Protein AF-0000000072282603 (afdb_homodimer)

Solvent-accessible surface area (backbone atoms only — not comparable to full-atom values): 26878 Å² total; per-residue (Å²): 133,78,84,68,88,72,73,66,56,75,60,48,52,54,44,50,52,53,46,49,54,42,41,50,52,47,35,51,54,40,30,50,51,45,49,50,44,51,50,50,49,46,54,48,53,62,64,45,43,64,50,51,51,51,45,38,30,34,41,68,32,46,47,62,46,60,64,36,51,73,65,66,80,76,79,82,78,83,74,85,79,67,83,83,55,80,73,70,50,81,62,22,45,71,58,45,60,53,43,23,42,52,67,59,44,66,51,63,78,30,67,64,43,73,65,51,54,59,60,46,60,36,47,66,46,75,47,77,43,70,47,83,63,46,77,38,81,87,79,52,34,28,42,40,36,38,33,42,34,40,30,38,48,94,55,84,55,37,71,53,53,58,46,32,43,29,38,37,32,41,15,38,33,80,62,46,69,47,74,88,55,58,46,62,42,47,59,35,98,57,85,47,59,68,45,88,53,74,74,51,50,77,50,28,70,70,41,29,46,68,65,54,64,71,50,75,68,50,48,55,37,48,50,49,42,73,68,37,40,88,60,37,35,65,51,36,41,50,68,80,97,134,81,82,68,88,72,74,67,57,75,59,48,53,53,42,48,52,54,46,50,53,41,41,50,53,47,35,51,54,39,30,50,51,44,50,51,43,50,52,50,50,46,53,47,52,61,64,44,43,63,50,51,49,50,46,38,30,34,41,68,31,47,47,62,45,60,63,35,53,74,65,65,83,76,80,81,78,82,72,84,80,67,81,82,57,78,73,71,51,80,61,22,44,74,59,46,58,54,42,23,42,54,64,60,44,65,52,62,76,31,68,64,42,74,64,50,54,58,61,46,60,35,47,64,47,74,47,79,44,71,45,82,65,46,77,38,80,87,79,52,33,29,42,38,35,38,33,43,35,41,32,37,49,94,55,84,54,37,72,53,52,55,45,31,43,28,39,37,31,41,15,38,32,80,63,47,72,47,75,90,54,57,45,63,43,47,60,36,98,57,86,47,58,67,45,89,54,73,72,54,49,74,52,28,70,70,40,30,46,69,65,56,65,70,50,74,68,50,50,55,36,49,51,49,44,72,68,38,40,88,61,39,34,65,50,36,38,50,68,78,97

Organism: Entamoeba histolytica (strain ATCC 30459 / HM-1:IMSS / ABRM) (NCBI:txid294381)

Structure (mmCIF, N/CA/C/O backbone):
data_AF-0000000072282603-model_v1
#
loop_
_entity.id
_entity.type
_entity.pdbx_description
1 polymer 'Nucleosome assembly protein, putative'
#
loop_
_atom_site.group_PDB
_atom_site.id
_atom_site.type_symbol
_atom_site.label_atom_id
_atom_site.label_alt_id
_atom_site.label_comp_id
_atom_site.label_asym_id
_atom_site.label_entity_id
_atom_site.label_seq_id
_atom_site.pdbx_PDB_ins_code
_atom_site.Cartn_x
_atom_site.Cartn_y
_atom_site.Cartn_z
_atom_site.occupancy
_atom_site.B_iso_or_equiv
_atom_site.auth_seq_id
_atom_site.auth_comp_id
_atom_site.auth_asym_id
_atom_site.auth_atom_id
_atom_site.pdbx_PDB_model_num
ATOM 1 N N . MET A 1 1 ? -22.531 -28.672 -35.844 1 26.77 1 MET A N 1
ATOM 2 C CA . MET A 1 1 ? -21.906 -29.547 -34.875 1 26.77 1 MET A CA 1
ATOM 3 C C . MET A 1 1 ? -22.062 -28.984 -33.469 1 26.77 1 MET A C 1
ATOM 5 O O . MET A 1 1 ? -21.703 -27.844 -33.188 1 26.77 1 MET A O 1
ATOM 9 N N . SER A 1 2 ? -22.984 -29.328 -32.594 1 28.81 2 SER A N 1
ATOM 10 C CA . SER A 1 2 ? -23.703 -28.719 -31.469 1 28.81 2 SER A CA 1
ATOM 11 C C . SER A 1 2 ? -22.797 -28.562 -30.25 1 28.81 2 SER A C 1
ATOM 13 O O . SER A 1 2 ? -22.141 -29.516 -29.844 1 28.81 2 SER A O 1
ATOM 15 N N . TYR A 1 3 ? -22.062 -27.547 -30.047 1 32 3 TYR A N 1
ATOM 16 C CA . TYR A 1 3 ? -21.078 -27.266 -29 1 32 3 TYR A CA 1
ATOM 17 C C . TYR A 1 3 ? -21.625 -27.656 -27.641 1 32 3 TYR A C 1
ATOM 19 O O . TYR A 1 3 ? -22.531 -27 -27.109 1 32 3 TYR A O 1
ATOM 27 N N . GLN A 1 4 ? -21.844 -29.031 -27.359 1 32.88 4 GLN A N 1
ATOM 28 C CA . GLN A 1 4 ? -22.531 -29.641 -26.234 1 32.88 4 GLN A CA 1
ATOM 29 C C . GLN A 1 4 ? -22.125 -28.984 -24.922 1 32.88 4 GLN A C 1
ATOM 31 O O . GLN A 1 4 ? -20.969 -28.594 -24.734 1 32.88 4 GLN A O 1
ATOM 36 N N . SER A 1 5 ? -22.828 -28.406 -24.094 1 38.88 5 SER A N 1
ATOM 37 C CA . SER A 1 5 ? -22.922 -27.766 -22.781 1 38.88 5 SER A CA 1
ATOM 38 C C . SER A 1 5 ? -22.031 -28.484 -21.766 1 38.88 5 SER A C 1
ATOM 40 O O . SER A 1 5 ? -22.422 -29.516 -21.219 1 38.88 5 SER A O 1
ATOM 42 N N . SER A 1 6 ? -20.766 -29.094 -22.047 1 37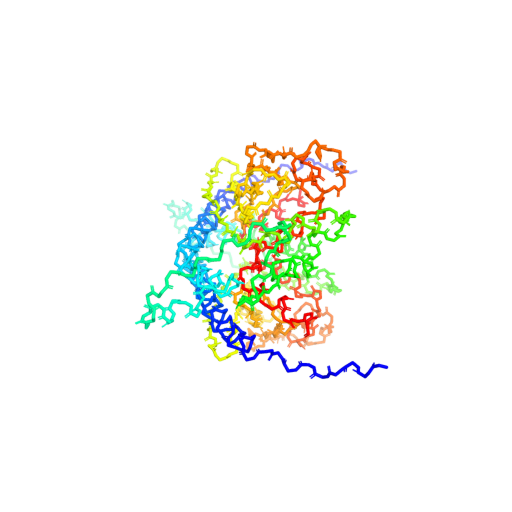.56 6 SER A N 1
ATOM 43 C CA . SER A 1 6 ? -19.953 -30.219 -21.609 1 37.56 6 SER A CA 1
ATOM 44 C C . SER A 1 6 ? -19.734 -30.203 -20.109 1 37.56 6 SER A C 1
ATOM 46 O O . SER A 1 6 ? -19.297 -29.203 -19.547 1 37.56 6 SER A O 1
ATOM 48 N N . GLN A 1 7 ? -20.5 -30.875 -19.219 1 39.31 7 GLN A N 1
ATOM 49 C CA . GLN A 1 7 ? -20.422 -31.312 -17.828 1 39.31 7 GLN A CA 1
ATOM 50 C C . GLN A 1 7 ? -18.969 -31.5 -17.406 1 39.31 7 GLN A C 1
ATOM 52 O O . GLN A 1 7 ? -18.188 -32.156 -18.094 1 39.31 7 GLN A O 1
ATOM 57 N N . LEU A 1 8 ? -18.25 -30.5 -16.828 1 50 8 LEU A N 1
ATOM 58 C CA . LEU A 1 8 ? -16.922 -30.75 -16.266 1 50 8 LEU A CA 1
ATOM 59 C C . LEU A 1 8 ? -16.828 -32.156 -15.711 1 50 8 LEU A C 1
ATOM 61 O O . LEU A 1 8 ? -17.75 -32.625 -15.039 1 50 8 LEU A O 1
ATOM 65 N N . PRO A 1 9 ? -16.094 -33.125 -16.281 1 56.25 9 PRO A N 1
ATOM 66 C CA . PRO A 1 9 ? -15.945 -34.469 -15.68 1 56.25 9 PRO A CA 1
ATOM 67 C C . PRO A 1 9 ? -15.859 -34.406 -14.156 1 56.25 9 PRO A C 1
ATOM 69 O O . PRO A 1 9 ? -15.492 -33.375 -13.586 1 56.25 9 PRO A O 1
ATOM 72 N N . GLU A 1 10 ? -16.703 -35.25 -13.438 1 57.03 10 GLU A N 1
ATOM 73 C CA . GLU A 1 10 ? -16.812 -35.406 -11.992 1 57.03 10 GLU A CA 1
ATOM 74 C C . GLU A 1 10 ? -15.531 -34.938 -11.297 1 57.03 10 GLU A C 1
ATOM 76 O O . GLU A 1 10 ? -15.586 -34.25 -10.266 1 57.03 10 GLU A O 1
ATOM 81 N N . ASP A 1 11 ? -14.359 -35.219 -11.852 1 61.06 11 ASP A N 1
ATOM 82 C CA . ASP A 1 11 ? -13.062 -34.875 -11.266 1 61.06 11 ASP A CA 1
ATOM 83 C C . ASP A 1 11 ? -12.805 -33.375 -11.328 1 61.06 11 ASP A C 1
ATOM 85 O O . ASP A 1 11 ? -12.281 -32.812 -10.375 1 61.06 11 ASP A O 1
ATOM 89 N N . GLU A 1 12 ? -13.359 -32.781 -12.32 1 69.44 12 GLU A N 1
ATOM 90 C CA . GLU A 1 12 ? -13.148 -31.359 -12.469 1 69.44 12 GLU A CA 1
ATOM 91 C C . GLU A 1 12 ? -13.945 -30.562 -11.438 1 69.44 12 GLU A C 1
ATOM 93 O O . GLU A 1 12 ? -13.469 -29.562 -10.906 1 69.44 12 GLU A O 1
ATOM 98 N N . SER A 1 13 ? -15.078 -31.203 -11.086 1 75.19 13 SER A N 1
ATOM 99 C CA . SER A 1 13 ? -15.938 -30.531 -10.109 1 75.19 13 SER A CA 1
ATOM 100 C C . SER A 1 13 ? -15.328 -30.578 -8.711 1 75.19 13 SER A C 1
ATOM 102 O O . SER A 1 13 ? -15.352 -29.594 -7.984 1 75.19 13 SER A O 1
ATOM 104 N N . ILE A 1 14 ? -14.695 -31.734 -8.375 1 81.5 14 ILE A N 1
ATOM 105 C CA . ILE A 1 14 ? -14.086 -31.875 -7.059 1 81.5 14 ILE A CA 1
ATOM 106 C C . ILE A 1 14 ? -12.859 -30.969 -6.941 1 81.5 14 ILE A C 1
ATOM 108 O O . ILE A 1 14 ? -12.672 -30.312 -5.922 1 81.5 14 ILE A O 1
ATOM 112 N N . ASN A 1 15 ? -12.078 -30.938 -8.016 1 82.94 15 ASN A N 1
ATOM 113 C CA . ASN A 1 15 ? -10.898 -30.078 -8.023 1 82.94 15 ASN A CA 1
ATOM 114 C C . ASN A 1 15 ? -11.266 -28.609 -7.895 1 82.94 15 ASN A C 1
ATOM 116 O O . ASN A 1 15 ? -10.594 -27.844 -7.195 1 82.94 15 ASN A O 1
ATOM 120 N N . ARG A 1 16 ? -12.375 -28.297 -8.508 1 84.12 16 ARG A N 1
ATOM 121 C CA . ARG A 1 16 ? -12.828 -26.906 -8.438 1 84.12 16 ARG A CA 1
ATOM 122 C C . ARG A 1 16 ? -13.234 -26.531 -7.012 1 84.12 16 ARG A C 1
ATOM 124 O O . ARG A 1 16 ? -12.898 -25.453 -6.527 1 84.12 16 ARG A O 1
ATOM 131 N N . LYS A 1 17 ? -13.953 -27.438 -6.383 1 86.94 17 LYS A N 1
ATOM 132 C CA . LYS A 1 17 ? -14.383 -27.188 -5.008 1 86.94 17 LYS A CA 1
ATOM 133 C C . LYS A 1 17 ? -13.188 -27.078 -4.07 1 86.94 17 LYS A C 1
ATOM 135 O O . LYS A 1 17 ? -13.141 -26.188 -3.219 1 86.94 17 LYS A O 1
ATOM 140 N N . LEU A 1 18 ? -12.219 -27.953 -4.211 1 87.69 18 LEU A N 1
ATOM 141 C CA . LEU A 1 18 ? -11.023 -27.953 -3.371 1 87.69 18 LEU A CA 1
ATOM 142 C C . LEU A 1 18 ? -10.219 -26.672 -3.582 1 87.69 18 LEU A C 1
ATOM 144 O O . LEU A 1 18 ? -9.703 -26.094 -2.623 1 87.69 18 LEU A O 1
ATOM 148 N N . LEU A 1 19 ? -10.18 -26.266 -4.816 1 88.12 19 LEU A N 1
ATOM 149 C CA . LEU A 1 19 ? -9.445 -25.047 -5.133 1 88.12 19 LEU A CA 1
ATOM 150 C C . LEU A 1 19 ? -10.141 -23.828 -4.543 1 88.12 19 LEU A C 1
ATOM 152 O O . LEU A 1 19 ? -9.484 -22.906 -4.047 1 88.12 19 LEU A O 1
ATOM 156 N N . GLN A 1 20 ? -11.422 -23.844 -4.566 1 88.31 20 GLN A N 1
ATOM 157 C CA . GLN A 1 20 ? -12.18 -22.719 -4.012 1 88.31 20 GLN A CA 1
ATOM 158 C C . GLN A 1 20 ? -12.008 -22.641 -2.498 1 88.31 20 GLN A C 1
ATOM 160 O O . GLN A 1 20 ? -11.859 -21.547 -1.947 1 88.31 20 GLN A O 1
ATOM 165 N N . GLU A 1 21 ? -12.008 -23.766 -1.885 1 91.06 21 GLU A N 1
ATOM 166 C CA . GLU A 1 21 ? -11.82 -23.797 -0.437 1 91.06 21 GLU A CA 1
ATOM 167 C C . GLU A 1 21 ? -10.43 -23.312 -0.052 1 91.06 21 GLU A C 1
ATOM 169 O O . GLU A 1 21 ? -10.273 -22.547 0.901 1 91.06 21 GLU A O 1
ATOM 174 N N . THR A 1 22 ? -9.477 -23.781 -0.749 1 91.19 22 THR A N 1
ATOM 175 C CA . THR A 1 22 ? -8.102 -23.359 -0.484 1 91.19 22 THR A CA 1
ATOM 176 C C . THR A 1 22 ? -7.938 -21.875 -0.717 1 91.19 22 THR A C 1
ATOM 178 O O . THR A 1 22 ? -7.285 -21.188 0.074 1 91.19 22 THR A O 1
ATOM 181 N N . ASN A 1 23 ? -8.555 -21.453 -1.771 1 90.81 23 ASN A N 1
ATOM 182 C CA . ASN A 1 23 ? -8.477 -20.031 -2.072 1 90.81 23 ASN A CA 1
ATOM 183 C C . ASN A 1 23 ? -9.141 -19.188 -0.983 1 90.81 23 ASN A C 1
ATOM 185 O O . ASN A 1 23 ? -8.648 -18.109 -0.648 1 90.81 23 ASN A O 1
ATOM 189 N N . ARG A 1 24 ? -10.234 -19.641 -0.525 1 93.25 24 ARG A N 1
ATOM 190 C CA . ARG A 1 24 ? -10.898 -18.938 0.566 1 93.25 24 ARG A CA 1
ATOM 191 C C . ARG A 1 24 ? -9.992 -18.828 1.786 1 93.25 24 ARG A C 1
ATOM 193 O O . ARG A 1 24 ? -9.898 -17.766 2.402 1 93.25 24 ARG A O 1
ATOM 200 N N . SER A 1 25 ? -9.336 -19.875 2.123 1 94.12 25 SER A N 1
ATOM 201 C CA . SER A 1 25 ? -8.414 -19.875 3.254 1 94.12 25 SER A CA 1
ATOM 202 C C . SER A 1 25 ? -7.262 -18.906 3.027 1 94.12 25 SER A C 1
ATOM 204 O O . SER A 1 25 ? -6.84 -18.203 3.949 1 94.12 25 SER A O 1
ATOM 206 N N . LEU A 1 26 ? -6.805 -18.891 1.821 1 93.69 26 LEU A N 1
ATOM 207 C CA . LEU A 1 26 ? -5.73 -17.969 1.479 1 93.69 26 LEU A CA 1
ATOM 208 C C . LEU A 1 26 ? -6.191 -16.516 1.62 1 93.69 26 LEU A C 1
ATOM 210 O O . LEU A 1 26 ? -5.465 -15.688 2.16 1 93.69 26 LEU A O 1
ATOM 214 N N . LYS A 1 27 ? -7.34 -16.266 1.168 1 94.56 27 LYS A N 1
ATOM 215 C CA . LYS A 1 27 ? -7.891 -14.922 1.255 1 94.56 27 LYS A CA 1
ATOM 216 C C . LYS A 1 27 ? -8.086 -14.5 2.709 1 94.56 27 LYS A C 1
ATOM 218 O O . LYS A 1 27 ? -7.82 -13.352 3.068 1 94.56 27 LYS A O 1
ATOM 223 N N . ILE A 1 28 ? -8.547 -15.414 3.5 1 96.06 28 ILE A N 1
ATOM 224 C CA . ILE A 1 28 ? -8.75 -15.133 4.918 1 96.06 28 ILE A CA 1
ATOM 225 C C . ILE A 1 28 ? -7.41 -14.805 5.57 1 96.06 28 ILE A C 1
ATOM 227 O O . ILE A 1 28 ? -7.293 -13.82 6.309 1 96.06 28 ILE A O 1
ATOM 231 N N . ALA A 1 29 ? -6.41 -15.586 5.285 1 95.31 29 ALA A N 1
ATOM 232 C CA . ALA A 1 29 ? -5.078 -15.336 5.832 1 95.31 29 ALA A CA 1
ATOM 233 C C . ALA A 1 29 ? -4.543 -13.984 5.391 1 95.31 29 ALA A C 1
ATOM 235 O O . ALA A 1 29 ? -3.975 -13.234 6.191 1 95.31 29 ALA A O 1
ATOM 236 N N . GLN A 1 30 ? -4.75 -13.719 4.152 1 95.44 30 GLN A N 1
ATOM 237 C CA . GLN A 1 30 ? -4.309 -12.438 3.613 1 95.44 30 GLN A CA 1
ATOM 238 C C . GLN A 1 30 ? -5.047 -11.273 4.273 1 95.44 30 GLN A C 1
ATOM 240 O O . GLN A 1 30 ? -4.445 -10.242 4.574 1 95.44 30 GLN A O 1
ATOM 245 N N . ALA A 1 31 ? -6.316 -11.406 4.434 1 96.44 31 ALA A N 1
ATOM 246 C CA . ALA A 1 31 ? -7.109 -10.367 5.09 1 96.44 31 ALA A CA 1
ATOM 247 C C . ALA A 1 31 ? -6.633 -10.133 6.52 1 96.44 31 ALA A C 1
ATOM 249 O O . ALA A 1 31 ? -6.547 -8.992 6.973 1 96.44 31 ALA A O 1
ATOM 250 N N . GLU A 1 32 ? -6.34 -11.188 7.176 1 96.69 32 GLU A N 1
ATOM 251 C CA . GLU A 1 32 ? -5.812 -11.086 8.531 1 96.69 32 GLU A CA 1
ATOM 252 C C . GLU A 1 32 ? -4.496 -10.32 8.555 1 96.69 32 GLU A C 1
ATOM 254 O O . GLU A 1 32 ? -4.273 -9.477 9.43 1 96.69 32 GLU A O 1
ATOM 259 N N . LEU A 1 33 ? -3.662 -10.648 7.668 1 96.94 33 LEU A N 1
ATOM 260 C CA . LEU A 1 33 ? -2.406 -9.914 7.547 1 96.94 33 LEU A CA 1
ATOM 261 C C . LEU A 1 33 ? -2.66 -8.43 7.336 1 96.94 33 LEU A C 1
ATOM 263 O O . LEU A 1 33 ? -2.039 -7.59 7.996 1 96.94 33 LEU A O 1
ATOM 267 N N . THR A 1 34 ? -3.557 -8.117 6.484 1 97.12 34 THR A N 1
ATOM 268 C CA . THR A 1 34 ? -3.881 -6.727 6.184 1 97.12 34 THR A CA 1
ATOM 269 C C . THR A 1 34 ? -4.387 -6.008 7.43 1 97.12 34 THR A C 1
ATOM 271 O O . THR A 1 34 ? -3.957 -4.891 7.727 1 97.12 34 THR A O 1
ATOM 274 N N . VAL A 1 35 ? -5.23 -6.641 8.156 1 97.69 35 VAL A N 1
ATOM 275 C CA . VAL A 1 35 ? -5.773 -6.082 9.391 1 97.69 35 VAL A CA 1
ATOM 276 C C . VAL A 1 35 ? -4.652 -5.859 10.398 1 97.69 35 VAL A C 1
ATOM 278 O O . VAL A 1 35 ? -4.582 -4.809 11.039 1 97.69 35 VAL A O 1
ATOM 281 N N . LYS A 1 36 ? -3.787 -6.781 10.477 1 97.31 36 LYS A N 1
ATOM 282 C CA . LYS A 1 36 ? -2.67 -6.672 11.406 1 97.31 36 LYS A CA 1
ATOM 283 C C . LYS A 1 36 ? -1.753 -5.512 11.039 1 97.31 36 LYS A C 1
ATOM 285 O O . LYS A 1 36 ? -1.219 -4.828 11.914 1 97.31 36 LYS A O 1
ATOM 290 N N . LYS A 1 37 ? -1.553 -5.363 9.805 1 97.44 37 LYS A N 1
ATOM 291 C CA . LYS A 1 37 ? -0.749 -4.23 9.352 1 97.44 37 LYS A CA 1
ATOM 292 C C . LYS A 1 37 ? -1.407 -2.906 9.727 1 97.44 37 LYS A C 1
ATOM 294 O O . LYS A 1 37 ? -0.724 -1.949 10.094 1 97.44 37 LYS A O 1
ATOM 299 N N . VAL A 1 38 ? -2.688 -2.783 9.672 1 97.31 38 VAL A N 1
ATOM 300 C CA . VAL A 1 38 ? -3.412 -1.577 10.055 1 97.31 38 VAL A CA 1
ATOM 301 C C . VAL A 1 38 ? -3.262 -1.342 11.555 1 97.31 38 VAL A C 1
ATOM 303 O O . VAL A 1 38 ? -3.041 -0.209 11.992 1 97.31 38 VAL A O 1
ATOM 306 N N . TYR A 1 39 ? -3.33 -2.41 12.305 1 97.25 39 TYR A N 1
ATOM 307 C CA . TYR A 1 39 ? -3.141 -2.273 13.742 1 97.25 39 TYR A CA 1
ATOM 308 C C . TYR A 1 39 ? -1.737 -1.774 14.062 1 97.25 39 TYR A C 1
ATOM 310 O O . TYR A 1 39 ? -1.551 -0.983 14.992 1 97.25 39 TYR A O 1
ATOM 318 N N . LYS A 1 40 ? -0.837 -2.225 13.328 1 97 40 LYS A N 1
ATOM 319 C CA . LYS A 1 40 ? 0.524 -1.735 13.523 1 97 40 LYS A CA 1
ATOM 320 C C . LYS A 1 40 ? 0.625 -0.248 13.195 1 97 40 LYS A C 1
ATOM 322 O O . LYS A 1 40 ? 1.327 0.497 13.883 1 97 40 LYS A O 1
ATOM 327 N N . THR A 1 41 ? -0.037 0.122 12.164 1 96.44 41 THR A N 1
ATOM 328 C CA . THR A 1 41 ? -0.098 1.538 11.812 1 96.44 41 THR A CA 1
ATOM 329 C C . THR A 1 41 ? -0.677 2.354 12.969 1 96.44 41 THR A C 1
ATOM 331 O O . THR A 1 41 ? -0.117 3.383 13.352 1 96.44 41 THR A O 1
ATOM 334 N N . MET A 1 42 ? -1.701 1.904 13.531 1 96.81 42 MET A N 1
ATOM 335 C CA . MET A 1 42 ? -2.354 2.6 14.633 1 96.81 42 MET A CA 1
ATOM 336 C C . MET A 1 42 ? -1.421 2.707 15.836 1 96.81 42 MET A C 1
ATOM 338 O O . MET A 1 42 ? -1.37 3.744 16.5 1 96.81 42 MET A O 1
ATOM 342 N N . GLU A 1 43 ? -0.735 1.668 16.109 1 96.12 43 GLU A N 1
ATOM 343 C CA . GLU A 1 43 ? 0.24 1.67 17.188 1 96.12 43 GLU A CA 1
ATOM 344 C C . GLU A 1 43 ? 1.312 2.734 16.969 1 96.12 43 GLU A C 1
ATOM 346 O O . GLU A 1 43 ? 1.644 3.488 17.891 1 96.12 43 GLU A O 1
ATOM 351 N N . TYR A 1 44 ? 1.802 2.809 15.828 1 94.56 44 TYR A N 1
ATOM 352 C CA . TYR A 1 44 ? 2.877 3.746 15.523 1 94.56 44 TYR A CA 1
ATOM 353 C C . TYR A 1 44 ? 2.357 5.176 15.477 1 94.56 44 TYR A C 1
ATOM 355 O O . TYR A 1 44 ? 3.078 6.117 15.82 1 94.56 44 TYR A O 1
ATOM 363 N N . GLU A 1 45 ? 1.138 5.348 15 1 94.25 45 GLU A N 1
ATOM 364 C CA . GLU A 1 45 ? 0.526 6.672 15.047 1 94.25 45 GLU A CA 1
ATOM 365 C C . GLU A 1 45 ? 0.485 7.211 16.469 1 94.25 45 GLU A C 1
ATOM 367 O O . GLU A 1 45 ? 0.717 8.398 16.703 1 94.25 45 GLU A O 1
ATOM 372 N N . LYS A 1 46 ? 0.218 6.355 17.406 1 94.12 46 LYS A N 1
ATOM 373 C CA . LYS A 1 46 ? 0.226 6.746 18.812 1 94.12 46 LYS A CA 1
ATOM 374 C C . LYS A 1 46 ? 1.629 7.145 19.25 1 94.12 46 LYS A C 1
ATOM 376 O O . LYS A 1 46 ? 1.799 8.125 19.984 1 94.12 46 LYS A O 1
ATOM 381 N N . MET A 1 47 ? 2.533 6.43 18.766 1 91.44 47 MET A N 1
ATOM 382 C CA . MET A 1 47 ? 3.92 6.703 19.125 1 91.44 47 MET A CA 1
ATOM 383 C C . MET A 1 47 ? 4.398 8.008 18.5 1 91.44 47 MET A C 1
ATOM 385 O O . MET A 1 47 ? 5.172 8.75 19.109 1 91.44 47 MET A O 1
ATOM 389 N N . MET A 1 48 ? 3.914 8.312 17.344 1 93.5 48 MET A N 1
ATOM 390 C CA . MET A 1 48 ? 4.359 9.484 16.594 1 93.5 48 MET A CA 1
ATOM 391 C C . MET A 1 48 ? 3.633 10.734 17.078 1 93.5 48 MET A C 1
ATOM 393 O O . MET A 1 48 ? 3.957 11.844 16.641 1 93.5 48 MET A O 1
ATOM 397 N N . LYS A 1 49 ? 2.736 10.539 18.016 1 93 49 LYS A N 1
ATOM 398 C CA . LYS A 1 49 ? 1.975 11.664 18.547 1 93 49 LYS A CA 1
ATOM 399 C C . LYS A 1 49 ? 2.898 12.719 19.156 1 93 49 LYS A C 1
ATOM 401 O O . LYS A 1 49 ? 2.699 13.922 18.953 1 93 49 LYS A O 1
ATOM 406 N N . ILE A 1 50 ? 3.83 12.297 19.875 1 93.25 50 ILE A N 1
ATOM 407 C CA . ILE A 1 50 ? 4.754 13.211 20.547 1 93.25 50 ILE A CA 1
ATOM 408 C C . ILE A 1 50 ? 5.52 14.016 19.5 1 93.25 50 ILE A C 1
ATOM 410 O O . ILE A 1 50 ? 5.758 15.211 19.688 1 93.25 50 ILE A O 1
ATOM 414 N N . LEU A 1 5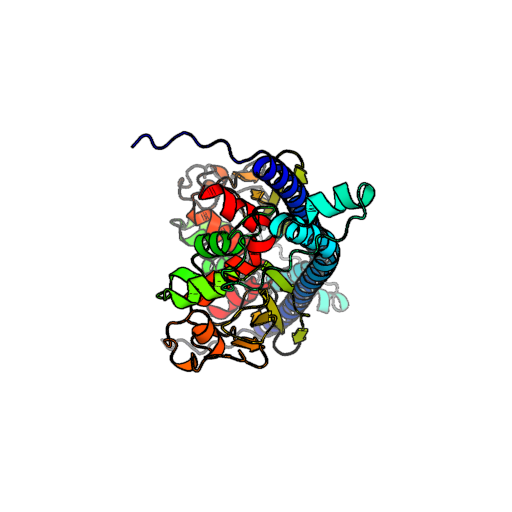1 ? 5.93 13.367 18.422 1 93.31 51 LEU A N 1
ATOM 415 C CA . LEU A 1 51 ? 6.641 14.055 17.359 1 93.31 51 LEU A CA 1
ATOM 416 C C . LEU A 1 51 ? 5.73 15.047 16.641 1 93.31 51 LEU A C 1
ATOM 418 O O . LEU A 1 51 ? 6.16 16.141 16.297 1 93.31 51 LEU A O 1
ATOM 422 N N . ASN A 1 52 ? 4.535 14.664 16.484 1 91.94 52 ASN A N 1
ATOM 423 C CA . ASN A 1 52 ? 3.562 15.57 15.883 1 91.94 52 ASN A CA 1
ATOM 424 C C . ASN A 1 52 ? 3.324 16.797 16.766 1 91.94 52 ASN A C 1
ATOM 426 O O . ASN A 1 52 ? 3.158 17.906 16.25 1 91.94 52 ASN A O 1
ATOM 430 N N . GLU A 1 53 ? 3.26 16.562 18.016 1 92.12 53 GLU A N 1
ATOM 431 C CA . GLU A 1 53 ? 3.107 17.688 18.938 1 92.12 53 GLU A CA 1
ATOM 432 C C . GLU A 1 53 ? 4.312 18.625 18.875 1 92.12 53 GLU A C 1
ATOM 434 O O . GLU A 1 53 ? 4.156 19.844 18.938 1 92.12 53 GLU A O 1
ATOM 439 N N . ARG A 1 54 ? 5.441 18.062 18.812 1 91 54 ARG A N 1
ATOM 440 C CA . ARG A 1 54 ? 6.645 18.875 18.656 1 91 54 ARG A CA 1
ATOM 441 C C . ARG A 1 54 ? 6.586 19.703 17.375 1 91 54 ARG A C 1
ATOM 443 O O . ARG A 1 54 ? 6.941 20.891 17.375 1 91 54 ARG A O 1
ATOM 450 N N . ARG A 1 55 ? 6.207 19.078 16.328 1 90.69 55 ARG A N 1
ATOM 451 C CA . ARG A 1 55 ? 6.043 19.797 15.07 1 90.69 55 ARG A CA 1
ATOM 452 C C . ARG A 1 55 ? 5.07 20.969 15.234 1 90.69 55 ARG A C 1
ATOM 454 O O . ARG A 1 55 ? 5.348 22.078 14.781 1 90.69 55 ARG A O 1
ATOM 461 N N . LYS A 1 56 ? 4.004 20.703 15.867 1 90.31 56 LYS A N 1
ATOM 462 C CA . LYS A 1 56 ? 2.994 21.719 16.109 1 90.31 56 LYS A CA 1
ATOM 463 C C . LYS A 1 56 ? 3.58 22.891 16.906 1 90.31 56 LYS A C 1
ATOM 465 O O . LYS A 1 56 ? 3.354 24.047 16.562 1 90.31 56 LYS A O 1
ATOM 470 N N . ASP A 1 57 ? 4.336 22.578 17.922 1 90 57 ASP A N 1
ATOM 471 C CA . ASP A 1 57 ? 4.93 23.609 18.766 1 90 57 ASP A CA 1
ATOM 472 C C . ASP A 1 57 ? 5.848 24.516 17.953 1 90 57 ASP A C 1
ATOM 474 O O . ASP A 1 57 ? 5.852 25.734 18.156 1 90 57 ASP A O 1
ATOM 478 N N . VAL A 1 58 ? 6.605 23.953 17.109 1 88.12 58 VAL A N 1
ATOM 479 C CA . VAL A 1 58 ? 7.504 24.734 16.281 1 88.12 58 VAL A CA 1
ATOM 480 C C . VAL A 1 58 ? 6.695 25.609 15.312 1 88.12 58 VAL A C 1
ATOM 482 O O . VAL A 1 58 ? 6.973 26.797 15.156 1 88.12 58 VAL A O 1
ATOM 485 N N . VAL A 1 59 ? 5.707 25.047 14.75 1 87.5 59 VAL A N 1
ATOM 486 C CA . VAL A 1 59 ? 4.895 25.719 13.742 1 87.5 59 VAL A CA 1
ATOM 487 C C . VAL A 1 59 ? 4.172 26.922 14.367 1 87.5 59 VAL A C 1
ATOM 489 O O . VAL A 1 59 ? 4.09 27.984 13.758 1 87.5 59 VAL A O 1
ATOM 492 N N . VAL A 1 60 ? 3.725 26.766 15.602 1 85.62 60 VAL A N 1
ATOM 493 C CA . VAL A 1 60 ? 2.936 27.812 16.234 1 85.62 60 VAL A CA 1
ATOM 494 C C . VAL A 1 60 ? 3.848 28.734 17.047 1 85.62 60 VAL A C 1
ATOM 496 O O . VAL A 1 60 ? 3.393 29.719 17.625 1 85.62 60 VAL A O 1
ATOM 499 N N . GLY A 1 61 ? 5.195 28.438 17.141 1 81.69 61 GLY A N 1
ATOM 500 C CA . GLY A 1 61 ? 6.168 29.312 17.781 1 81.69 61 GLY A CA 1
ATOM 501 C C . GLY A 1 61 ? 6.266 29.078 19.281 1 81.69 61 GLY A C 1
ATOM 502 O O . GLY A 1 61 ? 6.605 30 20.031 1 81.69 61 GLY A O 1
ATOM 503 N N . LEU A 1 62 ? 5.926 28.016 19.75 1 76.94 6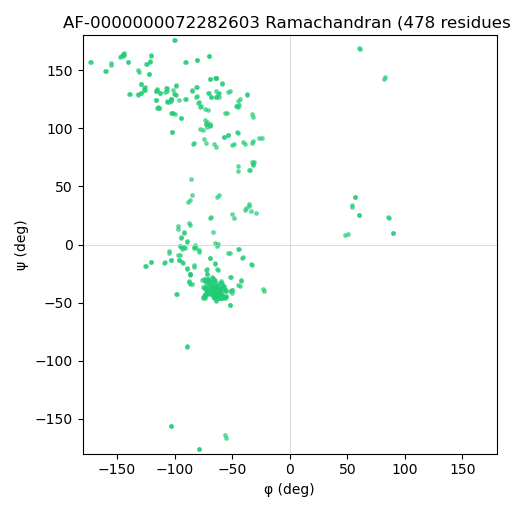2 LEU A N 1
ATOM 504 C CA . LEU A 1 62 ? 5.977 27.703 21.172 1 76.94 62 LEU A CA 1
ATOM 505 C C . LEU A 1 62 ? 7.266 26.969 21.516 1 76.94 62 LEU A C 1
ATOM 507 O O . LEU A 1 62 ? 7.543 26.719 22.703 1 76.94 62 LEU A O 1
ATOM 511 N N . SER A 1 63 ? 8.094 26.703 20.547 1 65.62 63 SER A N 1
ATOM 512 C CA . SER A 1 63 ? 9.297 25.922 20.812 1 65.62 63 SER A CA 1
ATOM 513 C C . SER A 1 63 ? 10.32 26.719 21.609 1 65.62 63 SER A C 1
ATOM 515 O O . SER A 1 63 ? 11.094 26.156 22.391 1 65.62 63 SER A O 1
ATOM 517 N N . ASP A 1 64 ? 10.508 28.062 21.297 1 59.44 64 ASP A N 1
ATOM 518 C CA . ASP A 1 64 ? 11.438 28.906 22.047 1 59.44 64 ASP A CA 1
ATOM 519 C C . ASP A 1 64 ? 11 29.031 23.5 1 59.44 64 ASP A C 1
ATOM 521 O O . ASP A 1 64 ? 11.836 29.188 24.406 1 59.44 64 ASP A O 1
ATOM 525 N N . GLN A 1 65 ? 9.727 29.078 23.641 1 51.75 65 GLN A N 1
ATOM 526 C CA . GLN A 1 65 ? 9.266 29.281 25 1 51.75 65 GLN A CA 1
ATOM 527 C C . GLN A 1 65 ? 9.539 28.062 25.859 1 51.75 65 GLN A C 1
ATOM 529 O O . GLN A 1 65 ? 9.82 28.172 27.062 1 51.75 65 GLN A O 1
ATOM 534 N N . LYS A 1 66 ? 9.383 26.984 25.25 1 53.59 66 LYS A N 1
ATOM 535 C CA . LYS A 1 66 ? 9.648 25.812 26.062 1 53.59 66 LYS A CA 1
ATOM 536 C C . LYS A 1 66 ? 11.141 25.656 26.359 1 53.59 66 LYS A C 1
ATOM 538 O O . LYS A 1 66 ? 11.531 25.188 27.422 1 53.59 66 LYS A O 1
ATOM 543 N N . SER A 1 67 ? 11.922 26.109 25.422 1 47.19 67 SER A N 1
ATOM 544 C CA . SER A 1 67 ? 13.336 26.156 25.766 1 47.19 67 SER A CA 1
ATOM 545 C C . SER A 1 67 ? 13.633 27.266 26.766 1 47.19 67 SER A C 1
ATOM 547 O O . SER A 1 67 ? 14.508 27.125 27.625 1 47.19 67 SER A O 1
ATOM 549 N N . GLU A 1 68 ? 12.961 28.531 26.516 1 40.22 68 GLU A N 1
ATOM 550 C CA . GLU A 1 68 ? 13.172 29.641 27.438 1 40.22 68 GLU A CA 1
ATOM 551 C C . GLU A 1 68 ? 12.422 29.406 28.75 1 40.22 68 GLU A C 1
ATOM 553 O O . GLU A 1 68 ? 12.766 29.984 29.781 1 40.22 68 GLU A O 1
ATOM 558 N N . GLU A 1 69 ? 11.164 28.953 28.688 1 40.03 69 GLU A N 1
ATOM 559 C CA . GLU A 1 69 ? 10.492 28.703 29.953 1 40.03 69 GLU A CA 1
ATOM 560 C C . GLU A 1 69 ? 11.344 27.812 30.875 1 40.03 69 GLU A C 1
ATOM 562 O O . GLU A 1 69 ? 11.109 27.766 32.094 1 40.03 69 GLU A O 1
ATOM 567 N N . SER A 1 70 ? 12.219 26.938 30.391 1 37.72 70 SER A N 1
ATOM 568 C CA . SER A 1 70 ? 13.164 26.562 31.438 1 37.72 70 SER A CA 1
ATOM 569 C C . SER A 1 70 ? 13.891 27.781 31.984 1 37.72 70 SER A C 1
ATOM 571 O O . SER A 1 70 ? 14.531 27.703 33.031 1 37.72 70 SER A O 1
ATOM 573 N N . GLN A 1 71 ? 14.219 28.828 31.109 1 34.53 71 GLN A N 1
ATOM 574 C CA . GLN A 1 71 ? 14.797 29.969 31.828 1 34.53 71 GLN A CA 1
ATOM 575 C C . GLN A 1 71 ? 13.703 30.922 32.281 1 34.53 71 GLN A C 1
ATOM 577 O O . GLN A 1 71 ? 13.695 31.344 33.438 1 34.53 71 GLN A O 1
ATOM 582 N N . GLN A 1 72 ? 13.125 32.031 31.531 1 34.22 72 GLN A N 1
ATOM 583 C CA . GLN A 1 72 ? 12.453 33.188 32.156 1 34.22 72 GLN A CA 1
ATOM 584 C C . GLN A 1 72 ? 10.945 32.969 32.219 1 34.22 72 GLN A C 1
ATOM 586 O O . GLN A 1 72 ? 10.32 32.656 31.203 1 34.22 72 GLN A O 1
ATOM 591 N N . SER A 1 73 ? 10.211 32.719 33.344 1 34.66 73 SER A N 1
ATOM 592 C CA . SER A 1 73 ? 8.867 32.656 33.906 1 34.66 73 SER A CA 1
ATOM 593 C C . SER A 1 73 ? 8.031 33.844 33.469 1 34.66 73 SER A C 1
ATOM 595 O O . SER A 1 73 ? 6.953 34.094 34 1 34.66 73 SER A O 1
ATOM 597 N N . LYS A 1 74 ? 8.516 34.969 32.656 1 37.44 74 LYS A N 1
ATOM 598 C CA . LYS A 1 74 ? 7.66 36.156 32.781 1 37.44 74 LYS A CA 1
ATOM 599 C C . LYS A 1 74 ? 6.418 36.031 31.906 1 37.44 74 LYS A C 1
ATOM 601 O O . LYS A 1 74 ? 6.512 35.625 30.75 1 37.44 74 LYS A O 1
ATOM 606 N N . PRO A 1 75 ? 5.164 36.094 32.406 1 35.09 75 PRO A N 1
ATOM 607 C CA . PRO A 1 75 ? 3.807 36.125 31.844 1 35.09 75 PRO A CA 1
ATOM 608 C C . PRO A 1 75 ? 3.652 37.156 30.719 1 35.09 75 PRO A C 1
ATOM 610 O O . PRO A 1 75 ? 4.004 38.344 30.906 1 35.09 75 PRO A O 1
ATOM 613 N N . ILE A 1 76 ? 3.914 36.969 29.406 1 34.47 76 ILE A N 1
ATOM 614 C CA . ILE A 1 76 ? 3.711 37.938 28.344 1 34.47 76 ILE A CA 1
ATOM 615 C C . ILE A 1 76 ? 2.248 38.375 28.328 1 34.47 76 ILE A C 1
ATOM 617 O O . ILE A 1 76 ? 1.351 37.562 28.141 1 34.47 76 ILE A O 1
ATOM 621 N N . LYS A 1 77 ? 1.804 39.438 29 1 30.44 77 LYS A N 1
ATOM 622 C CA . LYS A 1 77 ? 0.531 40.156 29.062 1 30.44 77 LYS A CA 1
ATOM 623 C C . LYS A 1 77 ? 0.191 40.781 27.719 1 30.44 77 LYS A C 1
ATOM 625 O O . LYS A 1 77 ? 0.583 41.906 27.438 1 30.44 77 LYS A O 1
ATOM 630 N N . ASN A 1 78 ? 0.362 40.219 26.531 1 32.81 78 ASN A N 1
ATOM 631 C CA . ASN A 1 78 ? 0.003 41.031 25.375 1 32.81 78 ASN A CA 1
ATOM 632 C C . ASN A 1 78 ? -1.495 41.312 25.328 1 32.81 78 ASN A C 1
ATOM 634 O O . ASN A 1 78 ? -2.303 40.406 25.156 1 32.81 78 ASN A O 1
ATOM 638 N N . ASP A 1 79 ? -2.086 42.312 25.953 1 30.25 79 ASP A N 1
ATOM 639 C CA . ASP A 1 79 ? -3.408 42.906 26.078 1 30.25 79 ASP A CA 1
ATOM 640 C C . ASP A 1 79 ? -3.916 43.406 24.719 1 30.25 79 ASP A C 1
ATOM 642 O O . ASP A 1 79 ? -4.98 44.031 24.641 1 30.25 79 ASP A O 1
ATOM 646 N N . ASP A 1 80 ? -3.158 43.906 23.719 1 33.88 80 ASP A N 1
ATOM 647 C CA . ASP A 1 80 ? -3.844 44.844 22.828 1 33.88 80 ASP A CA 1
ATOM 648 C C . ASP A 1 80 ? -4.836 44.094 21.922 1 33.88 80 ASP A C 1
ATOM 650 O O . ASP A 1 80 ? -4.457 43.188 21.203 1 33.88 80 ASP A O 1
ATOM 654 N N . VAL A 1 81 ? -6.141 44.062 22.062 1 33.12 81 VAL A N 1
ATOM 655 C CA . VAL A 1 81 ? -7.434 43.625 21.531 1 33.12 81 VAL A CA 1
ATOM 656 C C . VAL A 1 81 ? -7.57 44.094 20.078 1 33.12 81 VAL A C 1
ATOM 658 O O . VAL A 1 81 ? -8.688 44.219 19.562 1 33.12 81 VAL A O 1
ATOM 661 N N . THR A 1 82 ? -6.68 44.938 19.406 1 33.94 82 THR A N 1
ATOM 662 C CA . THR A 1 82 ? -7.156 45.469 18.141 1 33.94 82 THR A CA 1
ATOM 663 C C . THR A 1 82 ? -7.57 44.344 17.203 1 33.94 82 THR A C 1
ATOM 665 O O . THR A 1 82 ? -7.281 43.188 17.438 1 33.94 82 THR A O 1
ATOM 668 N N . SER A 1 83 ? -7.781 44.75 15.75 1 39.03 83 SER A N 1
ATOM 669 C CA . SER A 1 83 ? -8.461 44 14.703 1 39.03 83 SER A CA 1
ATOM 670 C C . SER A 1 83 ? -7.867 42.594 14.547 1 39.03 83 SER A C 1
ATOM 672 O O . SER A 1 83 ? -6.645 42.438 14.555 1 39.03 83 SER A O 1
ATOM 674 N N . PRO A 1 84 ? -8.602 41.531 14.859 1 39 84 PRO A N 1
ATOM 675 C CA . PRO A 1 84 ? -8.156 40.125 14.984 1 39 84 PRO A CA 1
ATOM 676 C C . PRO A 1 84 ? -7.359 39.656 13.773 1 39 84 PRO A C 1
ATOM 678 O O . PRO A 1 84 ? -7.93 39.125 12.82 1 39 84 PRO A O 1
ATOM 681 N N . LYS A 1 85 ? -6.707 40.531 13.039 1 41.78 85 LYS A N 1
ATOM 682 C CA . LYS A 1 85 ? -5.852 39.875 12.062 1 41.78 85 LYS A CA 1
ATOM 683 C C . LYS A 1 85 ? -5.066 38.75 12.703 1 41.78 85 LYS A C 1
ATOM 685 O O . LYS A 1 85 ? -4.66 38.812 13.859 1 41.78 85 LYS A O 1
ATOM 690 N N . PRO A 1 86 ? -5.328 37.5 12.156 1 43.66 86 PRO A N 1
ATOM 691 C CA . PRO A 1 86 ? -4.504 36.438 12.727 1 43.66 86 PRO A CA 1
ATOM 692 C C . PRO A 1 86 ? -3.115 36.906 13.141 1 43.66 86 PRO A C 1
ATOM 694 O O . PRO A 1 86 ? -2.475 37.656 12.406 1 43.66 86 PRO A O 1
ATOM 697 N N . GLN A 1 87 ? -2.869 37.406 14.312 1 41.78 87 GLN A N 1
ATOM 698 C CA . GLN A 1 87 ? -1.532 37.688 14.82 1 41.78 87 GLN A CA 1
ATOM 699 C C . GLN A 1 87 ? -0.509 36.719 14.281 1 41.78 87 GLN A C 1
ATOM 701 O O . GLN A 1 87 ? -0.591 35.5 14.555 1 41.78 87 GLN A O 1
ATOM 706 N N . ILE A 1 88 ? -0.157 36.781 12.906 1 45.94 88 ILE A N 1
ATOM 707 C CA . ILE A 1 88 ? 0.999 36.031 12.422 1 45.94 88 ILE A CA 1
ATOM 708 C C . ILE A 1 88 ? 2.037 35.938 13.531 1 45.94 88 ILE A C 1
ATOM 710 O O . ILE A 1 88 ? 2.605 36.938 13.977 1 45.94 88 ILE A O 1
ATOM 714 N N . ASN A 1 89 ? 1.741 35.188 14.5 1 48.28 89 ASN A N 1
ATOM 715 C CA . ASN A 1 89 ? 2.797 34.969 15.477 1 48.28 89 ASN A CA 1
ATOM 716 C C . ASN A 1 89 ? 4.156 34.781 14.797 1 48.28 89 ASN A C 1
ATOM 718 O O . ASN A 1 89 ? 4.352 33.844 14.023 1 48.28 89 ASN A O 1
ATOM 722 N N . ASN A 1 90 ? 4.855 35.812 14.547 1 57 90 ASN A N 1
ATOM 723 C CA . ASN A 1 90 ? 6.195 35.938 13.977 1 57 90 ASN A CA 1
ATOM 724 C C . ASN A 1 90 ? 7.133 34.875 14.547 1 57 90 ASN A C 1
ATOM 726 O O . ASN A 1 90 ? 8.227 34.656 14.016 1 57 90 ASN A O 1
ATOM 730 N N . LYS A 1 91 ? 6.68 34.188 15.617 1 64.38 91 LYS A N 1
ATOM 731 C CA . LYS A 1 91 ? 7.688 33.312 16.219 1 64.38 91 LYS A CA 1
ATOM 732 C C . LYS A 1 91 ? 7.613 31.906 15.633 1 64.38 91 LYS A C 1
ATOM 734 O O . LYS A 1 91 ? 8.586 31.156 15.703 1 64.38 91 LYS A O 1
ATOM 739 N N . GLY A 1 92 ? 6.543 31.562 14.969 1 78.88 92 GLY A N 1
ATOM 740 C CA . GLY A 1 92 ? 6.449 30.25 14.352 1 78.88 92 GLY A CA 1
ATOM 741 C C . GLY A 1 92 ? 6.664 30.281 12.844 1 78.88 92 GLY A C 1
ATOM 742 O O . GLY A 1 92 ? 7.512 31.031 12.352 1 78.88 92 GLY A O 1
ATOM 743 N N . VAL A 1 93 ? 6.152 29.328 12.188 1 82.62 93 VAL A N 1
ATOM 744 C CA . VAL A 1 93 ? 6.23 29.219 10.727 1 82.62 93 VAL A CA 1
ATOM 745 C C . VAL A 1 93 ? 4.898 29.641 10.109 1 82.62 93 VAL A C 1
ATOM 747 O O . VAL A 1 93 ? 3.965 28.844 10.039 1 82.62 93 VAL A O 1
ATOM 750 N N . PRO A 1 94 ? 4.832 30.797 9.719 1 77.94 94 PRO A N 1
ATOM 751 C CA . PRO A 1 94 ? 3.555 31.297 9.211 1 77.94 94 PRO A CA 1
ATOM 752 C C . PRO A 1 94 ? 3.031 30.5 8.023 1 77.94 94 PRO A C 1
ATOM 754 O O . PRO A 1 94 ? 3.814 30.047 7.184 1 77.94 94 PRO A O 1
ATOM 757 N N . PHE A 1 95 ? 1.738 30.219 7.965 1 78.81 95 PHE A N 1
ATOM 758 C CA . PHE A 1 95 ? 1.007 29.625 6.852 1 78.81 95 PHE A CA 1
ATOM 759 C C . PHE A 1 95 ? 1.555 28.25 6.523 1 78.81 95 PHE A C 1
ATOM 761 O O . PHE A 1 95 ? 1.531 27.828 5.363 1 78.81 95 PHE A O 1
ATOM 768 N N . PHE A 1 96 ? 2.137 27.609 7.422 1 84.31 96 PHE A N 1
ATOM 769 C CA . PHE A 1 96 ? 2.758 26.312 7.203 1 84.31 96 PHE A CA 1
ATOM 770 C C . PHE A 1 96 ? 1.776 25.344 6.543 1 84.31 96 PHE A C 1
ATOM 772 O O . PHE A 1 96 ? 2.064 24.797 5.48 1 84.31 96 PHE A O 1
ATOM 779 N N . TRP A 1 97 ? 0.631 25.172 7.07 1 83.88 97 TRP A N 1
ATOM 780 C CA . TRP A 1 97 ? -0.316 24.156 6.625 1 83.88 97 TRP A CA 1
ATOM 781 C C . TRP A 1 97 ? -0.968 24.562 5.309 1 83.88 97 TRP A C 1
ATOM 783 O O . TRP A 1 97 ? -1.256 23.703 4.465 1 83.88 97 TRP A O 1
ATOM 793 N N . ILE A 1 98 ? -1.232 25.781 5.148 1 79.31 98 ILE A N 1
ATOM 794 C CA . ILE A 1 98 ? -1.826 26.25 3.9 1 79.31 98 ILE A CA 1
ATOM 795 C C . ILE A 1 98 ? -0.879 25.969 2.738 1 79.31 98 ILE A C 1
ATOM 797 O O . ILE A 1 98 ? -1.312 25.516 1.674 1 79.31 98 ILE A O 1
ATOM 801 N N . ARG A 1 99 ? 0.298 26.188 2.986 1 79.5 99 ARG A N 1
ATOM 802 C CA . ARG A 1 99 ? 1.302 25.922 1.96 1 79.5 99 ARG A CA 1
ATOM 803 C C . ARG A 1 99 ? 1.415 24.422 1.676 1 79.5 99 ARG A C 1
ATOM 805 O O . ARG A 1 99 ? 1.538 24.016 0.52 1 79.5 99 ARG A O 1
ATOM 812 N N . ALA A 1 100 ? 1.421 23.688 2.709 1 82.31 100 ALA A N 1
ATOM 813 C CA . ALA A 1 100 ? 1.483 22.234 2.553 1 82.31 100 ALA A CA 1
ATOM 814 C C . ALA A 1 100 ? 0.271 21.719 1.788 1 82.31 100 ALA A C 1
ATOM 816 O O . ALA A 1 100 ? 0.405 20.875 0.897 1 82.31 100 ALA A O 1
ATOM 817 N N . LEU A 1 101 ? -0.903 22.219 2.121 1 78.75 101 LEU A N 1
ATOM 818 C CA . LEU A 1 101 ? -2.141 21.797 1.473 1 78.75 101 LEU A CA 1
ATOM 819 C C . LEU A 1 101 ? -2.162 22.219 0.01 1 78.75 101 LEU A C 1
ATOM 821 O O . LEU A 1 101 ? -2.691 21.5 -0.844 1 78.75 101 LEU A O 1
ATOM 825 N N . ASN A 1 102 ? -1.63 23.328 -0.248 1 76.06 102 ASN A N 1
ATOM 826 C CA . ASN A 1 102 ? -1.546 23.812 -1.623 1 76.06 102 ASN A CA 1
ATOM 827 C C . ASN A 1 102 ? -0.654 22.906 -2.477 1 76.06 102 ASN A C 1
ATOM 829 O O . ASN A 1 102 ? -0.932 22.703 -3.658 1 76.06 102 ASN A O 1
ATOM 833 N N . ALA A 1 103 ? 0.325 22.422 -1.888 1 74.81 103 ALA A N 1
ATOM 834 C CA . ALA A 1 103 ? 1.264 21.562 -2.605 1 74.81 103 ALA A CA 1
ATOM 835 C C . ALA A 1 103 ? 0.591 20.281 -3.055 1 74.81 103 ALA A C 1
ATOM 837 O O . ALA A 1 103 ? 0.95 19.703 -4.09 1 74.81 103 ALA A O 1
ATOM 838 N N . VAL A 1 104 ? -0.365 19.828 -2.324 1 73.88 104 VAL A N 1
ATOM 839 C CA . VAL A 1 104 ? -1.021 18.578 -2.67 1 73.88 104 VAL A CA 1
ATOM 840 C C . VAL A 1 104 ? -2.303 18.859 -3.451 1 73.88 104 VAL A C 1
ATOM 842 O O . VAL A 1 104 ? -3.043 17.938 -3.795 1 73.88 104 VAL A O 1
ATOM 845 N N . SER A 1 105 ? -2.494 19.922 -3.887 1 67.75 105 SER A N 1
ATOM 846 C CA . SER A 1 105 ? -3.621 20.391 -4.691 1 67.75 105 SER A CA 1
ATOM 847 C C . SER A 1 105 ? -4.949 20.031 -4.035 1 67.75 105 SER A C 1
ATOM 849 O O . SER A 1 105 ? -5.969 19.906 -4.719 1 67.75 105 SER A O 1
ATOM 851 N N . LEU A 1 106 ? -4.988 19.594 -2.932 1 60.44 106 LEU A N 1
ATOM 852 C CA . LEU A 1 106 ? -6.246 19.234 -2.287 1 60.44 106 LEU A CA 1
ATOM 853 C C . LEU A 1 106 ? -7.238 20.391 -2.355 1 60.44 106 LEU A C 1
ATOM 855 O O . LEU A 1 106 ? -8.438 20.188 -2.541 1 60.44 106 LEU A O 1
ATOM 859 N N . PHE A 1 107 ? -6.766 21.641 -2.17 1 58.53 107 PHE A N 1
ATOM 860 C CA . PHE A 1 107 ? -7.668 22.781 -2.021 1 58.53 107 PHE A CA 1
ATOM 861 C C . PHE A 1 107 ? -7.723 23.594 -3.307 1 58.53 107 PHE A C 1
ATOM 863 O O . PHE A 1 107 ? -8.617 24.422 -3.48 1 58.53 107 PHE A O 1
ATOM 870 N N . LEU A 1 108 ? -6.785 23.297 -4.16 1 56.84 108 LEU A N 1
ATOM 871 C CA . LEU A 1 108 ? -6.719 24.234 -5.277 1 56.84 108 LEU A CA 1
ATOM 872 C C . LEU A 1 108 ? -7.738 23.875 -6.348 1 56.84 108 LEU A C 1
ATOM 874 O O . LEU A 1 108 ? -8 24.672 -7.254 1 56.84 108 LEU A O 1
ATOM 878 N N . SER A 1 109 ? -8.102 22.609 -6.168 1 53.41 109 SER A N 1
ATOM 879 C CA . SER A 1 109 ? -9.023 22.328 -7.27 1 53.41 109 SER A CA 1
ATOM 880 C C . SER A 1 109 ? -10.328 23.094 -7.094 1 53.41 109 SER A C 1
ATOM 882 O O . SER A 1 109 ? -11.156 23.125 -8.008 1 53.41 109 SER A O 1
ATOM 884 N N . TYR A 1 110 ? -10.445 23.609 -5.945 1 56 110 TYR A N 1
ATOM 885 C CA . TYR A 1 110 ? -11.703 24.328 -5.727 1 56 110 TYR A CA 1
ATOM 886 C C . TYR A 1 110 ? -11.5 25.828 -5.773 1 56 110 TYR A C 1
ATOM 888 O O . TYR A 1 110 ? -10.398 26.328 -5.504 1 56 110 TYR A O 1
ATOM 896 N N . ASN A 1 111 ? -12.164 26.469 -6.598 1 55.41 111 ASN A N 1
ATOM 897 C CA . ASN A 1 111 ? -12.102 27.922 -6.613 1 55.41 111 ASN A CA 1
ATOM 898 C C . ASN A 1 111 ? -11.93 28.5 -5.207 1 55.41 111 ASN A C 1
ATOM 900 O O . ASN A 1 111 ? -12.906 28.812 -4.531 1 55.41 111 ASN A O 1
ATOM 904 N N . THR A 1 112 ? -10.852 28.156 -4.703 1 57.44 112 THR A N 1
ATOM 905 C CA . THR A 1 112 ? -10.578 28.719 -3.387 1 57.44 112 THR A CA 1
ATOM 906 C C . THR A 1 112 ? -10.883 30.219 -3.363 1 57.44 112 THR A C 1
ATOM 908 O O . THR A 1 112 ? -10.305 30.984 -4.133 1 57.44 112 THR A O 1
ATOM 911 N N . VAL A 1 113 ? -12.094 30.453 -2.875 1 63.28 113 VAL A N 1
ATOM 912 C CA . VAL A 1 113 ? -12.508 31.844 -2.672 1 63.28 113 VAL A CA 1
ATOM 913 C C . VAL A 1 113 ? -11.625 32.5 -1.615 1 63.28 113 VAL A C 1
ATOM 915 O O . VAL A 1 113 ? -11.031 31.812 -0.783 1 63.28 113 VAL A O 1
ATOM 918 N N . GLU A 1 114 ? -11.344 33.688 -1.804 1 69 114 GLU A N 1
ATOM 919 C CA . GLU A 1 114 ? -10.523 34.5 -0.906 1 69 114 GLU A CA 1
ATOM 920 C C . GLU A 1 114 ? -10.883 34.25 0.554 1 69 114 GLU A C 1
ATOM 922 O O . GLU A 1 114 ? -10 34.156 1.413 1 69 114 GLU A O 1
ATOM 927 N N . GLU A 1 115 ? -12.078 33.938 0.777 1 70.12 115 GLU A N 1
ATOM 928 C CA . GLU A 1 115 ? -12.539 33.781 2.15 1 70.12 115 GLU A CA 1
ATOM 929 C C . GLU A 1 115 ? -12.055 32.438 2.729 1 70.12 115 GLU A C 1
ATOM 931 O O . GLU A 1 115 ? -11.766 32.344 3.926 1 70.12 115 GLU A O 1
ATOM 936 N N . ASP A 1 116 ? -11.906 31.453 1.937 1 74 116 ASP A N 1
ATOM 937 C CA . ASP A 1 116 ? -11.414 30.156 2.406 1 74 116 ASP A CA 1
ATOM 938 C C . ASP A 1 116 ? -9.953 30.25 2.832 1 74 116 ASP A C 1
ATOM 940 O O . ASP A 1 116 ? -9.555 29.656 3.836 1 74 116 ASP A O 1
ATOM 944 N N . LEU A 1 117 ? -9.312 31.047 2.064 1 75.62 117 LEU A N 1
ATOM 945 C CA . LEU A 1 117 ? -7.895 31.188 2.371 1 75.62 117 LEU A CA 1
ATOM 946 C C . LEU A 1 117 ? -7.695 31.875 3.715 1 75.62 117 LEU A C 1
ATOM 948 O O . LEU A 1 117 ? -6.805 31.5 4.484 1 75.62 117 LEU A O 1
ATOM 952 N N . VAL A 1 118 ? -8.523 32.875 3.953 1 78 118 VAL A N 1
ATOM 953 C CA . VAL A 1 118 ? -8.422 33.594 5.219 1 78 118 VAL A CA 1
ATOM 954 C C . VAL A 1 118 ? -8.797 32.656 6.371 1 78 118 VAL A C 1
ATOM 956 O O . VAL A 1 118 ? -8.109 32.625 7.395 1 78 118 VAL A O 1
ATOM 959 N N . ALA A 1 119 ? -9.844 31.938 6.184 1 79.81 119 ALA A N 1
ATOM 960 C CA . ALA A 1 119 ? -10.258 31 7.227 1 79.81 119 ALA A CA 1
ATOM 961 C C . ALA A 1 119 ? -9.188 29.938 7.473 1 79.81 119 ALA A C 1
ATOM 963 O O . ALA A 1 119 ? -8.898 29.594 8.617 1 79.81 119 ALA A O 1
ATOM 964 N N . LEU A 1 120 ? -8.578 29.5 6.406 1 81.56 120 LEU A N 1
ATOM 965 C CA . LEU A 1 120 ? -7.57 28.453 6.488 1 81.56 120 LEU A CA 1
ATOM 966 C C . LEU A 1 120 ? -6.285 28.984 7.113 1 81.56 120 LEU A C 1
ATOM 968 O O . LEU A 1 120 ? -5.457 28.203 7.594 1 81.56 120 LEU A O 1
ATOM 972 N N . SER A 1 121 ? -6.137 30.25 7.055 1 81.94 121 SER A N 1
ATOM 973 C CA . SER A 1 121 ? -4.945 30.844 7.652 1 81.94 121 SER A CA 1
ATOM 974 C C . SER A 1 121 ? -4.922 30.641 9.164 1 81.94 121 SER A C 1
ATOM 976 O O . SER A 1 121 ? -3.871 30.75 9.797 1 81.94 121 SER A O 1
ATOM 978 N N . TYR A 1 122 ? -6.074 30.297 9.781 1 84.38 122 TYR A N 1
ATOM 979 C CA . TYR A 1 122 ? -6.152 30.047 11.219 1 84.38 122 TYR A CA 1
ATOM 980 C C . TYR A 1 122 ? -5.867 28.578 11.531 1 84.38 122 TYR A C 1
ATOM 982 O O . TYR A 1 122 ? -5.891 28.172 12.695 1 84.38 122 TYR A O 1
ATOM 990 N N . LEU A 1 123 ? -5.555 27.875 10.477 1 88.06 123 LEU A N 1
ATOM 991 C CA . LEU A 1 123 ? -5.215 26.469 10.641 1 88.06 123 LEU A CA 1
ATOM 992 C C . LEU A 1 123 ? -3.891 26.312 11.383 1 88.06 123 LEU A C 1
ATOM 994 O O . LEU A 1 123 ? -2.883 26.906 10.984 1 88.06 123 LEU A O 1
ATOM 998 N N . ASN A 1 124 ? -3.857 25.547 12.438 1 88.12 124 ASN A N 1
ATOM 999 C CA . ASN A 1 124 ? -2.633 25.453 13.219 1 88.12 124 ASN A CA 1
ATOM 1000 C C . ASN A 1 124 ? -2.117 24.016 13.289 1 88.12 124 ASN A C 1
ATOM 1002 O O . ASN A 1 124 ? -0.959 23.781 13.633 1 88.12 124 ASN A O 1
ATOM 1006 N N . ASP A 1 125 ? -3.039 23.031 12.906 1 90.94 125 ASP A N 1
ATOM 1007 C CA . ASP A 1 125 ? -2.582 21.641 12.93 1 90.94 125 ASP A CA 1
ATOM 1008 C C . ASP A 1 125 ? -3.459 20.75 12.047 1 90.94 125 ASP A C 1
ATOM 1010 O O . ASP A 1 125 ? -4.645 21.031 11.867 1 90.94 125 ASP A O 1
ATOM 1014 N N . ILE A 1 126 ? -2.879 19.766 11.523 1 90.25 126 ILE A N 1
ATOM 1015 C CA . ILE A 1 126 ? -3.576 18.719 10.797 1 90.25 126 ILE A CA 1
ATOM 1016 C C . ILE A 1 126 ? -3.15 17.344 11.328 1 90.25 126 ILE A C 1
ATOM 1018 O O . ILE A 1 126 ? -1.956 17.078 11.477 1 90.25 126 ILE A O 1
ATOM 1022 N N . LYS A 1 127 ? -4.094 16.516 11.625 1 91.25 127 LYS A N 1
ATOM 1023 C CA . LYS A 1 127 ? -3.807 15.188 12.148 1 91.25 127 LYS A CA 1
ATOM 1024 C C . LYS A 1 127 ? -4.484 14.109 11.312 1 91.25 127 LYS A C 1
ATOM 1026 O O . LYS A 1 127 ? -5.641 14.258 10.922 1 91.25 127 LYS A O 1
ATOM 1031 N N . ILE A 1 128 ? -3.75 13.117 11.055 1 92.44 128 ILE A N 1
ATOM 1032 C CA . ILE A 1 128 ? -4.281 11.945 10.367 1 92.44 128 ILE A CA 1
ATOM 1033 C C . ILE A 1 128 ? -4.398 10.781 11.344 1 92.44 128 ILE A C 1
ATOM 1035 O O . ILE A 1 128 ? -3.467 10.5 12.102 1 92.44 128 ILE A O 1
ATOM 1039 N N . THR A 1 129 ? -5.527 10.156 11.336 1 93.69 129 THR A N 1
ATOM 1040 C CA . THR A 1 129 ? -5.758 9.008 12.211 1 93.69 129 THR A CA 1
ATOM 1041 C C . THR A 1 129 ? -6.355 7.844 11.43 1 93.69 129 THR A C 1
ATOM 1043 O O . THR A 1 129 ? -7.305 8.023 10.664 1 93.69 129 THR A O 1
ATOM 1046 N N . THR A 1 130 ? -5.734 6.73 11.586 1 95.75 130 THR A N 1
ATOM 1047 C CA . THR A 1 130 ? -6.266 5.504 11.008 1 95.75 130 THR A CA 1
ATOM 1048 C C . THR A 1 130 ? -7.375 4.926 11.883 1 95.75 130 THR A C 1
ATOM 1050 O O . THR A 1 130 ? -7.25 4.895 13.109 1 95.75 130 THR A O 1
ATOM 1053 N N . LEU A 1 131 ? -8.445 4.512 11.266 1 95.44 131 LEU A N 1
ATOM 1054 C CA . LEU A 1 131 ? -9.57 3.949 12.008 1 95.44 131 LEU A CA 1
ATOM 1055 C C . LEU A 1 131 ? -9.43 2.436 12.148 1 95.44 131 LEU A C 1
ATOM 1057 O O . LEU A 1 131 ? -8.758 1.796 11.328 1 95.44 131 LEU A O 1
ATOM 1061 N N . THR A 1 132 ? -10.094 1.929 13.148 1 97.25 132 THR A N 1
ATOM 1062 C CA . THR A 1 132 ? -10.055 0.493 13.406 1 97.25 132 THR A CA 1
ATOM 1063 C C . THR A 1 132 ? -10.68 -0.28 12.25 1 97.25 132 THR A C 1
ATOM 1065 O O . THR A 1 132 ? -11.805 0.008 11.844 1 97.25 132 THR A O 1
ATOM 1068 N N . PRO A 1 133 ? -9.961 -1.211 11.734 1 97.12 133 PRO A N 1
ATOM 1069 C CA . PRO A 1 133 ? -10.516 -2.025 10.648 1 97.12 133 PRO A CA 1
ATOM 1070 C C . PRO A 1 133 ? -11.438 -3.129 11.156 1 97.12 133 PRO A C 1
ATOM 1072 O O . PRO A 1 133 ? -11.398 -3.488 12.336 1 97.12 133 PRO A O 1
ATOM 1075 N N . SER A 1 134 ? -12.281 -3.566 10.227 1 96.62 134 SER A N 1
ATOM 1076 C CA . SER A 1 134 ? -13.141 -4.707 10.523 1 96.62 134 SER A CA 1
ATOM 1077 C C . SER A 1 134 ? -13.234 -5.648 9.328 1 96.62 134 SER A C 1
ATOM 1079 O O . SER A 1 134 ? -13.555 -5.219 8.219 1 96.62 134 SER A O 1
ATOM 1081 N N . PHE A 1 135 ? -12.984 -6.938 9.633 1 96.62 135 PHE A N 1
ATOM 1082 C CA . PHE A 1 135 ? -13.016 -7.941 8.578 1 96.62 135 PHE A CA 1
ATOM 1083 C C . PHE A 1 135 ? -14.344 -8.703 8.586 1 96.62 135 PHE A C 1
ATOM 1085 O O . PHE A 1 135 ? -14.781 -9.172 9.641 1 96.62 135 PHE A O 1
ATOM 1092 N N . ASP A 1 136 ? -14.93 -8.758 7.438 1 96 136 ASP A N 1
ATOM 1093 C CA . ASP A 1 136 ? -16.141 -9.555 7.262 1 96 136 ASP A CA 1
ATOM 1094 C C . ASP A 1 136 ? -15.828 -10.875 6.562 1 96 136 ASP A C 1
ATOM 1096 O O . ASP A 1 136 ? -15.594 -10.906 5.352 1 96 136 ASP A O 1
ATOM 1100 N N . MET A 1 137 ? -15.969 -12 7.25 1 92.69 137 MET A N 1
ATOM 1101 C CA . MET A 1 137 ? -15.586 -13.32 6.762 1 92.69 137 MET A CA 1
ATOM 1102 C C . MET A 1 137 ? -16.547 -13.797 5.68 1 92.69 137 MET A C 1
ATOM 1104 O O . MET A 1 137 ? -16.172 -14.602 4.824 1 92.69 137 MET A O 1
ATOM 1108 N N . LYS A 1 138 ? -17.719 -13.297 5.734 1 92.25 138 LYS A N 1
ATOM 1109 C CA . LYS A 1 138 ? -18.719 -13.734 4.766 1 92.25 138 LYS A CA 1
ATOM 1110 C C . LYS A 1 138 ? -18.453 -13.141 3.387 1 92.25 138 LYS A C 1
ATOM 1112 O O . LYS A 1 138 ? -18.359 -13.875 2.395 1 92.25 138 LYS A O 1
ATOM 1117 N N . SER A 1 139 ? -18.141 -11.852 3.305 1 92.69 139 SER A N 1
ATOM 1118 C CA . SER A 1 139 ? -17.922 -11.172 2.035 1 92.69 139 SER A CA 1
ATOM 1119 C C . SER A 1 139 ? -16.438 -11.102 1.695 1 92.69 139 SER A C 1
ATOM 1121 O O . SER A 1 139 ? -16.062 -10.734 0.581 1 92.69 139 SER A O 1
ATOM 1123 N N . LEU A 1 140 ? -15.641 -11.492 2.697 1 93.62 140 LEU A N 1
ATOM 1124 C CA . LEU A 1 140 ? -14.188 -11.453 2.578 1 93.62 140 LEU A CA 1
ATOM 1125 C C . LEU A 1 140 ? -13.711 -10.047 2.23 1 93.62 140 LEU A C 1
ATOM 1127 O O . LEU A 1 140 ? -12.891 -9.867 1.332 1 93.62 140 LEU A O 1
ATOM 1131 N N . THR A 1 141 ? -14.336 -9.078 2.863 1 95.38 141 THR A N 1
ATOM 1132 C CA . THR A 1 141 ? -13.945 -7.684 2.701 1 95.38 141 THR A CA 1
ATOM 1133 C C . THR A 1 141 ? -13.562 -7.07 4.043 1 95.38 141 THR A C 1
ATOM 1135 O O . THR A 1 141 ? -13.922 -7.598 5.098 1 95.38 141 THR A O 1
ATOM 1138 N N . ILE A 1 142 ? -12.797 -6.031 3.934 1 96.5 142 ILE A N 1
ATOM 1139 C CA . ILE A 1 142 ? -12.336 -5.312 5.117 1 96.5 142 ILE A CA 1
ATOM 1140 C C . ILE A 1 142 ? -12.891 -3.889 5.105 1 96.5 142 ILE A C 1
ATOM 1142 O O . ILE A 1 142 ? -12.742 -3.17 4.113 1 96.5 142 ILE A O 1
ATOM 1146 N N . LYS A 1 143 ? -13.57 -3.512 6.16 1 95 143 LYS A N 1
ATOM 1147 C CA . LYS A 1 143 ? -13.914 -2.105 6.348 1 95 143 LYS A CA 1
ATOM 1148 C C . LYS A 1 143 ? -12.719 -1.31 6.852 1 95 143 LYS A C 1
ATOM 1150 O O . LYS A 1 143 ? -12.172 -1.603 7.918 1 95 143 LYS A O 1
ATOM 1155 N N . MET A 1 144 ? -12.328 -0.372 6.082 1 93.81 144 MET A N 1
ATOM 1156 C CA . MET A 1 144 ? -11.18 0.475 6.391 1 93.81 144 MET A CA 1
ATOM 1157 C C . MET A 1 144 ? -11.594 1.94 6.477 1 93.81 144 MET A C 1
ATOM 1159 O O . MET A 1 144 ? -12.672 2.314 6.02 1 93.81 144 MET A O 1
ATOM 1163 N N . GLY A 1 145 ? -10.656 2.732 7.133 1 92.25 145 GLY A N 1
ATOM 1164 C CA . GLY A 1 145 ? -10.977 4.148 7.199 1 92.25 145 GLY A CA 1
ATOM 1165 C C . GLY A 1 145 ? -9.852 4.988 7.777 1 92.25 145 GLY A C 1
ATOM 1166 O O . GLY A 1 145 ? -8.969 4.465 8.461 1 92.25 145 GLY A O 1
ATOM 1167 N N . LYS A 1 146 ? -9.898 6.176 7.434 1 92.06 146 LYS A N 1
ATOM 1168 C CA . LYS A 1 146 ? -8.984 7.191 7.938 1 92.06 146 LYS A CA 1
ATOM 1169 C C . LYS A 1 146 ? -9.703 8.516 8.195 1 92.06 146 LYS A C 1
ATOM 1171 O O . LYS A 1 146 ? -10.758 8.773 7.598 1 92.06 146 LYS A O 1
ATOM 1176 N N . GLU A 1 147 ? -9.039 9.258 9.078 1 91.38 147 GLU A N 1
ATOM 1177 C CA . GLU A 1 147 ? -9.594 10.57 9.406 1 91.38 147 GLU A CA 1
ATOM 1178 C C . GLU A 1 147 ? -8.531 11.656 9.266 1 91.38 147 GLU A C 1
ATOM 1180 O O . GLU A 1 147 ? -7.379 11.461 9.648 1 91.38 147 GLU A O 1
ATOM 1185 N N . LEU A 1 148 ? -9.016 12.703 8.703 1 89.56 148 LEU A N 1
ATOM 1186 C CA . LEU A 1 148 ? -8.227 13.93 8.625 1 89.56 148 LEU A CA 1
ATOM 1187 C C . LEU A 1 148 ? -8.859 15.039 9.469 1 89.56 148 LEU A C 1
ATOM 1189 O O . LEU A 1 148 ? -9.969 15.492 9.172 1 89.56 148 LEU A O 1
ATOM 1193 N N . SER A 1 149 ? -8.117 15.484 10.469 1 90.06 149 SER A N 1
ATOM 1194 C CA . SER A 1 149 ? -8.641 16.516 11.367 1 90.06 149 SER A CA 1
ATOM 1195 C C . SER A 1 149 ? -7.879 17.828 11.203 1 90.06 149 SER A C 1
ATOM 1197 O O . SER A 1 149 ? -6.645 17.844 11.242 1 90.06 149 SER A O 1
ATOM 1199 N N . PHE A 1 150 ? -8.656 18.859 11.039 1 89.06 150 PHE A N 1
ATOM 1200 C CA . PHE A 1 150 ? -8.109 20.219 10.945 1 89.06 150 PHE A CA 1
ATOM 1201 C C . PHE A 1 150 ? -8.383 21 12.227 1 89.06 150 PHE A C 1
ATOM 1203 O O . PHE A 1 150 ? -9.539 21.141 12.641 1 89.06 150 PHE A O 1
ATOM 1210 N N . PHE A 1 151 ? -7.301 21.469 12.805 1 90.62 151 PHE A N 1
ATOM 1211 C CA . PHE A 1 151 ? -7.441 22.266 14.023 1 90.62 151 PHE A CA 1
ATOM 1212 C C . PHE A 1 151 ? -7.176 23.734 13.75 1 90.62 151 PHE A C 1
ATOM 1214 O O . PHE A 1 151 ? -6.203 24.078 13.078 1 90.62 151 PHE A O 1
ATOM 1221 N N . PHE A 1 152 ? -8.062 24.547 14.297 1 87.88 152 PHE A N 1
ATOM 1222 C CA . PHE A 1 152 ? -7.984 25.969 14.016 1 87.88 152 PHE A CA 1
ATOM 1223 C C . PHE A 1 152 ? -7.844 26.781 15.305 1 87.88 152 PHE A C 1
ATOM 1225 O O . PHE A 1 152 ? -8.414 26.406 16.328 1 87.88 152 PHE A O 1
ATOM 1232 N N . ASP A 1 153 ? -7.129 27.828 15.156 1 87.69 153 ASP A N 1
ATOM 1233 C CA . ASP A 1 153 ? -7.176 28.844 16.203 1 87.69 153 ASP A CA 1
ATOM 1234 C C . ASP A 1 153 ? -8.523 29.562 16.203 1 87.69 153 ASP A C 1
ATOM 1236 O O . ASP A 1 153 ? -9.297 29.453 15.258 1 87.69 153 ASP A O 1
ATOM 1240 N N . LYS A 1 154 ? -8.734 30.219 17.391 1 88.62 154 LYS A N 1
ATOM 1241 C CA . LYS A 1 154 ? -9.938 31.062 17.406 1 88.62 154 LYS A CA 1
ATOM 1242 C C . LYS A 1 154 ? -9.961 32 16.219 1 88.62 154 LYS A C 1
ATOM 1244 O O . LYS A 1 154 ? -8.938 32.625 15.875 1 88.62 154 LYS A O 1
ATOM 1249 N N . ASN A 1 155 ? -11.141 32.062 15.508 1 84 155 ASN A N 1
ATOM 1250 C CA . ASN A 1 155 ? -11.266 32.844 14.297 1 84 155 ASN A CA 1
ATOM 1251 C C . ASN A 1 155 ? -12.656 33.469 14.164 1 84 155 ASN A C 1
ATOM 1253 O O . ASN A 1 155 ? -13.57 33.094 14.898 1 84 155 ASN A O 1
ATOM 1257 N N . PRO A 1 156 ? -12.812 34.406 13.344 1 84.62 156 PRO A N 1
ATOM 1258 C CA . PRO A 1 156 ? -14.094 35.094 13.242 1 84.62 156 PRO A CA 1
ATOM 1259 C C . PRO A 1 156 ? -15.109 34.375 12.375 1 84.62 156 PRO A C 1
ATOM 1261 O O . PRO A 1 156 ? -16.266 34.812 12.25 1 84.62 156 PRO A O 1
ATOM 1264 N N . TYR A 1 157 ? -14.82 33.281 11.797 1 80.19 157 TYR A N 1
ATOM 1265 C CA . TYR A 1 157 ? -15.672 32.656 10.797 1 80.19 157 TYR A CA 1
ATOM 1266 C C . TYR A 1 157 ? -16.516 31.547 11.414 1 80.19 157 TYR A C 1
ATOM 1268 O O . TYR A 1 157 ? -17.703 31.406 11.078 1 80.19 157 TYR A O 1
ATOM 1276 N N . PHE A 1 158 ? -15.984 30.797 12.195 1 83.56 158 PHE A N 1
ATOM 1277 C CA . PHE A 1 158 ? -16.734 29.703 12.805 1 83.56 158 PHE A CA 1
ATOM 1278 C C . PHE A 1 158 ? -16.281 29.484 14.242 1 83.56 158 PHE A C 1
ATOM 1280 O O . PHE A 1 158 ? -15.227 29.953 14.648 1 83.56 158 PHE A O 1
ATOM 1287 N N . THR A 1 159 ? -17.141 28.75 15.039 1 85.69 159 THR A N 1
ATOM 1288 C CA . THR A 1 159 ? -16.875 28.547 16.453 1 85.69 159 THR A CA 1
ATOM 1289 C C . THR A 1 159 ? -16.188 27.219 16.703 1 85.69 159 THR A C 1
ATOM 1291 O O . THR A 1 159 ? -15.602 27 17.766 1 85.69 159 THR A O 1
ATOM 1294 N N . ASN A 1 160 ? -16.188 26.359 15.688 1 83.25 160 ASN A N 1
ATOM 1295 C CA . ASN A 1 160 ? -15.547 25.062 15.836 1 83.25 160 ASN A CA 1
ATOM 1296 C C . ASN A 1 160 ? -14.047 25.188 16.047 1 83.25 160 ASN A C 1
ATOM 1298 O O . ASN A 1 160 ? -13.406 26.078 15.461 1 83.25 160 ASN A O 1
ATOM 1302 N N . ASP A 1 161 ? -13.523 24.312 16.891 1 88.06 161 ASP A N 1
ATOM 1303 C CA . ASP A 1 161 ? -12.07 24.312 17.031 1 88.06 161 ASP A CA 1
ATOM 1304 C C . ASP A 1 161 ? -11.414 23.375 16.016 1 88.06 161 ASP A C 1
ATOM 1306 O O . ASP A 1 161 ? -10.211 23.469 15.766 1 88.06 161 ASP A O 1
ATOM 1310 N N . HIS A 1 162 ? -12.281 22.453 15.555 1 86.81 162 HIS A N 1
ATOM 1311 C CA . HIS A 1 162 ? -11.742 21.547 14.555 1 86.81 162 HIS A CA 1
ATOM 1312 C C . HIS A 1 162 ? -12.852 20.984 13.664 1 86.81 162 HIS A C 1
ATOM 1314 O O . HIS A 1 162 ? -14.031 21.062 14.016 1 86.81 162 HIS A O 1
ATOM 1320 N N . PHE A 1 163 ? -12.484 20.609 12.5 1 82.88 163 PHE A N 1
ATOM 1321 C CA . PHE A 1 163 ? -13.367 19.797 11.664 1 82.88 163 PHE A CA 1
ATOM 1322 C C . PHE A 1 163 ? -12.633 18.594 11.109 1 82.88 163 PHE A C 1
ATOM 1324 O O . PHE A 1 163 ? -11.414 18.625 10.914 1 82.88 163 PHE A O 1
ATOM 1331 N N . THR A 1 164 ? -13.438 17.516 10.938 1 86.31 164 THR A N 1
ATOM 1332 C CA . THR A 1 164 ? -12.828 16.25 10.57 1 86.31 164 THR A CA 1
ATOM 1333 C C . THR A 1 164 ? -13.477 15.68 9.312 1 86.31 164 THR A C 1
ATOM 1335 O O . THR A 1 164 ? -14.695 15.734 9.156 1 86.31 164 THR A O 1
ATOM 1338 N N . ILE A 1 165 ? -12.633 15.258 8.422 1 83.19 165 ILE A N 1
ATOM 1339 C CA . ILE A 1 165 ? -13.047 14.5 7.25 1 83.19 165 ILE A CA 1
ATOM 1340 C C . ILE A 1 165 ? -12.727 13.016 7.453 1 83.19 165 ILE A C 1
ATOM 1342 O O . ILE A 1 165 ? -11.586 12.664 7.746 1 83.19 165 ILE A O 1
ATOM 1346 N N . ARG A 1 166 ? -13.781 12.234 7.301 1 86.88 166 ARG A N 1
ATOM 1347 C CA . ARG A 1 166 ? -13.586 10.797 7.465 1 86.88 166 ARG A CA 1
ATOM 1348 C C . ARG A 1 166 ? -13.836 10.055 6.156 1 86.88 166 ARG A C 1
ATOM 1350 O O . ARG A 1 166 ? -14.805 10.344 5.449 1 86.88 166 ARG A O 1
ATOM 1357 N N . MET A 1 167 ? -12.953 9.211 5.898 1 86.5 167 MET A N 1
ATOM 1358 C CA . MET A 1 167 ? -13.117 8.32 4.754 1 86.5 167 MET A CA 1
ATOM 1359 C C . MET A 1 167 ? -13.234 6.867 5.207 1 86.5 167 MET A C 1
ATOM 1361 O O . MET A 1 167 ? -12.336 6.348 5.871 1 86.5 167 MET A O 1
ATOM 1365 N N . ILE A 1 168 ? -14.367 6.312 4.902 1 88.94 168 ILE A N 1
ATOM 1366 C CA . ILE A 1 168 ? -14.586 4.895 5.168 1 88.94 168 ILE A CA 1
ATOM 1367 C C . ILE A 1 168 ? -14.789 4.152 3.848 1 88.94 168 ILE A C 1
ATOM 1369 O O . ILE A 1 168 ? -15.547 4.605 2.986 1 88.94 168 ILE A O 1
ATOM 1373 N N . TYR A 1 169 ? -14.102 3.055 3.697 1 88.88 169 TYR A N 1
ATOM 1374 C CA . TYR A 1 169 ? -14.211 2.312 2.449 1 88.88 169 TYR A CA 1
ATOM 1375 C C . TYR A 1 169 ? -14.062 0.814 2.689 1 88.88 169 TYR A C 1
ATOM 1377 O O . TYR A 1 169 ? -13.602 0.393 3.752 1 88.88 169 TYR A O 1
ATOM 1385 N N . ARG A 1 170 ? -14.508 0.103 1.725 1 91.94 170 ARG A N 1
ATOM 1386 C CA . ARG A 1 170 ? -14.312 -1.343 1.746 1 91.94 170 ARG A CA 1
ATOM 1387 C C . ARG A 1 170 ? -13.117 -1.746 0.89 1 91.94 170 ARG A C 1
ATOM 1389 O O . ARG A 1 170 ? -12.914 -1.209 -0.202 1 91.94 170 ARG A O 1
ATOM 1396 N N . ALA A 1 171 ? -12.375 -2.65 1.471 1 93.38 171 ALA A N 1
ATOM 1397 C CA . ALA A 1 171 ? -11.195 -3.135 0.764 1 93.38 171 ALA A CA 1
ATOM 1398 C C . ALA A 1 171 ? -11.219 -4.656 0.624 1 93.38 171 ALA A C 1
ATOM 1400 O O . ALA A 1 171 ? -11.891 -5.344 1.399 1 93.38 171 ALA A O 1
ATOM 1401 N N . ASN A 1 172 ? -10.508 -5.145 -0.398 1 93.12 172 ASN A N 1
ATOM 1402 C CA . ASN A 1 172 ? -10.344 -6.59 -0.525 1 93.12 172 ASN A CA 1
ATOM 1403 C C . ASN A 1 172 ? -9.273 -7.113 0.429 1 93.12 172 ASN A C 1
ATOM 1405 O O . ASN A 1 172 ? -8.75 -6.363 1.253 1 93.12 172 ASN A O 1
ATOM 1409 N N . GLU A 1 173 ? -8.977 -8.367 0.367 1 94.62 173 GLU A N 1
ATOM 1410 C CA . GLU A 1 173 ? -8.062 -9 1.315 1 94.62 173 GLU A CA 1
ATOM 1411 C C . GLU A 1 173 ? -6.668 -8.391 1.232 1 94.62 173 GLU A C 1
ATOM 1413 O O . GLU A 1 173 ? -5.898 -8.453 2.195 1 94.62 173 GLU A O 1
ATOM 1418 N N . ASN A 1 174 ? -6.344 -7.742 0.075 1 93.06 174 ASN A N 1
ATOM 1419 C CA . ASN A 1 174 ? -5.031 -7.129 -0.112 1 93.06 174 ASN A CA 1
ATOM 1420 C C . ASN A 1 174 ? -5.027 -5.668 0.333 1 93.06 174 ASN A C 1
ATOM 1422 O O . ASN A 1 174 ? -4 -4.992 0.249 1 93.06 174 ASN A O 1
ATOM 1426 N N . GLY A 1 175 ? -6.133 -5.16 0.747 1 92 175 GLY A N 1
ATOM 1427 C CA . GLY A 1 175 ? -6.227 -3.781 1.195 1 92 175 GLY A CA 1
ATOM 1428 C C . GLY A 1 175 ? -6.562 -2.812 0.077 1 92 175 GLY A C 1
ATOM 1429 O O . GLY A 1 175 ? -6.465 -1.597 0.253 1 92 175 GLY A O 1
ATOM 1430 N N . GLU A 1 176 ? -6.902 -3.369 -1.039 1 89.25 176 GLU A N 1
ATOM 1431 C CA . GLU A 1 176 ? -7.273 -2.521 -2.168 1 89.25 176 GLU A CA 1
ATOM 1432 C C . GLU A 1 176 ? -8.742 -2.123 -2.096 1 89.25 176 GLU A C 1
ATOM 1434 O O . GLU A 1 176 ? -9.609 -2.971 -1.872 1 89.25 176 GLU A O 1
ATOM 1439 N N . ARG A 1 177 ? -8.992 -0.877 -2.275 1 87.94 177 ARG A N 1
ATOM 1440 C CA . ARG A 1 177 ? -10.359 -0.369 -2.217 1 87.94 177 ARG A CA 1
ATOM 1441 C C . ARG A 1 177 ? -11.227 -1.003 -3.299 1 87.94 177 ARG A C 1
ATOM 1443 O O . ARG A 1 177 ? -10.805 -1.115 -4.453 1 87.94 177 ARG A O 1
ATOM 1450 N N . ILE A 1 178 ? -12.375 -1.474 -2.807 1 86 178 ILE A N 1
ATOM 1451 C CA . ILE A 1 178 ? -13.328 -2.074 -3.738 1 86 178 ILE A CA 1
ATOM 1452 C C . ILE A 1 178 ? -14.289 -1.006 -4.25 1 86 178 ILE A C 1
ATOM 1454 O O . ILE A 1 178 ? -14.93 -0.309 -3.463 1 86 178 ILE A O 1
ATOM 1458 N N . GLY A 1 179 ? -14.398 -0.854 -5.5 1 74 179 GLY A N 1
ATOM 1459 C CA . GLY A 1 179 ? -15.359 0.076 -6.07 1 74 179 GLY A CA 1
ATOM 1460 C C . GLY A 1 179 ? -15.125 1.512 -5.637 1 74 179 GLY A C 1
ATOM 1461 O O . GLY A 1 179 ? -14.125 1.816 -4.984 1 74 179 GLY A O 1
ATOM 1462 N N . SER A 1 180 ? -15.711 2.553 -6.168 1 62.75 180 SER A N 1
ATOM 1463 C CA . SER A 1 180 ? -15.672 3.969 -5.82 1 62.75 180 SER A CA 1
ATOM 1464 C C . SER A 1 180 ? -16.375 4.23 -4.492 1 62.75 180 SER A C 1
ATOM 1466 O O . SER A 1 180 ? -16.75 5.367 -4.191 1 62.75 180 SER A O 1
ATOM 1468 N N . THR A 1 181 ? -16.469 3.242 -3.695 1 57.41 181 THR A N 1
ATOM 1469 C CA . THR A 1 181 ? -17.391 3.277 -2.564 1 57.41 181 THR A CA 1
ATOM 1470 C C . THR A 1 181 ? -16.734 3.934 -1.354 1 57.41 181 THR A C 1
ATOM 1472 O O . THR A 1 181 ? -17.234 3.826 -0.234 1 57.41 181 THR A O 1
ATOM 1475 N N . GLY A 1 182 ? -15.688 4.637 -1.521 1 60.44 182 GLY A N 1
ATOM 1476 C CA . GLY A 1 182 ? -15.297 5.312 -0.295 1 60.44 182 GLY A CA 1
ATOM 1477 C C . GLY A 1 182 ? -16.266 6.41 0.116 1 60.44 182 GLY A C 1
ATOM 1478 O O . GLY A 1 182 ? -16.672 7.227 -0.711 1 60.44 182 GLY A O 1
ATOM 1479 N N . ARG A 1 183 ? -17.203 6.18 1.158 1 65.69 183 ARG A N 1
ATOM 1480 C CA . ARG A 1 183 ? -18.016 7.258 1.703 1 65.69 183 ARG A CA 1
ATOM 1481 C C . ARG A 1 183 ? -17.156 8.25 2.49 1 65.69 183 ARG A C 1
ATOM 1483 O O . ARG A 1 183 ? -16.391 7.852 3.363 1 65.69 183 ARG A O 1
ATOM 1490 N N . ILE A 1 184 ? -16.953 9.344 1.796 1 67.12 184 ILE A N 1
ATOM 1491 C CA . ILE A 1 184 ? -16.422 10.43 2.607 1 67.12 184 ILE A CA 1
ATOM 1492 C C . ILE A 1 184 ? -17.516 10.984 3.52 1 67.12 184 ILE A C 1
ATOM 1494 O O . ILE A 1 184 ? -18.578 11.367 3.049 1 67.12 184 ILE A O 1
ATOM 1498 N N . LYS A 1 185 ? -17.438 10.625 4.777 1 67.38 185 LYS A N 1
ATOM 1499 C CA . LYS A 1 185 ? -18.312 11.25 5.766 1 67.38 185 LYS A CA 1
ATOM 1500 C C . LYS A 1 185 ? -17.578 12.336 6.535 1 67.38 185 LYS A C 1
ATOM 1502 O O . LYS A 1 185 ? -16.453 12.133 7.004 1 67.38 185 LYS A O 1
ATOM 1507 N N . VAL A 1 186 ? -18.062 13.547 6.254 1 61.97 186 VAL A N 1
ATOM 1508 C CA . VAL A 1 186 ? -17.531 14.625 7.082 1 61.97 186 VAL A CA 1
ATOM 1509 C C . VAL A 1 186 ? -18.172 14.562 8.469 1 61.97 186 VAL A C 1
ATOM 1511 O O . VAL A 1 186 ? -19.391 14.609 8.602 1 61.97 186 VAL A O 1
ATOM 1514 N N . ILE A 1 187 ? -17.453 13.984 9.367 1 62.47 187 ILE A N 1
ATOM 1515 C CA . ILE A 1 187 ? -17.938 13.938 10.742 1 62.47 187 ILE A CA 1
ATOM 1516 C C . ILE A 1 187 ? -17.547 15.219 11.469 1 62.47 187 ILE A C 1
ATOM 1518 O O . ILE A 1 187 ? -16.359 15.539 11.586 1 62.47 187 ILE A O 1
ATOM 1522 N N . THR A 1 188 ? -17.938 16.312 10.945 1 59.25 188 THR A N 1
ATOM 1523 C CA . THR A 1 188 ? -17.953 17.375 11.938 1 59.25 188 THR A CA 1
ATOM 1524 C C . THR A 1 188 ? -19.375 17.656 12.406 1 59.25 188 THR A C 1
ATOM 1526 O O . THR A 1 188 ? -20.344 17.312 11.727 1 59.25 188 THR A O 1
ATOM 1529 N N . ASN A 1 189 ? -19.656 17.609 13.641 1 57.59 189 ASN A N 1
ATOM 1530 C CA . ASN A 1 189 ? -20.953 18.141 14.023 1 57.59 189 ASN A CA 1
ATOM 1531 C C . ASN A 1 189 ? -21.297 19.391 13.227 1 57.59 189 ASN A C 1
ATOM 1533 O O . ASN A 1 189 ? -22.016 20.281 13.727 1 57.59 189 ASN A O 1
ATOM 1537 N N . GLY A 1 190 ? -20.844 19.516 12.062 1 63.03 190 GLY A N 1
ATOM 1538 C CA . GLY A 1 190 ? -21.156 20.688 11.266 1 63.03 190 GLY A CA 1
ATOM 1539 C C . GLY A 1 190 ? -20.266 21.875 11.578 1 63.03 190 GLY A C 1
ATOM 1540 O O . GLY A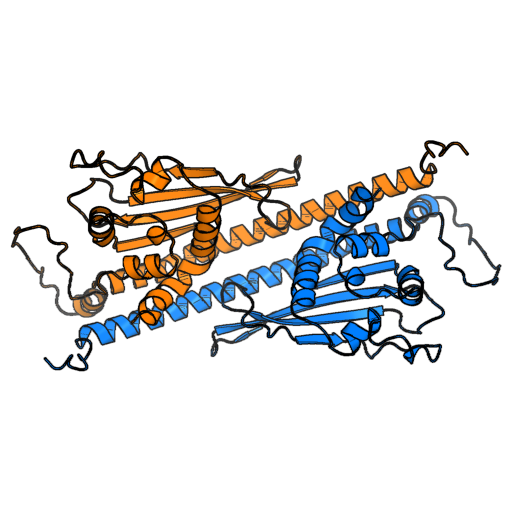 1 190 ? -19.484 21.828 12.547 1 63.03 190 GLY A O 1
ATOM 1541 N N . ILE A 1 191 ? -19.891 22.688 10.594 1 71.88 191 ILE A N 1
ATOM 1542 C CA . ILE A 1 191 ? -19.203 23.953 10.836 1 71.88 191 ILE A CA 1
ATOM 1543 C C . ILE A 1 191 ? -20.203 24.969 11.383 1 71.88 191 ILE A C 1
ATOM 1545 O O . ILE A 1 191 ? -21.25 25.203 10.789 1 71.88 191 ILE A O 1
ATOM 1549 N N . ASP A 1 192 ? -19.922 25.359 12.602 1 79.44 192 ASP A N 1
ATOM 1550 C CA . ASP A 1 192 ? -20.75 26.391 13.234 1 79.44 192 ASP A CA 1
ATOM 1551 C C . ASP A 1 192 ? -20.297 27.797 12.828 1 79.44 192 ASP A C 1
ATOM 1553 O O . ASP A 1 192 ? -19.531 28.438 13.547 1 79.44 192 ASP A O 1
ATOM 1557 N N . TRP A 1 193 ? -20.828 28.234 11.719 1 78 193 TRP A N 1
ATOM 1558 C CA . TRP A 1 193 ? -20.406 29.516 11.156 1 78 193 TRP A CA 1
ATOM 1559 C C . TRP A 1 193 ? -20.891 30.672 12.008 1 78 193 TRP A C 1
ATOM 1561 O O . TRP A 1 193 ? -22.031 30.656 12.484 1 78 193 TRP A O 1
ATOM 1571 N N . LYS A 1 194 ? -20.062 31.641 12.391 1 76.38 194 LYS A N 1
ATOM 1572 C CA . LYS A 1 194 ? -20.438 32.812 13.156 1 76.38 194 LYS A CA 1
ATOM 1573 C C . LYS A 1 194 ? -21.172 33.812 12.273 1 76.38 194 LYS A C 1
ATOM 1575 O O . LYS A 1 194 ? -22.047 34.562 12.758 1 76.38 194 LYS A O 1
ATOM 1580 N N . VAL A 1 195 ? -20.625 34.062 11.047 1 62.09 195 VAL A N 1
ATOM 1581 C CA . VAL A 1 195 ? -21.266 35 10.133 1 62.09 195 VAL A CA 1
ATOM 1582 C C . VAL A 1 195 ? -22.047 34.219 9.07 1 62.09 195 VAL A C 1
ATOM 1584 O O . VAL A 1 195 ? -21.688 33.094 8.727 1 62.09 195 VAL A O 1
ATOM 1587 N N . ASN A 1 196 ? -23.328 34.594 8.773 1 54 196 ASN A N 1
ATOM 1588 C CA . ASN A 1 196 ? -24.141 34 7.727 1 54 196 ASN A CA 1
ATOM 1589 C C . ASN A 1 196 ? -23.297 33.562 6.535 1 54 196 ASN A C 1
ATOM 1591 O O . ASN A 1 196 ? -23.438 34.094 5.434 1 54 196 ASN A O 1
ATOM 1595 N N . LEU A 1 197 ? -22.203 33.25 6.75 1 51.62 197 LEU A N 1
ATOM 1596 C CA . LEU A 1 197 ? -21.25 32.875 5.711 1 51.62 197 LEU A CA 1
ATOM 1597 C C . LEU A 1 197 ? -21.703 31.594 5.016 1 51.62 197 LEU A C 1
ATOM 1599 O O . LEU A 1 197 ? -20.922 30.953 4.312 1 51.62 197 LEU A O 1
ATOM 1603 N N . LEU A 1 198 ? -22.781 31.172 5.465 1 49.53 198 LEU A N 1
ATOM 1604 C CA . LEU A 1 198 ? -23.359 30.094 4.688 1 49.53 198 LEU A CA 1
ATOM 1605 C C . LEU A 1 198 ? -23.297 30.391 3.193 1 49.53 198 LEU A C 1
ATOM 1607 O O . LEU A 1 198 ? -23.422 29.5 2.363 1 49.53 198 LEU A O 1
ATOM 1611 N N . GLU A 1 199 ? -23.469 31.719 3.002 1 49.44 199 GLU A N 1
ATOM 1612 C CA . GLU A 1 199 ? -23.484 32.031 1.578 1 49.44 199 GLU A CA 1
ATOM 1613 C C . GLU A 1 199 ? -22.172 31.688 0.912 1 49.44 199 GLU A C 1
ATOM 1615 O O . GLU A 1 199 ? -21.922 32.062 -0.233 1 49.44 199 GLU A O 1
ATOM 1620 N N . ILE A 1 200 ? -21.344 31.188 1.722 1 52.56 200 ILE A N 1
ATOM 1621 C CA . ILE A 1 200 ? -20.125 30.875 0.99 1 52.56 200 ILE A CA 1
ATOM 1622 C C . ILE A 1 200 ? -20.391 29.812 -0.058 1 52.56 200 ILE A C 1
ATOM 1624 O O . ILE A 1 200 ? -21.094 28.828 0.219 1 52.56 200 ILE A O 1
ATOM 1628 N N . ASN A 1 201 ? -19.953 30.047 -1.183 1 57.03 201 ASN A N 1
ATOM 1629 C CA . ASN A 1 201 ? -20.094 29.344 -2.457 1 57.03 201 ASN A CA 1
ATOM 1630 C C . ASN A 1 201 ? -19.891 27.844 -2.299 1 57.03 201 ASN A C 1
ATOM 1632 O O . ASN A 1 201 ? -19.109 27.406 -1.454 1 57.03 201 ASN A O 1
ATOM 1636 N N . SER A 1 202 ? -20.891 27.203 -2.719 1 56.34 202 SER A N 1
ATOM 1637 C CA . SER A 1 202 ? -20.859 25.75 -2.836 1 56.34 202 SER A CA 1
ATOM 1638 C C . SER A 1 202 ? -19.469 25.266 -3.207 1 56.34 202 SER A C 1
ATOM 1640 O O . SER A 1 202 ? -19.109 24.109 -2.924 1 56.34 202 SER A O 1
ATOM 1642 N N . SER A 1 203 ? -18.719 26.266 -3.688 1 62.12 203 SER A N 1
ATOM 1643 C CA . SER A 1 203 ? -17.406 25.859 -4.184 1 62.12 203 SER A CA 1
ATOM 1644 C C . SER A 1 203 ? -16.328 26.016 -3.111 1 62.12 203 SER A C 1
ATOM 1646 O O . SER A 1 203 ? -15.148 25.797 -3.373 1 62.12 203 SER A O 1
ATOM 1648 N N . SER A 1 204 ? -16.844 26.375 -1.881 1 70.12 204 SER A N 1
ATOM 1649 C CA . SER A 1 204 ? -15.898 26.531 -0.781 1 70.12 204 SER A CA 1
ATOM 1650 C C . SER A 1 204 ? -15.32 25.188 -0.358 1 70.12 204 SER A C 1
ATOM 1652 O O . SER A 1 204 ? -16.016 24.172 -0.384 1 70.12 204 SER A O 1
ATOM 1654 N N . PHE A 1 205 ? -14.062 25.156 -0.004 1 73.25 205 PHE A N 1
ATOM 1655 C CA . PHE A 1 205 ? -13.367 23.984 0.517 1 73.25 205 PHE A CA 1
ATOM 1656 C C . PHE A 1 205 ? -14.156 23.359 1.661 1 73.25 205 PHE A C 1
ATOM 1658 O O . PHE A 1 205 ? -14.305 22.141 1.723 1 73.25 205 PHE A O 1
ATOM 1665 N N . PHE A 1 206 ? -14.719 24.172 2.477 1 72.56 206 PHE A N 1
ATOM 1666 C CA . PHE A 1 206 ? -15.422 23.703 3.664 1 72.56 206 PHE A CA 1
ATOM 1667 C C . PHE A 1 206 ? -16.75 23.062 3.289 1 72.56 206 PHE A C 1
ATOM 1669 O O . PHE A 1 206 ? -17.141 22.047 3.863 1 72.56 206 PHE A O 1
ATOM 1676 N N . ASN A 1 207 ? -17.266 23.578 2.254 1 68.94 207 ASN A N 1
ATOM 1677 C CA . ASN A 1 207 ? -18.609 23.109 1.893 1 68.94 207 ASN A CA 1
ATOM 1678 C C . ASN A 1 207 ? -18.531 21.859 1.017 1 68.94 207 ASN A C 1
ATOM 1680 O O . ASN A 1 207 ? -19.469 21.062 1.001 1 68.94 207 ASN A O 1
ATOM 1684 N N . VAL A 1 208 ? -17.484 21.75 0.368 1 68.94 208 VAL A N 1
ATOM 1685 C CA . VAL A 1 208 ? -17.344 20.594 -0.505 1 68.94 208 VAL A CA 1
ATOM 1686 C C . VAL A 1 208 ? -17.422 19.312 0.322 1 68.94 208 VAL A C 1
ATOM 1688 O O . VAL A 1 208 ? -18.078 18.344 -0.078 1 68.94 208 VAL A O 1
ATOM 1691 N N . PHE A 1 209 ? -16.859 19.328 1.41 1 68.69 209 PHE A N 1
ATOM 1692 C CA . PHE A 1 209 ? -16.812 18.125 2.217 1 68.69 209 PHE A CA 1
ATOM 1693 C C . PHE A 1 209 ? -18.078 17.969 3.053 1 68.69 209 PHE A C 1
ATOM 1695 O O . PHE A 1 209 ? -18.578 16.859 3.236 1 68.69 209 PHE A O 1
ATOM 1702 N N . ILE A 1 210 ? -18.547 19.109 3.441 1 64.12 210 ILE A N 1
ATOM 1703 C CA . ILE A 1 210 ? -19.75 19.094 4.277 1 64.12 210 ILE A CA 1
ATOM 1704 C C . ILE A 1 210 ? -20.938 18.594 3.463 1 64.12 210 ILE A C 1
ATOM 1706 O O . ILE A 1 210 ? -21.766 17.828 3.967 1 64.12 210 ILE A O 1
ATOM 1710 N N . GLN A 1 211 ? -20.875 19.016 2.234 1 65.19 211 GLN A N 1
ATOM 1711 C CA . GLN A 1 211 ? -22.016 18.656 1.407 1 65.19 211 GLN A CA 1
ATOM 1712 C C . GLN A 1 211 ? -21.797 17.344 0.681 1 65.19 211 GLN A C 1
ATOM 1714 O O . GLN A 1 211 ? -22.594 16.953 -0.169 1 65.19 211 GLN A O 1
ATOM 1719 N N . GLU A 1 212 ? -20.75 16.672 1.061 1 65.19 212 GLU A N 1
ATOM 1720 C CA . GLU A 1 212 ? -20.438 15.359 0.496 1 65.19 212 GLU A CA 1
ATOM 1721 C C . GLU A 1 212 ? -20.375 15.422 -1.027 1 65.19 212 GLU A C 1
ATOM 1723 O O . GLU A 1 212 ? -20.891 14.531 -1.709 1 65.19 212 GLU A O 1
ATOM 1728 N N . LEU A 1 213 ? -19.891 16.578 -1.534 1 65.56 213 LEU A N 1
ATOM 1729 C CA . LEU A 1 213 ? -19.766 16.75 -2.979 1 65.56 213 LEU A CA 1
ATOM 1730 C C . LEU A 1 213 ? -18.422 16.25 -3.477 1 65.56 213 LEU A C 1
ATOM 1732 O O . LEU A 1 213 ? -17.891 16.766 -4.461 1 65.56 213 LEU A O 1
ATOM 1736 N N . VAL A 1 214 ? -17.984 15.164 -2.848 1 67.56 214 VAL A N 1
ATOM 1737 C CA . VAL A 1 214 ? -16.656 14.656 -3.178 1 67.56 214 VAL A CA 1
ATOM 1738 C C . VAL A 1 214 ? -16.719 13.836 -4.465 1 67.56 214 VAL A C 1
ATOM 1740 O O . VAL A 1 214 ? -17.625 13.023 -4.645 1 67.56 214 VAL A O 1
ATOM 1743 N N . ASN A 1 215 ? -15.812 14.211 -5.406 1 71.5 215 ASN A N 1
ATOM 1744 C CA . ASN A 1 215 ? -15.688 13.477 -6.656 1 71.5 215 ASN A CA 1
ATOM 1745 C C . ASN A 1 215 ? -14.5 12.523 -6.629 1 71.5 215 ASN A C 1
ATOM 1747 O O . ASN A 1 215 ? -13.82 12.391 -5.605 1 71.5 215 ASN A O 1
ATOM 1751 N N . GLU A 1 216 ? -14.367 11.75 -7.707 1 71.62 216 GLU A N 1
ATOM 1752 C CA . GLU A 1 216 ? -13.32 10.734 -7.793 1 71.62 216 GLU A CA 1
ATOM 1753 C C . GLU A 1 216 ? -11.938 11.352 -7.617 1 71.62 216 GLU A C 1
ATOM 1755 O O . GLU A 1 216 ? -11.055 10.734 -7.016 1 71.62 216 GLU A O 1
ATOM 1760 N N . GLU A 1 217 ? -11.766 12.477 -8.125 1 72.75 217 GLU A N 1
ATOM 1761 C CA . GLU A 1 217 ? -10.477 13.156 -8.023 1 72.75 217 GLU A CA 1
ATOM 1762 C C . GLU A 1 217 ? -10.156 13.508 -6.57 1 72.75 217 GLU A C 1
ATOM 1764 O O . GLU A 1 217 ? -9 13.43 -6.148 1 72.75 217 GLU A O 1
ATOM 1769 N N . ASP A 1 218 ? -11.172 13.789 -5.828 1 73.25 218 ASP A N 1
ATOM 1770 C CA . ASP A 1 218 ? -11 14.133 -4.418 1 73.25 218 ASP A CA 1
ATOM 1771 C C . ASP A 1 218 ? -10.492 12.938 -3.617 1 73.25 218 ASP A C 1
ATOM 1773 O O . ASP A 1 218 ? -9.672 13.094 -2.713 1 73.25 218 ASP A O 1
ATOM 1777 N N . TYR A 1 219 ? -10.898 11.797 -4.168 1 76.06 219 TYR A N 1
ATOM 1778 C CA . TYR A 1 219 ? -10.469 10.594 -3.459 1 76.06 219 TYR A CA 1
ATOM 1779 C C . TYR A 1 219 ? -8.977 10.352 -3.648 1 76.06 219 TYR A C 1
ATOM 1781 O O . TYR A 1 219 ? -8.273 9.969 -2.705 1 76.06 219 TYR A O 1
ATOM 1789 N N . GLU A 1 220 ? -8.594 10.594 -4.73 1 78.5 220 GLU A N 1
ATOM 1790 C CA . GLU A 1 220 ? -7.18 10.398 -5.016 1 78.5 220 GLU A CA 1
ATOM 1791 C C . GLU A 1 220 ? -6.316 11.367 -4.211 1 78.5 220 GLU A C 1
ATOM 1793 O O . GLU A 1 220 ? -5.254 10.992 -3.711 1 78.5 220 GLU A O 1
ATOM 1798 N N . ILE A 1 221 ? -6.789 12.531 -4.125 1 79.44 221 ILE A N 1
ATOM 1799 C CA . ILE A 1 221 ? -6.07 13.555 -3.367 1 79.44 221 ILE A CA 1
ATOM 1800 C C . ILE A 1 221 ? -6.047 13.172 -1.889 1 79.44 221 ILE A C 1
ATOM 1802 O O . ILE A 1 221 ? -4.996 13.219 -1.247 1 79.44 221 ILE A O 1
ATOM 1806 N N . LEU A 1 222 ? -7.191 12.773 -1.418 1 81.75 222 LEU A N 1
ATOM 1807 C CA . LEU A 1 222 ? -7.277 12.375 -0.018 1 81.75 222 LEU A CA 1
ATOM 1808 C C . LEU A 1 222 ? -6.371 11.188 0.265 1 81.75 222 LEU A C 1
ATOM 1810 O O . LEU A 1 222 ? -5.688 11.148 1.289 1 81.75 222 LEU A O 1
ATOM 1814 N N . ASP A 1 223 ? -6.367 10.305 -0.699 1 81.75 223 ASP A N 1
ATOM 1815 C CA . ASP A 1 223 ? -5.48 9.148 -0.552 1 81.75 223 ASP A CA 1
ATOM 1816 C C . ASP A 1 223 ? -4.02 9.594 -0.445 1 81.75 223 ASP A C 1
ATOM 1818 O O . ASP A 1 223 ? -3.273 9.086 0.392 1 81.75 223 ASP A O 1
ATOM 1822 N N . SER A 1 224 ? -3.711 10.477 -1.231 1 82.62 224 SER A N 1
ATOM 1823 C CA . SER A 1 224 ? -2.342 10.977 -1.218 1 82.62 224 SER A CA 1
ATOM 1824 C C . SER A 1 224 ? -2.029 11.695 0.092 1 82.62 224 SER A C 1
ATOM 1826 O O . SER A 1 224 ? -0.941 11.531 0.648 1 82.62 224 SER A O 1
ATOM 1828 N N . VAL A 1 225 ? -2.928 12.43 0.568 1 84.5 225 VAL A N 1
ATOM 1829 C CA . VAL A 1 225 ? -2.762 13.156 1.825 1 84.5 225 VAL A CA 1
ATOM 1830 C C . VAL A 1 225 ? -2.611 12.164 2.977 1 84.5 225 VAL A C 1
ATOM 1832 O O . VAL A 1 225 ? -1.665 12.25 3.76 1 84.5 225 VAL A O 1
ATOM 1835 N N . PHE A 1 226 ? -3.477 11.234 2.98 1 85.62 226 PHE A N 1
ATOM 1836 C CA . PHE A 1 226 ? -3.451 10.227 4.039 1 85.62 226 PHE A CA 1
ATOM 1837 C C . PHE A 1 226 ? -2.113 9.5 4.059 1 85.62 226 PHE A C 1
ATOM 1839 O O . PHE A 1 226 ? -1.583 9.188 5.129 1 85.62 226 PHE A O 1
ATOM 1846 N N . ASP A 1 227 ? -1.63 9.305 2.936 1 83 227 ASP A N 1
ATOM 1847 C CA . ASP A 1 227 ? -0.454 8.445 2.844 1 83 227 ASP A CA 1
ATOM 1848 C C . ASP A 1 227 ? 0.829 9.242 3.055 1 83 227 ASP A C 1
ATOM 1850 O O . ASP A 1 227 ? 1.824 8.711 3.553 1 83 227 ASP A O 1
ATOM 1854 N N . ASN A 1 228 ? 0.771 10.5 2.771 1 81.12 228 ASN A N 1
ATOM 1855 C CA . ASN A 1 228 ? 2.055 11.18 2.637 1 81.12 228 ASN A CA 1
ATOM 1856 C C . ASN A 1 228 ? 2.141 12.406 3.547 1 81.12 228 ASN A C 1
ATOM 1858 O O . ASN A 1 228 ? 3.234 12.898 3.826 1 81.12 228 ASN A O 1
ATOM 1862 N N . PHE A 1 229 ? 1.163 12.906 3.998 1 82.44 229 PHE A N 1
ATOM 1863 C CA . PHE A 1 229 ? 1.142 14.234 4.609 1 82.44 229 PHE A CA 1
ATOM 1864 C C . PHE A 1 229 ? 1.921 14.234 5.918 1 82.44 229 PHE A C 1
ATOM 1866 O O . PHE A 1 229 ? 2.564 15.234 6.262 1 82.44 229 PHE A O 1
ATOM 1873 N N . ASN A 1 230 ? 1.899 13.141 6.574 1 83.31 230 ASN A N 1
ATOM 1874 C CA . ASN A 1 230 ? 2.562 13.094 7.871 1 83.31 230 ASN A CA 1
ATOM 1875 C C . ASN A 1 230 ? 4.062 13.344 7.746 1 83.31 230 ASN A C 1
ATOM 1877 O O . ASN A 1 230 ? 4.645 14.07 8.555 1 83.31 230 ASN A O 1
ATOM 1881 N N . THR A 1 231 ? 4.645 12.867 6.738 1 85.44 231 THR A N 1
ATOM 1882 C CA . THR A 1 231 ? 6.098 12.977 6.625 1 85.44 231 THR A CA 1
ATOM 1883 C C . THR A 1 231 ? 6.48 13.969 5.535 1 85.44 231 THR A C 1
ATOM 1885 O O . THR A 1 231 ? 7.613 14.461 5.5 1 85.44 231 THR A O 1
ATOM 1888 N N . LYS A 1 232 ? 5.559 14.32 4.676 1 85.44 232 LYS A N 1
ATOM 1889 C CA . LYS A 1 232 ? 5.941 15.156 3.545 1 85.44 232 LYS A CA 1
ATOM 1890 C C . LYS A 1 232 ? 5.473 16.594 3.744 1 85.44 232 LYS A C 1
ATOM 1892 O O . LYS A 1 232 ? 5.816 17.484 2.957 1 85.44 232 LYS A O 1
ATOM 1897 N N . ALA A 1 233 ? 4.734 16.828 4.789 1 83 233 ALA A N 1
ATOM 1898 C CA . ALA A 1 233 ? 4.195 18.156 5.004 1 83 233 ALA A CA 1
ATOM 1899 C C . ALA A 1 233 ? 5.309 19.203 5.027 1 83 233 ALA A C 1
ATOM 1901 O O . ALA A 1 233 ? 5.188 20.266 4.414 1 83 233 ALA A O 1
ATOM 1902 N N . ILE A 1 234 ? 6.336 18.922 5.703 1 80.75 234 ILE A N 1
ATOM 1903 C CA . ILE A 1 234 ? 7.445 19.875 5.828 1 80.75 234 ILE A CA 1
ATOM 1904 C C . ILE A 1 234 ? 8.125 20.047 4.473 1 80.75 234 ILE A C 1
ATOM 1906 O O . ILE A 1 234 ? 8.508 21.156 4.105 1 80.75 234 ILE A O 1
ATOM 1910 N N . GLN A 1 235 ? 8.211 18.922 3.77 1 80.31 235 GLN A N 1
ATOM 1911 C CA . GLN A 1 235 ? 8.805 19 2.439 1 80.31 235 GLN A CA 1
ATOM 1912 C C . GLN A 1 235 ? 7.949 19.844 1.501 1 80.31 235 GLN A C 1
ATOM 1914 O O . GLN A 1 235 ? 8.477 20.609 0.699 1 80.31 235 GLN A O 1
ATOM 1919 N N . TYR A 1 236 ? 6.758 19.609 1.632 1 75.56 236 TYR A N 1
ATOM 1920 C CA . TYR A 1 236 ? 5.836 20.406 0.823 1 75.56 236 TYR A CA 1
ATOM 1921 C C . TYR A 1 236 ? 5.984 21.891 1.119 1 75.56 236 TYR A C 1
ATOM 1923 O O . TYR A 1 236 ? 5.895 22.719 0.214 1 75.56 236 TYR A O 1
ATOM 1931 N N . PHE A 1 237 ? 6.305 22.219 2.367 1 74.31 237 PHE A N 1
ATOM 1932 C CA . PHE A 1 237 ? 6.441 23.609 2.793 1 74.31 237 PHE A CA 1
ATOM 1933 C C . PHE A 1 237 ? 7.73 24.219 2.246 1 74.31 237 PHE A C 1
ATOM 1935 O O . PHE A 1 237 ? 7.723 25.328 1.731 1 74.31 237 PHE A O 1
ATOM 1942 N N . TYR A 1 238 ? 8.758 23.484 2.32 1 68 238 TYR A N 1
ATOM 1943 C CA . TYR A 1 238 ? 10.039 24.062 1.947 1 68 238 TYR A CA 1
ATOM 1944 C C . TYR A 1 238 ? 10.289 23.922 0.451 1 68 238 TYR A C 1
ATOM 1946 O O . TYR A 1 238 ? 11.148 24.594 -0.11 1 68 238 TYR A O 1
ATOM 1954 N N . GLN A 1 239 ? 9.82 22.906 -0.222 1 59.12 239 GLN A N 1
ATOM 1955 C CA . GLN A 1 239 ? 10.016 22.828 -1.666 1 59.12 239 GLN A CA 1
ATOM 1956 C C . GLN A 1 239 ? 9.469 24.062 -2.363 1 59.12 239 GLN A C 1
ATOM 1958 O O . GLN A 1 239 ? 10 24.5 -3.389 1 59.12 239 GLN A O 1
ATOM 1963 N N . PHE A 1 240 ? 8.359 24.625 -2.018 1 45.69 240 PHE A N 1
ATOM 1964 C CA . PHE A 1 240 ? 7.855 25.812 -2.711 1 45.69 240 PHE A CA 1
ATOM 1965 C C . PHE A 1 240 ? 8.586 27.062 -2.244 1 45.69 240 PHE A C 1
ATOM 1967 O O . PHE A 1 240 ? 8.328 28.156 -2.742 1 45.69 240 PHE A O 1
ATOM 1974 N N . ASN A 1 241 ? 9.445 27.016 -1.3 1 42.19 241 ASN A N 1
ATOM 1975 C CA . ASN A 1 241 ? 10.258 28.203 -1.068 1 42.19 241 ASN A CA 1
ATOM 1976 C C . ASN A 1 241 ? 11.648 28.062 -1.684 1 42.19 241 ASN A C 1
ATOM 1978 O O . ASN A 1 241 ? 12.242 26.984 -1.634 1 42.19 241 ASN A O 1
ATOM 1982 N N . MET B 1 1 ? 13.367 48.531 -7.699 1 27.25 1 MET B N 1
ATOM 1983 C CA . MET B 1 1 ? 13.203 48.25 -6.273 1 27.25 1 MET B CA 1
ATOM 1984 C C . MET B 1 1 ? 13.812 46.906 -5.902 1 27.25 1 MET B C 1
ATOM 1986 O O . MET B 1 1 ? 13.484 45.875 -6.508 1 27.25 1 MET B O 1
ATOM 1990 N N . SER B 1 2 ? 15.016 46.688 -5.375 1 29.3 2 SER B N 1
ATOM 1991 C CA . SER B 1 2 ? 16.016 45.625 -5.398 1 29.3 2 SER B CA 1
ATOM 1992 C C . SER B 1 2 ? 15.594 44.438 -4.551 1 29.3 2 SER B C 1
ATOM 1994 O O . SER B 1 2 ? 15.164 44.594 -3.404 1 29.3 2 SER B O 1
ATOM 1996 N N . TYR B 1 3 ? 14.93 43.438 -4.992 1 32.47 3 TYR B N 1
ATOM 1997 C CA . TYR B 1 3 ? 14.375 42.25 -4.359 1 32.47 3 TYR B CA 1
ATOM 1998 C C . TYR B 1 3 ? 15.391 41.625 -3.404 1 32.47 3 TYR B C 1
ATOM 2000 O O . TYR B 1 3 ? 16.375 41.031 -3.842 1 32.47 3 TYR B O 1
ATOM 2008 N N . GLN B 1 4 ? 15.836 42.375 -2.268 1 32.91 4 GLN B N 1
ATOM 2009 C CA . GLN B 1 4 ? 16.922 42.094 -1.347 1 32.91 4 GLN B CA 1
ATOM 2010 C C . GLN B 1 4 ? 16.906 40.625 -0.928 1 32.91 4 GLN B C 1
ATOM 2012 O O . GLN B 1 4 ? 15.836 40.031 -0.757 1 32.91 4 GLN B O 1
ATOM 2017 N N . SER B 1 5 ? 17.766 39.75 -1.11 1 38.81 5 SER B N 1
ATOM 2018 C CA . SER B 1 5 ? 18.203 38.375 -0.838 1 38.81 5 SER B CA 1
ATOM 2019 C C . SER B 1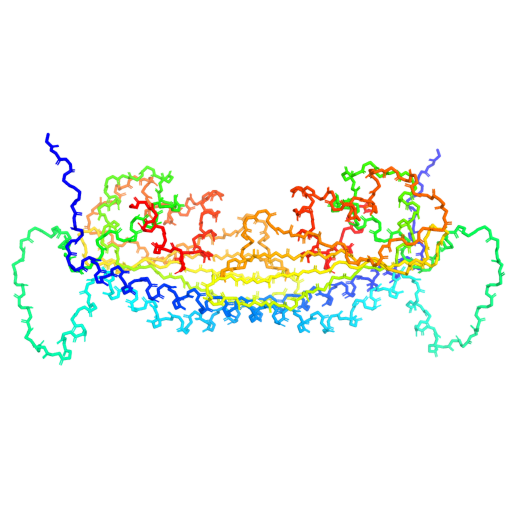 5 ? 17.828 37.938 0.578 1 38.81 5 SER B C 1
ATOM 2021 O O . SER B 1 5 ? 18.531 38.281 1.536 1 38.81 5 SER B O 1
ATOM 2023 N N . SER B 1 6 ? 16.672 38.344 1.294 1 37.44 6 SER B N 1
ATOM 2024 C CA . SER B 1 6 ? 16.234 38.625 2.66 1 37.44 6 SER B CA 1
ATOM 2025 C C . SER B 1 6 ? 16.531 37.438 3.584 1 37.44 6 SER B C 1
ATOM 2027 O O . SER B 1 6 ? 16.125 36.312 3.307 1 37.44 6 SER B O 1
ATOM 2029 N N . GLN B 1 7 ? 17.641 37.312 4.344 1 39.34 7 GLN B N 1
ATOM 2030 C CA . GLN B 1 7 ? 18.078 36.562 5.496 1 39.34 7 GLN B CA 1
ATOM 2031 C C . GLN B 1 7 ? 16.906 36.125 6.367 1 39.34 7 GLN B C 1
ATOM 2033 O O . GLN B 1 7 ? 16.062 36.969 6.723 1 39.34 7 GLN B O 1
ATOM 2038 N N . LEU B 1 8 ? 16.281 34.938 6.207 1 50 8 LEU B N 1
ATOM 2039 C CA . LEU B 1 8 ? 15.266 34.5 7.152 1 50 8 LEU B CA 1
ATOM 2040 C C . LEU B 1 8 ? 15.586 35 8.562 1 50 8 LEU B C 1
ATOM 2042 O O . LEU B 1 8 ? 16.734 34.938 8.992 1 50 8 LEU B O 1
ATOM 2046 N N . PRO B 1 9 ? 14.875 35.906 9.211 1 56.03 9 PRO B N 1
ATOM 2047 C CA . PRO B 1 9 ? 15.141 36.312 10.594 1 56.03 9 PRO B CA 1
ATOM 2048 C C . PRO B 1 9 ? 15.586 35.125 11.461 1 56.03 9 PRO B C 1
ATOM 2050 O O . PRO B 1 9 ? 15.273 33.969 11.156 1 56.03 9 PRO B O 1
ATOM 2053 N N . GLU B 1 10 ? 16.75 35.281 12.203 1 56.72 10 GLU B N 1
ATOM 2054 C CA . GLU B 1 10 ? 17.375 34.312 13.117 1 56.72 10 GLU B CA 1
ATOM 2055 C C . GLU B 1 10 ? 16.359 33.312 13.625 1 56.72 10 GLU B C 1
ATOM 2057 O O . GLU B 1 10 ? 16.656 32.094 13.695 1 56.72 10 GLU B O 1
ATOM 2062 N N . ASP B 1 11 ? 15.133 33.719 13.914 1 60.88 11 ASP B N 1
ATOM 2063 C CA . ASP B 1 11 ? 14.078 32.844 14.453 1 60.88 11 ASP B CA 1
ATOM 2064 C C . ASP B 1 11 ? 13.578 31.859 13.398 1 60.88 11 ASP B C 1
ATOM 2066 O O . ASP B 1 11 ? 13.336 30.703 13.695 1 60.88 11 ASP B O 1
ATOM 2070 N N . GLU B 1 12 ? 13.656 32.281 12.188 1 69.5 12 GLU B N 1
ATOM 2071 C CA . GLU B 1 12 ? 13.18 31.422 11.117 1 69.5 12 GLU B CA 1
ATOM 2072 C C . GLU B 1 12 ? 14.148 30.281 10.859 1 69.5 12 GLU B C 1
ATOM 2074 O O . GLU B 1 12 ? 13.727 29.156 10.594 1 69.5 12 GLU B O 1
ATOM 2079 N N . SER B 1 13 ? 15.422 30.609 11.148 1 75.31 13 SER B N 1
ATOM 2080 C CA . SER B 1 13 ? 16.438 29.594 10.93 1 75.31 13 SER B CA 1
ATOM 2081 C C . SER B 1 13 ? 16.375 28.5 11.992 1 75.31 13 SER B C 1
ATOM 2083 O O . SER B 1 13 ? 16.484 27.312 11.672 1 75.31 13 SER B O 1
ATOM 2085 N N . ILE B 1 14 ? 16.078 28.906 13.25 1 81.44 14 ILE B N 1
ATOM 2086 C CA . ILE B 1 14 ? 15.984 27.953 14.344 1 81.44 14 ILE B CA 1
ATOM 2087 C C . ILE B 1 14 ? 14.75 27.062 14.156 1 81.44 14 ILE B C 1
ATOM 2089 O O . ILE B 1 14 ? 14.82 25.844 14.32 1 81.44 14 ILE B O 1
ATOM 2093 N N . ASN B 1 15 ? 13.656 27.703 13.766 1 82.88 15 ASN B N 1
ATOM 2094 C CA . ASN B 1 15 ? 12.43 26.953 13.539 1 82.88 15 ASN B CA 1
ATOM 2095 C C . ASN B 1 15 ? 12.578 25.953 12.398 1 82.88 15 ASN B C 1
ATOM 2097 O O . ASN B 1 15 ? 12.07 24.828 12.477 1 82.88 15 ASN B O 1
ATOM 2101 N N . ARG B 1 16 ? 13.336 26.375 11.438 1 84.19 16 ARG B N 1
ATOM 2102 C CA . ARG B 1 16 ? 13.562 25.484 10.305 1 84.19 16 ARG B CA 1
ATOM 2103 C C . ARG B 1 16 ? 14.367 24.25 10.719 1 84.19 16 ARG B C 1
ATOM 2105 O O . ARG B 1 16 ? 14.055 23.141 10.32 1 84.19 16 ARG B O 1
ATOM 2112 N N . LYS B 1 17 ? 15.398 24.5 11.508 1 86.94 17 LYS B N 1
ATOM 2113 C CA . LYS B 1 17 ? 16.234 23.391 11.977 1 86.94 17 LYS B CA 1
ATOM 2114 C C . LYS B 1 17 ? 15.422 22.438 12.844 1 86.94 17 LYS B C 1
ATOM 2116 O O . LYS B 1 17 ? 15.531 21.219 12.703 1 86.94 17 LYS B O 1
ATOM 2121 N N . LEU B 1 18 ? 14.609 22.953 13.75 1 87.69 18 LEU B N 1
ATOM 2122 C CA . LEU B 1 18 ? 13.789 22.141 14.633 1 87.69 18 LEU B CA 1
ATOM 2123 C C . LEU B 1 18 ? 12.773 21.328 13.844 1 87.69 18 LEU B C 1
ATOM 2125 O O . LEU B 1 18 ? 12.531 20.156 14.156 1 87.69 18 LEU B O 1
ATOM 2129 N N . LEU B 1 19 ? 12.258 21.969 12.836 1 88.12 19 LEU B N 1
ATOM 2130 C CA . LEU B 1 19 ? 11.281 21.281 12.008 1 88.12 19 LEU B CA 1
ATOM 2131 C C . LEU B 1 19 ? 11.93 20.156 11.211 1 88.12 19 LEU B C 1
ATOM 2133 O O . LEU B 1 19 ? 11.352 19.078 11.055 1 88.12 19 LEU B O 1
ATOM 2137 N N . GLN B 1 20 ? 13.102 20.391 10.773 1 88.31 20 GLN B N 1
ATOM 2138 C CA . GLN B 1 20 ? 13.812 19.375 10.008 1 88.31 20 GLN B CA 1
ATOM 2139 C C . GLN B 1 20 ? 14.156 18.172 10.883 1 88.31 20 GLN B C 1
ATOM 2141 O O . GLN B 1 20 ? 14.039 17.031 10.453 1 88.31 20 GLN B O 1
ATOM 2146 N N . GLU B 1 21 ? 14.555 18.453 12.078 1 91 21 GLU B N 1
ATOM 2147 C CA . GLU B 1 21 ? 14.883 17.375 13.008 1 91 21 GLU B CA 1
ATOM 2148 C C . GLU B 1 21 ? 13.648 16.547 13.352 1 91 21 GLU B C 1
ATOM 2150 O O . GLU B 1 21 ? 13.703 15.32 13.391 1 91 21 GLU B O 1
ATOM 2155 N N . THR B 1 22 ? 12.602 17.234 13.609 1 91.12 22 THR B N 1
ATOM 2156 C CA . THR B 1 22 ? 11.352 16.547 13.93 1 91.12 22 THR B CA 1
ATOM 2157 C C . THR B 1 22 ? 10.883 15.703 12.742 1 91.12 22 THR B C 1
ATOM 2159 O O . THR B 1 22 ? 10.445 14.562 12.922 1 91.12 22 THR B O 1
ATOM 2162 N N . ASN B 1 23 ? 11.039 16.297 11.609 1 90.69 23 ASN B N 1
ATOM 2163 C CA . ASN B 1 23 ? 10.633 15.57 10.414 1 90.69 23 ASN B CA 1
ATOM 2164 C C 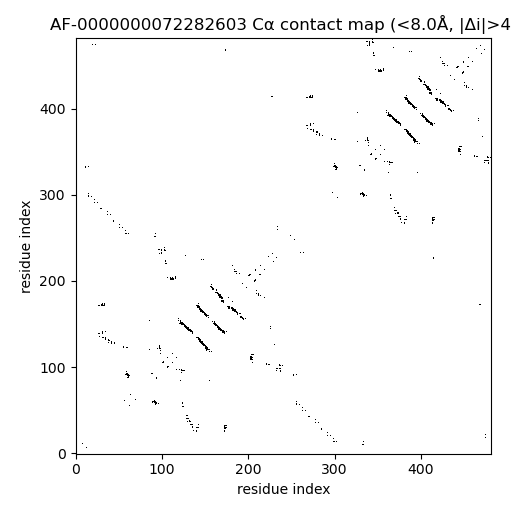. ASN B 1 23 ? 11.484 14.32 10.203 1 90.69 23 ASN B C 1
ATOM 2166 O O . ASN B 1 23 ? 10.977 13.289 9.766 1 90.69 23 ASN B O 1
ATOM 2170 N N . ARG B 1 24 ? 12.719 14.461 10.43 1 93.19 24 ARG B N 1
ATOM 2171 C CA . ARG B 1 24 ? 13.602 13.297 10.312 1 93.19 24 ARG B CA 1
ATOM 2172 C C . ARG B 1 24 ? 13.156 12.188 11.258 1 93.19 24 ARG B C 1
ATOM 2174 O O . ARG B 1 24 ? 13.109 11.016 10.867 1 93.19 24 ARG B O 1
ATOM 2181 N N . SER B 1 25 ? 12.836 12.523 12.453 1 94.12 25 SER B N 1
ATOM 2182 C CA . SER B 1 25 ? 12.367 11.539 13.422 1 94.12 25 SER B CA 1
ATOM 2183 C C . SER B 1 25 ? 11.07 10.883 12.969 1 94.12 25 SER B C 1
ATOM 2185 O O . SER B 1 25 ? 10.883 9.672 13.133 1 94.12 25 SER B O 1
ATOM 2187 N N . LEU B 1 26 ? 10.234 11.68 12.414 1 93.62 26 LEU B N 1
ATOM 2188 C CA . LEU B 1 26 ? 8.977 11.156 11.898 1 93.62 26 LEU B CA 1
ATOM 2189 C C . LEU B 1 26 ? 9.219 10.18 10.758 1 93.62 26 LEU B C 1
ATOM 2191 O O . LEU B 1 26 ? 8.602 9.109 10.703 1 93.62 26 LEU B O 1
ATOM 2195 N N . LYS B 1 27 ? 10.086 10.531 9.914 1 94.56 27 LYS B N 1
ATOM 2196 C CA . LYS B 1 27 ? 10.406 9.672 8.781 1 94.56 27 LYS B CA 1
ATOM 2197 C C . LYS B 1 27 ? 11.016 8.352 9.25 1 94.56 27 LYS B C 1
ATOM 2199 O O . LYS B 1 27 ? 10.711 7.289 8.695 1 94.56 27 LYS B O 1
ATOM 2204 N N . ILE B 1 28 ? 11.867 8.445 10.227 1 96.06 28 ILE B N 1
ATOM 2205 C CA . ILE B 1 28 ? 12.492 7.246 10.773 1 96.06 28 ILE B CA 1
ATOM 2206 C C . ILE B 1 28 ? 11.422 6.332 11.367 1 96.06 28 ILE B C 1
ATOM 2208 O O . ILE B 1 28 ? 11.406 5.129 11.117 1 96.06 28 ILE B O 1
ATOM 2212 N N . ALA B 1 29 ? 10.523 6.898 12.125 1 95.31 29 ALA B N 1
ATOM 2213 C CA . ALA B 1 29 ? 9.438 6.117 12.719 1 95.31 29 ALA B CA 1
ATOM 2214 C C . ALA B 1 29 ? 8.578 5.469 11.641 1 95.31 29 ALA B C 1
ATOM 2216 O O . ALA B 1 29 ? 8.203 4.301 11.75 1 95.31 29 ALA B O 1
ATOM 2217 N N . GLN B 1 30 ? 8.305 6.234 10.641 1 95.44 30 GLN B N 1
ATOM 2218 C CA . GLN B 1 30 ? 7.504 5.723 9.539 1 95.44 30 GLN B CA 1
ATOM 2219 C C . GLN B 1 30 ? 8.227 4.594 8.812 1 95.44 30 GLN B C 1
ATOM 2221 O O . GLN B 1 30 ? 7.609 3.6 8.43 1 95.44 30 GLN B O 1
ATOM 2226 N N . ALA B 1 31 ? 9.477 4.773 8.562 1 96.44 31 ALA B N 1
ATOM 2227 C CA . ALA B 1 31 ? 10.273 3.734 7.906 1 96.44 31 ALA B CA 1
ATOM 2228 C C . ALA B 1 31 ? 10.281 2.449 8.727 1 96.44 31 ALA B C 1
ATOM 2230 O O . ALA B 1 31 ? 10.172 1.352 8.18 1 96.44 31 ALA B O 1
ATOM 2231 N N . GLU B 1 32 ? 10.398 2.607 9.992 1 96.69 32 GLU B N 1
ATOM 2232 C CA . GLU B 1 32 ? 10.359 1.452 10.883 1 96.69 32 GLU B CA 1
ATOM 2233 C C . GLU B 1 32 ? 9.023 0.722 10.781 1 96.69 32 GLU B C 1
ATOM 2235 O O . GLU B 1 32 ? 8.984 -0.509 10.75 1 96.69 32 GLU B O 1
ATOM 2240 N N . LEU B 1 33 ? 8.008 1.459 10.797 1 96.94 33 LEU B N 1
ATOM 2241 C CA . LEU B 1 33 ? 6.688 0.868 10.617 1 96.94 33 LEU B CA 1
ATOM 2242 C C . LEU B 1 33 ? 6.613 0.089 9.312 1 96.94 33 LEU B C 1
ATOM 2244 O O . LEU B 1 33 ? 6.129 -1.046 9.289 1 96.94 33 LEU B O 1
ATOM 2248 N N . THR B 1 34 ? 7.094 0.66 8.273 1 97.12 34 THR B N 1
ATOM 2249 C CA . THR B 1 34 ? 7.066 0.025 6.961 1 97.12 34 THR B CA 1
ATOM 2250 C C . THR B 1 34 ? 7.848 -1.287 6.977 1 97.12 34 THR B C 1
ATOM 2252 O O . THR B 1 34 ? 7.367 -2.307 6.477 1 97.12 34 THR B O 1
ATOM 2255 N N . VAL B 1 35 ? 8.977 -1.272 7.582 1 97.62 35 VAL B N 1
ATOM 2256 C CA . VAL B 1 35 ? 9.812 -2.463 7.691 1 97.62 35 VAL B CA 1
ATOM 2257 C C . VAL B 1 35 ? 9.086 -3.531 8.5 1 97.62 35 VAL B C 1
ATOM 2259 O O . VAL B 1 35 ? 9.078 -4.707 8.125 1 97.62 35 VAL B O 1
ATOM 2262 N N . LYS B 1 36 ? 8.469 -3.125 9.531 1 97.25 36 LYS B N 1
ATOM 2263 C CA . LYS B 1 36 ? 7.738 -4.066 10.375 1 97.25 36 LYS B CA 1
ATOM 2264 C C . LYS B 1 36 ? 6.578 -4.699 9.609 1 97.25 36 LYS B C 1
ATOM 2266 O O . LYS B 1 36 ? 6.273 -5.879 9.797 1 97.25 36 LYS B O 1
ATOM 2271 N N . LYS B 1 37 ? 5.941 -3.918 8.859 1 97.44 37 LYS B N 1
ATOM 2272 C CA . LYS B 1 37 ? 4.859 -4.457 8.031 1 97.44 37 LYS B CA 1
ATOM 2273 C C . LYS B 1 37 ? 5.391 -5.492 7.047 1 97.44 37 LYS B C 1
ATOM 2275 O O . LYS B 1 37 ? 4.73 -6.504 6.789 1 97.44 37 LYS B O 1
ATOM 2280 N N . VAL B 1 38 ? 6.535 -5.32 6.484 1 97.38 38 VAL B N 1
ATOM 2281 C CA . VAL B 1 38 ? 7.141 -6.277 5.57 1 97.38 38 VAL B CA 1
ATOM 2282 C C . VAL B 1 38 ? 7.48 -7.566 6.316 1 97.38 38 VAL B C 1
ATOM 2284 O O . VAL B 1 38 ? 7.242 -8.664 5.812 1 97.38 38 VAL B O 1
ATOM 2287 N N . TYR B 1 39 ? 7.977 -7.414 7.516 1 97.19 39 TYR B N 1
ATOM 2288 C CA . TYR B 1 39 ? 8.273 -8.594 8.312 1 97.19 39 TYR B CA 1
ATOM 2289 C C . TYR B 1 39 ? 7.008 -9.383 8.609 1 97.19 39 TYR B C 1
ATOM 2291 O O . TYR B 1 39 ? 7.023 -10.617 8.633 1 97.19 39 TYR B O 1
ATOM 2299 N N . LYS B 1 40 ? 5.984 -8.688 8.828 1 96.94 40 LYS B N 1
ATOM 2300 C CA . LYS B 1 40 ? 4.715 -9.375 9.047 1 96.94 40 LYS B CA 1
ATOM 2301 C C . LYS B 1 40 ? 4.27 -10.125 7.793 1 96.94 40 LYS B C 1
ATOM 2303 O O . LYS B 1 40 ? 3.736 -11.234 7.883 1 96.94 40 LYS B O 1
ATOM 2308 N N . THR B 1 41 ? 4.469 -9.5 6.684 1 96.44 41 THR B N 1
ATOM 2309 C CA . THR B 1 41 ? 4.176 -10.164 5.418 1 96.44 41 THR B CA 1
ATOM 2310 C C . THR B 1 41 ? 4.977 -11.453 5.289 1 96.44 41 THR B C 1
ATOM 2312 O O . THR B 1 41 ? 4.422 -12.5 4.945 1 96.44 41 THR B O 1
ATOM 2315 N N . MET B 1 42 ? 6.188 -11.406 5.598 1 96.81 42 MET B N 1
ATOM 2316 C CA . MET B 1 42 ? 7.059 -12.57 5.504 1 96.81 42 MET B CA 1
ATOM 2317 C C . MET B 1 42 ? 6.59 -13.68 6.445 1 96.81 42 MET B C 1
ATOM 2319 O O . MET B 1 42 ? 6.598 -14.859 6.078 1 96.81 42 MET B O 1
ATOM 2323 N N . GLU B 1 43 ? 6.211 -13.305 7.605 1 96.12 43 GLU B N 1
ATOM 2324 C CA . GLU B 1 43 ? 5.684 -14.266 8.57 1 96.12 43 GLU B CA 1
ATOM 2325 C C . GLU B 1 43 ? 4.445 -14.977 8.023 1 96.12 43 GLU B C 1
ATOM 2327 O O . GLU B 1 43 ? 4.328 -16.203 8.117 1 96.12 43 GLU B O 1
ATOM 2332 N N . TYR B 1 44 ? 3.592 -14.258 7.469 1 94.5 44 TYR B N 1
ATOM 2333 C CA . TYR B 1 44 ? 2.344 -14.82 6.969 1 94.5 44 TYR B CA 1
ATOM 2334 C C . TYR B 1 44 ? 2.584 -15.648 5.711 1 94.5 44 TYR B C 1
ATOM 2336 O O . TYR B 1 44 ? 1.887 -16.625 5.465 1 94.5 44 TYR B O 1
ATOM 2344 N N . GLU B 1 45 ? 3.512 -15.203 4.883 1 94.25 45 GLU B N 1
ATOM 2345 C CA . GLU B 1 45 ? 3.885 -16.016 3.727 1 94.25 45 GLU B CA 1
ATOM 2346 C C . GLU B 1 45 ? 4.324 -17.406 4.148 1 94.25 45 GLU B C 1
ATOM 2348 O O . GLU B 1 45 ? 3.996 -18.391 3.482 1 94.25 45 GLU B O 1
ATOM 2353 N N . LYS B 1 46 ? 5.035 -17.484 5.23 1 94.19 46 LYS B N 1
ATOM 2354 C CA . LYS B 1 46 ? 5.445 -18.781 5.762 1 94.19 46 LYS B CA 1
ATOM 2355 C C . LYS B 1 46 ? 4.238 -19.594 6.211 1 94.19 46 LYS B C 1
ATOM 2357 O O . LYS B 1 46 ? 4.172 -20.797 5.965 1 94.19 46 LYS B O 1
ATOM 2362 N N . MET B 1 47 ? 3.346 -18.922 6.762 1 91.44 47 MET B N 1
ATOM 2363 C CA . MET B 1 47 ? 2.141 -19.578 7.246 1 91.44 47 MET B CA 1
ATOM 2364 C C . MET B 1 47 ? 1.274 -20.047 6.078 1 91.44 47 MET B C 1
ATOM 2366 O O . MET B 1 47 ? 0.646 -21.109 6.152 1 91.44 47 MET B O 1
ATOM 2370 N N . MET B 1 48 ? 1.278 -19.328 5.023 1 93.5 48 MET B N 1
ATOM 2371 C CA . MET B 1 48 ? 0.422 -19.609 3.875 1 93.5 48 MET B CA 1
ATOM 2372 C C . MET B 1 48 ? 1.055 -20.672 2.975 1 93.5 48 MET B C 1
ATOM 2374 O O . MET B 1 48 ? 0.43 -21.125 2.018 1 93.5 48 MET B O 1
ATOM 2378 N N . LYS B 1 49 ? 2.234 -21.078 3.352 1 93 49 LYS B N 1
ATOM 2379 C CA . LYS B 1 49 ? 2.941 -22.094 2.568 1 93 49 LYS B CA 1
ATOM 2380 C C . LYS B 1 49 ? 2.121 -23.375 2.461 1 93 49 LYS B C 1
ATOM 2382 O O . LYS B 1 49 ? 2.045 -23.984 1.391 1 93 49 LYS B O 1
ATOM 2387 N N . ILE B 1 50 ? 1.577 -23.781 3.529 1 93.25 50 ILE B N 1
ATOM 2388 C CA . ILE B 1 50 ? 0.803 -25.016 3.557 1 93.25 50 ILE B CA 1
ATOM 2389 C C . ILE B 1 50 ? -0.393 -24.906 2.613 1 93.25 50 ILE B C 1
ATOM 2391 O O . ILE B 1 50 ? -0.74 -25.859 1.917 1 93.25 50 ILE B O 1
ATOM 2395 N N . LEU B 1 51 ? -1.031 -23.75 2.613 1 93.38 51 LEU B N 1
ATOM 2396 C CA . LEU B 1 51 ? -2.17 -23.531 1.729 1 93.38 51 LEU B CA 1
ATOM 2397 C C . LEU B 1 51 ? -1.729 -23.5 0.27 1 93.38 51 LEU B C 1
ATOM 2399 O O . LEU B 1 51 ? -2.422 -24.047 -0.599 1 93.38 51 LEU B O 1
ATOM 2403 N N . ASN B 1 52 ? -0.617 -22.953 0.038 1 92 52 ASN B N 1
ATOM 2404 C CA . ASN B 1 52 ? -0.066 -22.938 -1.313 1 92 52 ASN B CA 1
ATOM 2405 C C . ASN B 1 52 ? 0.259 -24.359 -1.789 1 92 52 ASN B C 1
ATOM 2407 O O . ASN B 1 52 ? 0.061 -24.688 -2.961 1 92 52 ASN B O 1
ATOM 2411 N N . GLU B 1 53 ? 0.792 -25.109 -0.907 1 92.25 53 GLU B N 1
ATOM 2412 C CA . GLU B 1 53 ? 1.073 -26.5 -1.244 1 92.25 53 GLU B CA 1
ATOM 2413 C C . GLU B 1 53 ? -0.21 -27.266 -1.56 1 92.25 53 GLU B C 1
ATOM 2415 O O . GLU B 1 53 ? -0.243 -28.094 -2.48 1 92.25 53 GLU B O 1
ATOM 2420 N N . ARG B 1 54 ? -1.193 -27.031 -0.8 1 91 54 ARG B N 1
ATOM 2421 C CA . ARG B 1 54 ? -2.492 -27.641 -1.074 1 91 54 ARG B CA 1
ATOM 2422 C C . ARG B 1 54 ? -3.008 -27.234 -2.451 1 91 54 ARG B C 1
ATOM 2424 O O . ARG B 1 54 ? -3.523 -28.078 -3.197 1 91 54 ARG B O 1
ATOM 2431 N N . ARG B 1 55 ? -2.922 -26 -2.732 1 90.69 55 ARG B N 1
ATOM 2432 C CA . ARG B 1 55 ? -3.318 -25.516 -4.055 1 90.69 55 ARG B CA 1
ATOM 2433 C C . ARG B 1 55 ? -2.551 -26.25 -5.152 1 90.69 55 ARG B C 1
ATOM 2435 O O . ARG B 1 55 ? -3.139 -26.688 -6.141 1 90.69 55 ARG B O 1
ATOM 2442 N N . LYS B 1 56 ? -1.294 -26.375 -4.949 1 90.38 56 LYS B N 1
ATOM 2443 C CA . LYS B 1 56 ? -0.441 -27.062 -5.91 1 90.38 56 LYS B CA 1
ATOM 2444 C C . LYS B 1 56 ? -0.896 -28.5 -6.109 1 90.38 56 LYS B C 1
ATOM 2446 O O . LYS B 1 56 ? -0.991 -28.984 -7.242 1 90.38 56 LYS B O 1
ATOM 2451 N N . ASP B 1 57 ? -1.205 -29.156 -5.027 1 90.12 57 ASP B N 1
ATOM 2452 C CA . ASP B 1 57 ? -1.626 -30.562 -5.086 1 90.12 57 ASP B CA 1
ATOM 2453 C C . ASP B 1 57 ? -2.898 -30.719 -5.914 1 90.12 57 ASP B C 1
ATOM 2455 O O . ASP B 1 57 ? -3.023 -31.656 -6.699 1 90.12 57 ASP B O 1
ATOM 2459 N N . VAL B 1 58 ? -3.797 -29.844 -5.719 1 88.31 58 VAL B N 1
ATOM 2460 C CA . VAL B 1 58 ? -5.043 -29.891 -6.477 1 88.31 58 VAL B CA 1
ATOM 2461 C C . VAL B 1 58 ? -4.762 -29.625 -7.953 1 88.31 58 VAL B C 1
ATOM 2463 O O . VAL B 1 58 ? -5.266 -30.328 -8.828 1 88.31 58 VAL B O 1
ATOM 2466 N N . VAL B 1 59 ? -3.959 -28.672 -8.211 1 87.5 59 VAL B N 1
ATOM 2467 C CA . VAL B 1 59 ? -3.666 -28.234 -9.578 1 87.5 59 VAL B CA 1
ATOM 2468 C C . VAL B 1 59 ? -2.973 -29.375 -10.336 1 87.5 59 VAL B C 1
ATOM 2470 O O . VAL B 1 59 ? -3.275 -29.609 -11.508 1 87.5 59 VAL B O 1
ATOM 2473 N N . VAL B 1 60 ? -2.094 -30.109 -9.664 1 85.75 60 VAL B N 1
ATOM 2474 C CA . VAL B 1 60 ? -1.312 -31.141 -10.344 1 85.75 60 VAL B CA 1
ATOM 2475 C C . VAL B 1 60 ? -2.02 -32.5 -10.227 1 85.75 60 VAL B C 1
ATOM 2477 O O . VAL B 1 60 ? -1.556 -33.5 -10.773 1 85.75 60 VAL B O 1
ATOM 2480 N N . GLY B 1 61 ? -3.203 -32.594 -9.508 1 81.94 61 GLY B N 1
ATOM 2481 C CA . GLY B 1 61 ? -4.02 -33.781 -9.438 1 81.94 61 GLY B CA 1
ATOM 2482 C C . GLY B 1 61 ? -3.559 -34.75 -8.359 1 81.94 61 GLY B C 1
ATOM 2483 O O . GLY B 1 61 ? -3.76 -35.969 -8.484 1 81.94 61 GLY B O 1
ATOM 2484 N N . LEU B 1 62 ? -2.918 -34.344 -7.43 1 77.06 62 LEU B N 1
ATOM 2485 C CA . LEU B 1 62 ? -2.426 -35.188 -6.352 1 77.06 62 LEU B CA 1
ATOM 2486 C C . LEU B 1 62 ? -3.383 -35.156 -5.164 1 77.06 62 LEU B C 1
ATOM 2488 O O . LEU B 1 62 ? -3.193 -35.906 -4.199 1 77.06 62 LEU B O 1
ATOM 2492 N N . SER B 1 63 ? -4.441 -34.406 -5.238 1 65.69 63 SER B N 1
ATOM 2493 C CA . SER B 1 63 ? -5.34 -34.281 -4.098 1 65.69 63 SER B CA 1
ATOM 2494 C C . SER B 1 63 ? -6.137 -35.562 -3.867 1 65.69 63 SER B C 1
ATOM 2496 O O . SER B 1 63 ? -6.496 -35.875 -2.732 1 65.69 63 SER B O 1
ATOM 2498 N N . ASP B 1 64 ? -6.641 -36.25 -4.977 1 59.53 64 ASP B N 1
ATOM 2499 C CA . ASP B 1 64 ? -7.375 -37.5 -4.828 1 59.53 64 ASP B CA 1
ATOM 2500 C C . ASP B 1 64 ? -6.488 -38.594 -4.223 1 59.53 64 ASP B 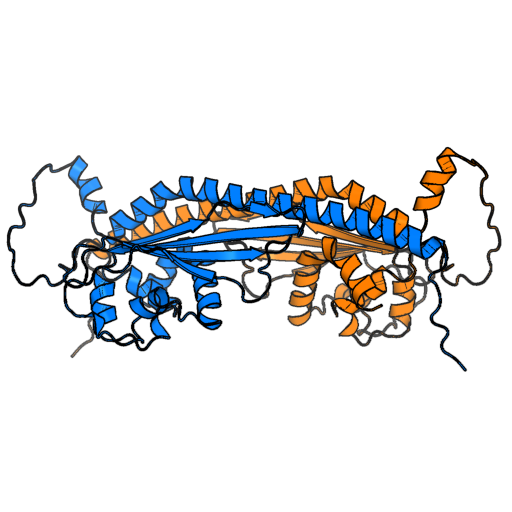C 1
ATOM 2502 O O . ASP B 1 64 ? -6.977 -39.469 -3.514 1 59.53 64 ASP B O 1
ATOM 2506 N N . GLN B 1 65 ? -5.277 -38.531 -4.629 1 51.88 65 GLN B N 1
ATOM 2507 C CA . GLN B 1 65 ? -4.402 -39.594 -4.148 1 51.88 65 GLN B CA 1
ATOM 2508 C C . GLN B 1 65 ? -4.152 -39.469 -2.648 1 51.88 65 GLN B C 1
ATOM 2510 O O . GLN B 1 65 ? -4.012 -40.469 -1.949 1 51.88 65 GLN B O 1
ATOM 2515 N N . LYS B 1 66 ? -4.043 -38.281 -2.264 1 53.66 66 LYS B N 1
ATOM 2516 C CA . LYS B 1 66 ? -3.809 -38.156 -0.829 1 53.66 66 LYS B CA 1
ATOM 2517 C C . LYS B 1 66 ? -5.055 -38.531 -0.032 1 53.66 66 LYS B C 1
ATOM 2519 O O . LYS B 1 66 ? -4.957 -39.062 1.073 1 53.66 66 LYS B O 1
ATOM 2524 N N . SER B 1 67 ? -6.18 -38.281 -0.641 1 47.19 67 SER B N 1
ATOM 2525 C CA . SER B 1 67 ? -7.375 -38.781 0.023 1 47.19 67 SER B CA 1
ATOM 2526 C C . SER B 1 67 ? -7.477 -40.312 -0.113 1 47.19 67 SER B C 1
ATOM 2528 O O . SER B 1 67 ? -7.969 -40.969 0.791 1 47.19 67 SER B O 1
ATOM 2530 N N . GLU B 1 68 ? -7.152 -40.812 -1.428 1 40.56 68 GLU B N 1
ATOM 2531 C CA . GLU B 1 68 ? -7.199 -42.281 -1.623 1 40.56 68 GLU B CA 1
ATOM 2532 C C . GLU B 1 68 ? -6.016 -42.969 -0.952 1 40.56 68 GLU B C 1
ATOM 2534 O O . GLU B 1 68 ? -6.07 -44.156 -0.656 1 40.56 68 GLU B O 1
ATOM 2539 N N . GLU B 1 69 ? -4.812 -42.406 -1.082 1 40.25 69 GLU B N 1
ATOM 2540 C CA . GLU B 1 69 ? -3.705 -43.062 -0.391 1 40.25 69 GLU B CA 1
ATOM 2541 C C . GLU B 1 69 ? -4.035 -43.312 1.078 1 40.25 69 GLU B C 1
ATOM 2543 O O . GLU B 1 69 ? -3.404 -44.125 1.734 1 40.25 69 GLU B O 1
ATOM 2548 N N . SER B 1 70 ? -4.879 -42.531 1.756 1 38.12 70 SER B N 1
ATOM 2549 C CA . SER B 1 70 ? -5.336 -43.219 2.961 1 38.12 70 SER B CA 1
ATOM 2550 C C . SER B 1 70 ? -6.008 -44.562 2.619 1 38.12 70 SER B C 1
ATOM 2552 O O . SER B 1 70 ? -6.227 -45.375 3.502 1 38.12 70 SER B O 1
ATOM 2554 N N . GLN B 1 71 ? -6.777 -44.625 1.432 1 34.91 71 GLN B N 1
ATOM 2555 C CA . GLN B 1 71 ? -7.234 -46 1.212 1 34.91 71 GLN B CA 1
ATOM 2556 C C . GLN B 1 71 ? -6.219 -46.781 0.397 1 34.91 71 GLN B C 1
ATOM 2558 O O . GLN B 1 71 ? -5.879 -47.938 0.751 1 34.91 71 GLN B O 1
ATOM 2563 N N . GLN B 1 72 ? -6.125 -46.875 -1.068 1 34.69 72 GLN B N 1
ATOM 2564 C CA . GLN B 1 72 ? -5.461 -47.969 -1.771 1 34.69 72 GLN B CA 1
ATOM 2565 C C . GLN B 1 72 ? -4.02 -47.625 -2.115 1 34.69 72 GLN B C 1
ATOM 2567 O O . GLN B 1 72 ? -3.762 -46.562 -2.699 1 34.69 72 GLN B O 1
ATOM 2572 N N . SER B 1 73 ? -2.898 -48.156 -1.536 1 35.47 73 SER B N 1
ATOM 2573 C CA . SER B 1 73 ? -1.447 -48.281 -1.633 1 35.47 73 SER B CA 1
ATOM 2574 C C . SER B 1 73 ? -1.015 -48.594 -3.062 1 35.47 73 SER B C 1
ATOM 2576 O O . SER B 1 73 ? 0.133 -48.969 -3.303 1 35.47 73 SER B O 1
ATOM 2578 N N . LYS B 1 74 ? -1.908 -48.844 -4.203 1 37.94 74 LYS B N 1
ATOM 2579 C CA . LYS B 1 74 ? -1.254 -49.531 -5.293 1 37.94 74 LYS B CA 1
ATOM 2580 C C . LYS B 1 74 ? -0.4 -48.594 -6.133 1 37.94 74 LYS B C 1
ATOM 2582 O O . LYS B 1 74 ? -0.833 -47.5 -6.473 1 37.94 74 LYS B O 1
ATOM 2587 N N . PRO B 1 75 ? 0.918 -48.781 -6.344 1 35.56 75 PRO B N 1
ATOM 2588 C CA . PRO B 1 75 ? 1.967 -48.156 -7.16 1 35.56 75 PRO B CA 1
ATOM 2589 C C . PRO B 1 75 ? 1.562 -48 -8.625 1 35.56 75 PRO B C 1
ATOM 2591 O O . PRO B 1 75 ? 1.141 -48.969 -9.258 1 35.56 75 PRO B O 1
ATOM 2594 N N . ILE B 1 76 ? 0.853 -46.969 -9.156 1 34.5 76 ILE B N 1
ATOM 2595 C CA . ILE B 1 76 ? 0.523 -46.812 -10.57 1 34.5 76 ILE B CA 1
ATOM 2596 C C . ILE B 1 76 ? 1.805 -46.812 -11.398 1 34.5 76 ILE B C 1
ATOM 2598 O O . ILE B 1 76 ? 2.672 -45.969 -11.211 1 34.5 76 ILE B O 1
ATOM 2602 N N . LYS B 1 77 ? 2.316 -47.906 -11.93 1 30.72 77 LYS B N 1
ATOM 2603 C CA . LYS B 1 77 ? 3.406 -48.219 -12.859 1 30.72 77 LYS B CA 1
ATOM 2604 C C . LYS B 1 77 ? 3.139 -47.562 -14.227 1 30.72 77 LYS B C 1
ATOM 2606 O O . LYS B 1 77 ? 2.482 -48.188 -15.078 1 30.72 77 LYS B O 1
ATOM 2611 N N . ASN B 1 78 ? 2.697 -46.344 -14.438 1 33 78 ASN B N 1
ATOM 2612 C CA . ASN B 1 78 ? 2.504 -45.938 -15.828 1 33 78 ASN B CA 1
ATOM 2613 C C . ASN B 1 78 ? 3.826 -45.906 -16.594 1 33 78 ASN B C 1
ATOM 2615 O O . ASN B 1 78 ? 4.68 -45.062 -16.312 1 33 78 ASN B O 1
ATOM 2619 N N . ASP B 1 79 ? 4.402 -46.938 -17.156 1 30.52 79 ASP B N 1
ATOM 2620 C CA . ASP B 1 79 ? 5.559 -47.219 -18 1 30.52 79 ASP B CA 1
ATOM 2621 C C . ASP B 1 79 ? 5.473 -46.469 -19.328 1 30.52 79 ASP B C 1
ATOM 2623 O O . ASP B 1 79 ? 6.312 -46.656 -20.203 1 30.52 79 ASP B O 1
ATOM 2627 N N . ASP B 1 80 ? 4.328 -46.156 -19.969 1 33.84 80 ASP B N 1
ATOM 2628 C CA . ASP B 1 80 ? 4.48 -45.969 -21.406 1 33.84 80 ASP B CA 1
ATOM 2629 C C . ASP B 1 80 ? 5.219 -44.656 -21.719 1 33.84 80 ASP B C 1
ATOM 2631 O O . ASP B 1 80 ? 4.777 -43.594 -21.328 1 33.84 80 ASP B O 1
ATOM 2635 N N . VAL B 1 81 ? 6.48 -44.531 -22.047 1 33.59 81 VAL B N 1
ATOM 2636 C CA . VAL B 1 81 ? 7.555 -43.656 -22.484 1 33.59 81 VAL B CA 1
ATOM 2637 C C . VAL B 1 81 ? 7.109 -42.875 -23.734 1 33.59 81 VAL B C 1
ATOM 2639 O O . VAL B 1 81 ? 7.941 -42.406 -24.5 1 33.59 81 VAL B O 1
ATOM 2642 N N . THR B 1 82 ? 5.93 -43.094 -24.422 1 33.91 82 THR B N 1
ATOM 2643 C CA . THR B 1 82 ? 5.852 -42.438 -25.719 1 33.91 82 THR B CA 1
ATOM 2644 C C . THR B 1 82 ? 6.062 -40.938 -25.594 1 33.91 82 THR B C 1
ATOM 2646 O O . THR B 1 82 ? 6.055 -40.406 -24.5 1 33.91 82 THR B O 1
ATOM 2649 N N . SER B 1 83 ? 5.645 -40.094 -26.766 1 38.97 83 SER B N 1
ATOM 2650 C CA . SER B 1 83 ? 6.016 -38.719 -27.078 1 38.97 83 SER B CA 1
ATOM 2651 C C . SER B 1 83 ? 5.672 -37.781 -25.922 1 38.97 83 SER B C 1
ATOM 2653 O O . SER B 1 83 ? 4.602 -37.906 -25.328 1 38.97 83 SER B O 1
ATOM 2655 N N . PRO B 1 84 ? 6.652 -37.188 -25.25 1 39.22 84 PRO B N 1
ATOM 2656 C CA . PRO B 1 84 ? 6.562 -36.406 -24.016 1 39.22 84 PRO B CA 1
ATOM 2657 C C . PRO B 1 84 ? 5.457 -35.344 -24.062 1 39.22 84 PRO B C 1
ATOM 2659 O O . PRO B 1 84 ? 5.742 -34.156 -24.219 1 39.22 84 PRO B O 1
ATOM 2662 N N . LYS B 1 85 ? 4.457 -35.5 -24.906 1 42.09 85 LYS B N 1
ATOM 2663 C CA . LYS B 1 85 ? 3.42 -34.5 -24.672 1 42.09 85 LYS B CA 1
ATOM 2664 C C . LYS B 1 85 ? 3.096 -34.375 -23.188 1 42.09 85 LYS B C 1
ATOM 2666 O O . LYS B 1 85 ? 3.127 -35.375 -22.453 1 42.09 85 LYS B O 1
ATOM 2671 N N . PRO B 1 86 ? 3.33 -33.125 -22.672 1 43.69 86 PRO B N 1
ATOM 2672 C CA . PRO B 1 86 ? 2.934 -33 -21.266 1 43.69 86 PRO B CA 1
ATOM 2673 C C . PRO B 1 86 ? 1.731 -33.875 -20.922 1 43.69 86 PRO B C 1
ATOM 2675 O O . PRO B 1 86 ? 0.76 -33.938 -21.672 1 43.69 86 PRO B O 1
ATOM 2678 N N . GLN B 1 87 ? 1.848 -35.094 -20.516 1 42 87 GLN B N 1
ATOM 2679 C CA . GLN B 1 87 ? 0.747 -35.875 -19.969 1 42 87 GLN B CA 1
ATOM 2680 C C . GLN B 1 87 ? -0.242 -35 -19.203 1 42 87 GLN B C 1
ATOM 2682 O O . GLN B 1 87 ? 0.108 -34.406 -18.188 1 42 87 GLN B O 1
ATOM 2687 N N . ILE B 1 88 ? -1.057 -34.125 -19.953 1 45.84 88 ILE B N 1
ATOM 2688 C CA . ILE B 1 88 ? -2.182 -33.469 -19.281 1 45.84 88 ILE B CA 1
ATOM 2689 C C . ILE B 1 88 ? -2.738 -34.375 -18.188 1 45.84 88 ILE B C 1
ATOM 2691 O O . ILE B 1 88 ? -3.264 -35.438 -18.484 1 45.84 88 ILE B O 1
ATOM 2695 N N . ASN B 1 89 ? -2.016 -34.562 -17.203 1 48.34 89 ASN B N 1
ATOM 2696 C CA . ASN B 1 89 ? -2.619 -35.281 -16.094 1 48.34 89 ASN B CA 1
ATOM 2697 C C . ASN B 1 89 ? -4.078 -34.875 -15.891 1 48.34 89 ASN B C 1
ATOM 2699 O O . ASN B 1 89 ? -4.367 -33.719 -15.594 1 48.34 89 ASN B O 1
ATOM 2703 N N . ASN B 1 90 ? -4.988 -35.469 -16.562 1 56.78 90 ASN B N 1
ATOM 2704 C CA . ASN B 1 90 ? -6.438 -35.344 -16.516 1 56.78 90 ASN B CA 1
ATOM 2705 C C . ASN B 1 90 ? -6.941 -35.219 -15.086 1 56.78 90 ASN B C 1
ATOM 2707 O O . ASN B 1 90 ? -8.094 -34.844 -14.859 1 56.78 90 ASN B O 1
ATOM 2711 N N . LYS B 1 91 ? -6.043 -35.469 -14.109 1 64.38 91 LYS B N 1
ATOM 2712 C CA . LYS B 1 91 ? -6.629 -35.5 -12.773 1 64.38 91 LYS B CA 1
ATOM 2713 C C . LYS B 1 91 ? -6.531 -34.156 -12.102 1 64.38 91 LYS B C 1
ATOM 2715 O O . LYS B 1 91 ? -7.289 -33.844 -11.18 1 64.38 91 LYS B O 1
ATOM 2720 N N . GLY B 1 92 ? -5.707 -33.25 -12.602 1 78.88 92 GLY B N 1
ATOM 2721 C CA . GLY B 1 92 ? -5.613 -31.922 -12.031 1 78.88 92 GLY B CA 1
ATOM 2722 C C . GLY B 1 92 ? -6.332 -30.859 -12.852 1 78.88 92 GLY B C 1
ATOM 2723 O O . GLY B 1 92 ? -7.406 -31.125 -13.398 1 78.88 92 GLY B O 1
ATOM 2724 N N . VAL B 1 93 ? -5.941 -29.656 -12.711 1 82.75 93 VAL B N 1
ATOM 2725 C CA . VAL B 1 93 ? -6.5 -28.531 -13.453 1 82.75 93 VAL B CA 1
ATOM 2726 C C . VAL B 1 93 ? -5.547 -28.141 -14.578 1 82.75 93 VAL B C 1
ATOM 2728 O O . VAL B 1 93 ? -4.578 -27.406 -14.359 1 82.75 93 VAL B O 1
ATOM 2731 N N . PRO B 1 94 ? -5.801 -28.594 -15.68 1 77.94 94 PRO B N 1
ATOM 2732 C CA . PRO B 1 94 ? -4.871 -28.344 -16.797 1 77.94 94 PRO B CA 1
ATOM 2733 C C . PRO B 1 94 ? -4.664 -26.859 -17.078 1 77.94 94 PRO B C 1
ATOM 2735 O O . PRO B 1 94 ? -5.605 -26.078 -16.969 1 77.94 94 PRO B O 1
ATOM 2738 N N . PHE B 1 95 ? -3.449 -26.422 -17.344 1 78.75 95 PHE B N 1
ATOM 2739 C CA . PHE B 1 95 ? -3.053 -25.094 -17.797 1 78.75 95 PHE B CA 1
ATOM 2740 C C . PHE B 1 95 ? -3.453 -24.031 -16.781 1 78.75 95 PHE B C 1
ATOM 2742 O O . PHE B 1 95 ? -3.76 -22.906 -17.156 1 78.75 95 PHE B O 1
ATOM 2749 N N . PHE B 1 96 ? -3.578 -24.375 -15.586 1 84.31 96 PHE B N 1
ATOM 2750 C CA . PHE B 1 96 ? -4.02 -23.453 -14.539 1 84.31 96 PHE B CA 1
ATOM 2751 C C . PHE B 1 96 ? -3.186 -22.188 -14.555 1 84.31 96 PHE B C 1
ATOM 2753 O O . PHE B 1 96 ? -3.729 -21.078 -14.656 1 84.31 96 PHE B O 1
ATOM 2760 N N . TRP B 1 97 ? -1.915 -22.281 -14.523 1 83.69 97 TRP B N 1
ATOM 2761 C CA . TRP B 1 97 ? -1.028 -21.125 -14.359 1 83.69 97 TRP B CA 1
ATOM 2762 C C . TRP B 1 97 ? -0.943 -20.312 -15.641 1 83.69 97 TRP B C 1
ATOM 2764 O O . TRP B 1 97 ? -0.827 -19.094 -15.602 1 83.69 97 TRP B O 1
ATOM 2774 N N . ILE B 1 98 ? -0.955 -20.953 -16.719 1 79.06 98 ILE B N 1
ATOM 2775 C CA . ILE B 1 98 ? -0.911 -20.234 -18 1 79.06 98 ILE B CA 1
ATOM 2776 C C . ILE B 1 98 ? -2.143 -19.344 -18.125 1 79.06 98 ILE B C 1
ATOM 2778 O O . ILE B 1 98 ? -2.039 -18.203 -18.578 1 79.06 98 ILE B O 1
ATOM 2782 N N . ARG B 1 99 ? -3.184 -19.875 -17.75 1 79.38 99 ARG B N 1
ATOM 2783 C CA . ARG B 1 99 ? -4.422 -19.109 -17.797 1 79.38 99 ARG B CA 1
ATOM 2784 C C . ARG B 1 99 ? -4.387 -17.938 -16.828 1 79.38 99 ARG B C 1
ATOM 2786 O O . ARG B 1 99 ? -4.836 -16.828 -17.156 1 79.38 99 ARG B O 1
ATOM 2793 N N . ALA B 1 100 ? -3.918 -18.219 -15.68 1 82.19 100 ALA B N 1
ATOM 2794 C CA . ALA B 1 100 ? -3.799 -17.172 -14.68 1 82.19 100 ALA B CA 1
ATOM 2795 C C . ALA B 1 100 ? -2.855 -16.062 -15.156 1 82.19 100 ALA B C 1
ATOM 2797 O O . ALA B 1 100 ? -3.152 -14.883 -15 1 82.19 100 ALA B O 1
ATOM 2798 N N . LEU B 1 101 ? -1.743 -16.453 -15.727 1 78.5 101 LEU B N 1
ATOM 2799 C CA . LEU B 1 101 ? -0.753 -15.492 -16.219 1 78.5 101 LEU B CA 1
ATOM 2800 C C . LEU B 1 101 ? -1.304 -14.695 -17.391 1 78.5 101 LEU B C 1
ATOM 2802 O O . LEU B 1 101 ? -0.989 -13.508 -17.547 1 78.5 101 LEU B O 1
ATOM 2806 N N . ASN B 1 102 ? -2.062 -15.305 -18.188 1 75.81 102 ASN B N 1
ATOM 2807 C CA . ASN B 1 102 ? -2.686 -14.617 -19.312 1 75.81 102 ASN B CA 1
ATOM 2808 C C . ASN B 1 102 ? -3.656 -13.539 -18.844 1 75.81 102 ASN B C 1
ATOM 2810 O O . ASN B 1 102 ? -3.771 -12.484 -19.469 1 75.81 102 ASN B O 1
ATOM 2814 N N . ALA B 1 103 ? -4.27 -13.805 -17.797 1 74.56 103 ALA B N 1
ATOM 2815 C CA . ALA B 1 103 ? -5.242 -12.859 -17.25 1 74.56 103 ALA B CA 1
ATOM 2816 C C . ALA B 1 103 ? -4.559 -11.578 -16.781 1 74.56 103 ALA B C 1
ATOM 2818 O O . ALA B 1 103 ? -5.148 -10.5 -16.844 1 74.56 103 ALA B O 1
ATOM 2819 N N . VAL B 1 104 ? -3.342 -11.68 -16.359 1 73.31 104 VAL B N 1
ATOM 2820 C CA . VAL B 1 104 ? -2.646 -10.5 -15.852 1 73.31 104 VAL B CA 1
ATOM 2821 C C . VAL B 1 104 ? -1.776 -9.906 -16.953 1 73.31 104 VAL B C 1
ATOM 2823 O O . VAL B 1 104 ? -1.065 -8.922 -16.734 1 73.31 104 VAL B O 1
ATOM 2826 N N . SER B 1 105 ? -1.956 -10.227 -18.094 1 67.12 105 SER B N 1
ATOM 2827 C CA . SER B 1 105 ? -1.264 -9.758 -19.281 1 67.12 105 SER B CA 1
ATOM 2828 C C . SER B 1 105 ? 0.249 -9.781 -19.094 1 67.12 105 SER B C 1
ATOM 2830 O O . SER B 1 105 ? 0.976 -9.031 -19.75 1 67.12 105 SER B O 1
ATOM 2832 N N . LEU B 1 106 ? 0.728 -10.289 -18.125 1 59.88 106 LEU B N 1
ATOM 2833 C CA . LEU B 1 106 ? 2.17 -10.32 -17.906 1 59.88 106 LEU B CA 1
ATOM 2834 C C . LEU B 1 106 ? 2.893 -10.836 -19.141 1 59.88 106 LEU B C 1
ATOM 2836 O O . LEU B 1 106 ? 3.959 -10.336 -19.5 1 59.88 106 LEU B O 1
ATOM 2840 N N . PHE B 1 107 ? 2.342 -11.891 -19.781 1 58.03 107 PHE B N 1
ATOM 2841 C CA . PHE B 1 107 ? 3.068 -12.586 -20.844 1 58.03 107 PHE B CA 1
ATOM 2842 C C . PHE B 1 107 ? 2.543 -12.188 -22.203 1 58.03 107 PHE B C 1
ATOM 2844 O O . PHE B 1 107 ? 3.182 -12.461 -23.234 1 58.03 107 PHE B O 1
ATOM 2851 N N . LEU B 1 108 ? 1.392 -11.539 -22.156 1 56.41 108 LEU B N 1
ATOM 2852 C CA . LEU B 1 108 ? 0.797 -11.391 -23.484 1 56.41 108 LEU B CA 1
ATOM 2853 C C . LEU B 1 108 ? 1.392 -10.188 -24.219 1 56.41 108 LEU B C 1
ATOM 2855 O O . LEU B 1 108 ? 1.173 -10.016 -25.422 1 56.41 108 LEU B O 1
ATOM 2859 N N . SER B 1 109 ? 1.991 -9.422 -23.281 1 53.28 109 SER B N 1
ATOM 2860 C CA . SER B 1 109 ? 2.479 -8.289 -24.062 1 53.28 109 SER B CA 1
ATOM 2861 C C . SER B 1 109 ? 3.621 -8.695 -24.984 1 53.28 109 SER B C 1
ATOM 2863 O O . SER B 1 109 ? 4.043 -7.922 -25.844 1 53.28 109 SER B O 1
ATOM 2865 N N . TYR B 1 110 ? 4.07 -9.852 -24.719 1 55.62 110 TYR B N 1
ATOM 2866 C CA . TYR B 1 110 ? 5.191 -10.273 -25.547 1 55.62 110 TYR B CA 1
ATOM 2867 C C . TYR B 1 110 ? 4.738 -11.266 -26.609 1 55.62 110 TYR B C 1
ATOM 2869 O O . TYR B 1 110 ? 3.734 -11.961 -26.438 1 55.62 110 TYR B O 1
ATOM 2877 N N . ASN B 1 111 ? 4.98 -10.969 -27.781 1 55.41 111 ASN B N 1
ATOM 2878 C CA . ASN B 1 111 ? 4.672 -11.93 -28.844 1 55.41 111 ASN B CA 1
ATOM 2879 C C . ASN B 1 111 ? 4.898 -13.367 -28.391 1 55.41 111 ASN B C 1
ATOM 2881 O O . ASN B 1 111 ? 5.992 -13.914 -28.562 1 55.41 111 ASN B O 1
ATOM 2885 N N . THR B 1 112 ? 4.133 -13.695 -27.484 1 57.25 112 THR B N 1
ATOM 2886 C CA . THR B 1 112 ? 4.227 -15.086 -27.047 1 57.25 112 THR B CA 1
ATOM 2887 C C . THR B 1 112 ? 4.297 -16.031 -28.25 1 57.25 112 THR B C 1
ATOM 2889 O O . THR B 1 112 ? 3.383 -16.047 -29.078 1 57.25 112 THR B O 1
ATOM 2892 N N . VAL B 1 113 ? 5.559 -16.344 -28.547 1 63.31 113 VAL B N 1
ATOM 2893 C CA . VAL B 1 113 ? 5.785 -17.328 -29.594 1 63.31 113 VAL B CA 1
ATOM 2894 C C . VAL B 1 113 ? 5.219 -18.672 -29.172 1 63.31 113 VAL B C 1
ATOM 2896 O O . VAL B 1 113 ? 5.07 -18.938 -27.969 1 63.31 113 VAL B O 1
ATOM 2899 N N . GLU B 1 114 ? 4.688 -19.359 -30.078 1 68.75 114 GLU B N 1
ATOM 2900 C CA . GLU B 1 114 ? 4.105 -20.688 -29.859 1 68.75 114 GLU B CA 1
ATOM 2901 C C . GLU B 1 114 ? 4.984 -21.531 -28.953 1 68.75 114 GLU B C 1
ATOM 2903 O O . GLU B 1 114 ? 4.477 -22.266 -28.094 1 68.75 114 GLU B O 1
ATOM 2908 N N . GLU B 1 115 ? 6.223 -21.328 -29.016 1 70.06 115 GLU B N 1
ATOM 2909 C CA . GLU B 1 115 ? 7.152 -22.141 -28.25 1 70.06 115 GLU B CA 1
ATOM 2910 C C . GLU B 1 115 ? 7.121 -21.781 -26.766 1 70.06 115 GLU B C 1
ATOM 2912 O O . GLU B 1 115 ? 7.293 -22.641 -25.906 1 70.06 115 GLU B O 1
ATOM 2917 N N . ASP B 1 116 ? 6.863 -20.578 -26.453 1 73.69 116 ASP B N 1
ATOM 2918 C CA . ASP B 1 116 ? 6.789 -20.156 -25.047 1 73.69 116 ASP B CA 1
ATOM 2919 C C . ASP B 1 116 ? 5.566 -20.75 -24.359 1 73.69 116 ASP B C 1
ATOM 2921 O O . ASP B 1 116 ? 5.641 -21.172 -23.203 1 73.69 116 ASP B O 1
ATOM 2925 N N . LEU B 1 117 ? 4.586 -20.812 -25.172 1 75.19 117 LEU B N 1
ATOM 2926 C CA . LEU B 1 117 ? 3.355 -21.359 -24.609 1 75.19 117 LEU B CA 1
ATOM 2927 C C . LEU B 1 117 ? 3.523 -22.828 -24.266 1 75.19 117 LEU B C 1
ATOM 2929 O O . LEU B 1 117 ? 3.029 -23.297 -23.234 1 75.19 117 LEU B O 1
ATOM 2933 N N . VAL B 1 118 ? 4.215 -23.531 -25.141 1 77.81 118 VAL B N 1
ATOM 2934 C CA . VAL B 1 118 ? 4.438 -24.953 -24.891 1 77.81 118 VAL B CA 1
ATOM 2935 C C . VAL B 1 118 ? 5.336 -25.125 -23.672 1 77.81 118 VAL B C 1
ATOM 2937 O O . VAL B 1 118 ? 5.062 -25.969 -22.812 1 77.81 118 VAL B O 1
ATOM 2940 N N . ALA B 1 119 ? 6.355 -24.359 -23.609 1 79.69 119 ALA B N 1
ATOM 2941 C CA . ALA B 1 119 ? 7.254 -24.438 -22.469 1 79.69 119 ALA B CA 1
ATOM 2942 C C . ALA B 1 119 ? 6.523 -24.094 -21.172 1 79.69 119 ALA B C 1
ATOM 2944 O O . ALA B 1 119 ? 6.707 -24.766 -20.156 1 79.69 119 ALA B O 1
ATOM 2945 N N . LEU B 1 120 ? 5.664 -23.141 -21.266 1 81.44 120 LEU B N 1
ATOM 2946 C CA . LEU B 1 120 ? 4.934 -22.672 -20.094 1 81.44 120 LEU B CA 1
ATOM 2947 C C . LEU B 1 120 ? 3.877 -23.688 -19.672 1 81.44 120 LEU B C 1
ATOM 2949 O O . LEU B 1 120 ? 3.404 -23.656 -18.531 1 81.44 120 LEU B O 1
ATOM 2953 N N . SER B 1 121 ? 3.502 -24.5 -20.578 1 81.69 121 SER B N 1
ATOM 2954 C CA . SER B 1 121 ? 2.51 -25.516 -20.25 1 81.69 121 SER B CA 1
ATOM 2955 C C . SER B 1 121 ? 3.047 -26.5 -19.219 1 81.69 121 SER B C 1
ATOM 2957 O O . SER B 1 121 ? 2.275 -27.219 -18.562 1 81.69 121 SER B O 1
ATOM 2959 N N . TYR B 1 122 ? 4.379 -26.547 -19 1 84.31 122 TYR B N 1
ATOM 2960 C CA . TYR B 1 122 ? 4.992 -27.422 -18.016 1 84.31 122 TYR B CA 1
ATOM 2961 C C . TYR B 1 122 ? 5.074 -26.75 -16.656 1 84.31 122 TYR B C 1
ATOM 2963 O O . TYR B 1 122 ? 5.57 -27.328 -15.688 1 84.31 122 TYR B O 1
ATOM 2971 N N . LEU B 1 123 ? 4.539 -25.562 -16.641 1 88 123 LEU B N 1
ATOM 2972 C CA . LEU B 1 123 ? 4.512 -24.812 -15.398 1 88 123 LEU B CA 1
ATOM 2973 C C . LEU B 1 123 ? 3.564 -25.469 -14.391 1 88 123 LEU B C 1
ATOM 2975 O O . LEU B 1 123 ? 2.4 -25.719 -14.711 1 88 123 LEU B O 1
ATOM 2979 N N . ASN B 1 124 ? 4.016 -25.75 -13.211 1 88.12 124 ASN B N 1
ATOM 2980 C CA . ASN B 1 124 ? 3.172 -26.469 -12.258 1 88.12 124 ASN B CA 1
ATOM 2981 C C . ASN B 1 124 ? 2.953 -25.656 -10.984 1 88.12 124 ASN B C 1
ATOM 2983 O O . ASN B 1 124 ? 2.043 -25.953 -10.203 1 88.12 124 ASN B O 1
ATOM 2987 N N . ASP B 1 125 ? 3.836 -24.562 -10.797 1 90.94 125 ASP B N 1
ATOM 2988 C CA . ASP B 1 125 ? 3.648 -23.75 -9.602 1 90.94 125 ASP B CA 1
ATOM 2989 C C . ASP B 1 125 ? 4.297 -22.391 -9.758 1 90.94 125 ASP B C 1
ATOM 2991 O O . ASP B 1 125 ? 5.285 -22.234 -10.484 1 90.94 125 ASP B O 1
ATOM 2995 N N . ILE B 1 126 ? 3.742 -21.453 -9.141 1 90.25 126 ILE B N 1
ATOM 2996 C CA . ILE B 1 126 ? 4.305 -20.109 -9.031 1 90.25 126 ILE B CA 1
ATOM 2997 C C . ILE B 1 126 ? 4.312 -19.672 -7.57 1 90.25 126 ILE B C 1
ATOM 2999 O O . ILE B 1 126 ? 3.307 -19.812 -6.871 1 90.25 126 ILE B O 1
ATOM 3003 N N . LYS B 1 127 ? 5.422 -19.188 -7.109 1 91.25 127 LYS B N 1
ATOM 3004 C CA . LYS B 1 127 ? 5.551 -18.75 -5.723 1 91.25 127 LYS B CA 1
ATOM 3005 C C . LYS B 1 127 ? 6.066 -17.312 -5.641 1 91.25 127 LYS B C 1
ATOM 3007 O O . LYS B 1 127 ? 6.977 -16.938 -6.383 1 91.25 127 LYS B O 1
ATOM 3012 N N . ILE B 1 128 ? 5.438 -16.594 -4.82 1 92.38 128 ILE B N 1
ATOM 3013 C CA . ILE B 1 128 ? 5.883 -15.242 -4.539 1 92.38 128 ILE B CA 1
ATOM 3014 C C . ILE B 1 128 ? 6.516 -15.18 -3.148 1 92.38 128 ILE B C 1
ATOM 3016 O O . ILE B 1 128 ? 5.953 -15.703 -2.182 1 92.38 128 ILE B O 1
ATOM 3020 N N . THR B 1 129 ? 7.656 -14.578 -3.072 1 93.69 129 THR B N 1
ATOM 3021 C CA . THR B 1 129 ? 8.352 -14.43 -1.798 1 93.69 129 THR B CA 1
ATOM 3022 C C . THR B 1 129 ? 8.82 -12.992 -1.596 1 93.69 129 THR B C 1
ATOM 3024 O O . THR B 1 129 ? 9.398 -12.391 -2.502 1 93.69 129 THR B O 1
ATOM 3027 N N . THR B 1 130 ? 8.5 -12.492 -0.478 1 95.75 130 THR B N 1
ATOM 3028 C CA . THR B 1 130 ? 8.984 -11.172 -0.092 1 95.75 130 THR B CA 1
ATOM 3029 C C . THR B 1 130 ? 10.406 -11.258 0.464 1 95.75 130 THR B C 1
ATOM 3031 O O . THR B 1 130 ? 10.719 -12.172 1.239 1 95.75 130 THR B O 1
ATOM 3034 N N . LEU B 1 131 ? 11.25 -10.367 0.043 1 95.44 131 LEU B N 1
ATOM 3035 C CA . LEU B 1 131 ? 12.633 -10.359 0.506 1 95.44 131 LEU B CA 1
ATOM 3036 C C . LEU B 1 131 ? 12.789 -9.492 1.75 1 95.44 131 LEU B C 1
ATOM 3038 O O . LEU B 1 131 ? 12 -8.578 1.975 1 95.44 131 LEU B O 1
ATOM 3042 N N . THR B 1 132 ? 13.828 -9.789 2.488 1 97.25 132 THR B N 1
ATOM 3043 C CA . THR B 1 132 ? 14.109 -9.047 3.711 1 97.25 132 THR B CA 1
ATOM 3044 C C . THR B 1 132 ? 14.414 -7.586 3.395 1 97.25 132 THR B C 1
ATOM 3046 O O . THR B 1 132 ? 15.281 -7.293 2.562 1 97.25 132 THR B O 1
ATOM 3049 N N . PRO B 1 133 ? 13.727 -6.715 4.027 1 97.12 133 PRO B N 1
ATOM 3050 C CA . PRO B 1 133 ? 14 -5.293 3.809 1 97.12 133 PRO B CA 1
ATOM 3051 C C . PRO B 1 133 ? 15.203 -4.797 4.602 1 97.12 133 PRO B C 1
ATOM 3053 O O . PRO B 1 133 ? 15.617 -5.438 5.574 1 97.12 133 PRO B O 1
ATOM 3056 N N . SER B 1 134 ? 15.734 -3.686 4.109 1 96.56 134 SER B N 1
ATOM 3057 C CA . SER B 1 134 ? 16.812 -3.018 4.828 1 96.56 134 SER B CA 1
ATOM 3058 C C . SER B 1 134 ? 16.641 -1.503 4.793 1 96.56 134 SER B C 1
ATOM 3060 O O . SER B 1 134 ? 16.484 -0.915 3.721 1 96.56 134 SER B O 1
ATOM 3062 N N . PHE B 1 135 ? 16.734 -0.933 5.996 1 96.69 135 PHE B N 1
ATOM 3063 C CA . PHE B 1 135 ? 16.562 0.509 6.113 1 96.69 135 PHE B CA 1
ATOM 3064 C C . PHE B 1 135 ? 17.906 1.212 6.23 1 96.69 135 PHE B C 1
ATOM 3066 O O . PHE B 1 135 ? 18.75 0.816 7.035 1 96.69 135 PHE B O 1
ATOM 3073 N N . ASP B 1 136 ? 18.062 2.199 5.414 1 95.94 136 ASP B N 1
ATOM 3074 C CA . ASP B 1 136 ? 19.25 3.049 5.488 1 95.94 136 ASP B CA 1
ATOM 3075 C C . ASP B 1 136 ? 18.922 4.383 6.16 1 95.94 136 ASP B C 1
ATOM 3077 O O . ASP B 1 136 ? 18.297 5.254 5.555 1 95.94 136 ASP B O 1
ATOM 3081 N N . MET B 1 137 ? 19.469 4.629 7.34 1 92.75 137 MET B N 1
ATOM 3082 C CA . MET B 1 137 ? 19.156 5.797 8.156 1 92.75 137 MET B CA 1
ATOM 3083 C C . MET B 1 137 ? 19.75 7.059 7.555 1 92.75 137 MET B C 1
ATOM 3085 O O . MET B 1 137 ? 19.25 8.164 7.785 1 92.75 137 MET B O 1
ATOM 3089 N N . LYS B 1 138 ? 20.781 6.891 6.812 1 92.12 138 LYS B N 1
ATOM 3090 C CA . LYS B 1 138 ? 21.453 8.055 6.234 1 92.12 138 LYS B CA 1
ATOM 3091 C C . LYS B 1 138 ? 20.625 8.641 5.086 1 92.12 138 LYS B C 1
ATOM 3093 O O . LYS B 1 138 ? 20.328 9.836 5.074 1 92.12 138 LYS B O 1
ATOM 3098 N N . SER B 1 139 ? 20.125 7.793 4.18 1 92.56 139 SER B N 1
ATOM 3099 C CA . SER B 1 139 ? 19.359 8.25 3.016 1 92.56 139 SER B CA 1
ATOM 3100 C C . SER B 1 139 ? 17.859 8.211 3.281 1 92.56 139 SER B C 1
ATOM 3102 O O . SER B 1 139 ? 17.078 8.727 2.486 1 92.56 139 SER B O 1
ATOM 3104 N N . LEU B 1 140 ? 17.531 7.598 4.426 1 93.75 140 LEU B N 1
ATOM 3105 C CA . LEU B 1 140 ? 16.141 7.422 4.824 1 93.75 140 LEU B CA 1
ATOM 3106 C C . LEU B 1 140 ? 15.359 6.68 3.746 1 93.75 140 LEU B C 1
ATOM 3108 O O . LEU B 1 140 ? 14.258 7.098 3.377 1 93.75 140 LEU B O 1
ATOM 3112 N N . THR B 1 141 ? 15.992 5.68 3.182 1 95.44 141 THR B N 1
ATOM 3113 C CA . THR B 1 141 ? 15.352 4.824 2.189 1 95.44 141 THR B CA 1
ATOM 3114 C C . THR B 1 141 ? 15.359 3.367 2.648 1 95.44 141 THR B C 1
ATOM 3116 O O . THR B 1 141 ? 16.141 2.99 3.521 1 95.44 141 THR B O 1
ATOM 3119 N N . ILE B 1 142 ? 14.445 2.652 2.084 1 96.56 142 ILE B N 1
ATOM 3120 C CA . ILE B 1 142 ? 14.312 1.233 2.398 1 96.56 142 ILE B CA 1
ATOM 3121 C C . ILE B 1 142 ? 14.594 0.401 1.148 1 96.56 142 ILE B C 1
ATOM 3123 O O . ILE B 1 142 ? 14.008 0.641 0.091 1 96.56 142 ILE B O 1
ATOM 3127 N N . LYS B 1 143 ? 15.531 -0.514 1.248 1 95.06 143 LYS B N 1
ATOM 3128 C CA . LYS B 1 143 ? 15.695 -1.517 0.199 1 95.06 143 LYS B CA 1
ATOM 3129 C C . LYS B 1 143 ? 14.625 -2.605 0.314 1 95.06 143 LYS B C 1
ATOM 3131 O O . LYS B 1 143 ? 14.539 -3.291 1.335 1 95.06 143 LYS B O 1
ATOM 3136 N N . MET B 1 144 ? 13.859 -2.713 -0.697 1 94 144 MET B N 1
ATOM 3137 C CA . MET B 1 144 ? 12.766 -3.682 -0.751 1 94 144 MET B CA 1
ATOM 3138 C C . MET B 1 144 ? 12.953 -4.645 -1.92 1 94 144 MET B C 1
ATOM 3140 O O . MET B 1 144 ? 13.75 -4.387 -2.822 1 94 144 MET B O 1
ATOM 3144 N N . GLY B 1 145 ? 12.18 -5.789 -1.798 1 92.38 145 GLY B N 1
ATOM 3145 C CA . GLY B 1 145 ? 12.273 -6.719 -2.912 1 92.38 145 GLY B CA 1
ATOM 3146 C C . GLY B 1 145 ? 11.289 -7.867 -2.812 1 92.38 145 GLY B C 1
ATOM 3147 O O . GLY B 1 145 ? 10.789 -8.172 -1.727 1 92.38 145 GLY B O 1
ATOM 3148 N N . LYS B 1 146 ? 11.023 -8.391 -3.91 1 92.19 146 LYS B N 1
ATOM 3149 C CA . LYS B 1 146 ? 10.18 -9.57 -4.051 1 92.19 146 LYS B CA 1
ATOM 3150 C C . LYS B 1 146 ? 10.727 -10.516 -5.121 1 92.19 146 LYS B C 1
ATOM 3152 O O . LYS B 1 146 ? 11.453 -10.086 -6.02 1 92.19 146 LYS B O 1
ATOM 3157 N N . GLU B 1 147 ? 10.289 -11.75 -4.922 1 91.38 147 GLU B N 1
ATOM 3158 C CA . GLU B 1 147 ? 10.703 -12.766 -5.883 1 91.38 147 GLU B CA 1
ATOM 3159 C C . GLU B 1 147 ? 9.5 -13.555 -6.41 1 91.38 147 GLU B C 1
ATOM 3161 O O . GLU B 1 147 ? 8.602 -13.898 -5.645 1 91.38 147 GLU B O 1
ATOM 3166 N N . LEU B 1 148 ? 9.586 -13.75 -7.676 1 89.56 148 LEU B N 1
ATOM 3167 C CA . LEU B 1 148 ? 8.633 -14.617 -8.359 1 89.56 148 LEU B CA 1
ATOM 3168 C C . LEU B 1 148 ? 9.328 -15.859 -8.898 1 89.56 148 LEU B C 1
ATOM 3170 O O . LEU B 1 148 ? 10.18 -15.766 -9.781 1 89.56 148 LEU B O 1
ATOM 3174 N N . SER B 1 149 ? 8.906 -17.016 -8.391 1 90.06 149 SER B N 1
ATOM 3175 C CA . SER B 1 149 ? 9.531 -18.266 -8.812 1 90.06 149 SER B CA 1
ATOM 3176 C C . SER B 1 149 ? 8.562 -19.125 -9.617 1 90.06 149 SER B C 1
ATOM 3178 O O . SER B 1 149 ? 7.43 -19.359 -9.18 1 90.06 149 SER B O 1
ATOM 3180 N N . PHE B 1 150 ? 9.062 -19.562 -10.75 1 89.06 150 PHE B N 1
ATOM 3181 C CA . PHE B 1 150 ? 8.305 -20.469 -11.609 1 89.06 150 PHE B CA 1
ATOM 3182 C C . PHE B 1 150 ? 8.875 -21.875 -11.539 1 89.06 150 PHE B C 1
ATOM 3184 O O . PHE B 1 150 ? 10.062 -22.094 -11.805 1 89.06 150 PHE B O 1
ATOM 3191 N N . PHE B 1 151 ? 7.992 -22.797 -11.18 1 90.69 151 PHE B N 1
ATOM 3192 C CA . PHE B 1 151 ? 8.414 -24.188 -11.102 1 90.69 151 PHE B CA 1
ATOM 3193 C C . PHE B 1 151 ? 7.836 -25 -12.258 1 90.69 151 PHE B C 1
ATOM 3195 O O . PHE B 1 151 ? 6.652 -24.875 -12.578 1 90.69 151 PHE B O 1
ATOM 3202 N N . PHE B 1 152 ? 8.703 -25.797 -12.844 1 87.88 152 PHE B N 1
ATOM 3203 C CA . PHE B 1 152 ? 8.305 -26.531 -14.039 1 87.88 152 PHE B CA 1
ATOM 3204 C C . PHE B 1 152 ? 8.484 -28.031 -13.828 1 87.88 152 PHE B C 1
ATOM 3206 O O . PHE B 1 152 ? 9.43 -28.469 -13.164 1 87.88 152 PHE B O 1
ATOM 3213 N N . ASP B 1 153 ? 7.605 -28.734 -14.438 1 87.62 153 ASP B N 1
ATOM 3214 C CA . ASP B 1 153 ? 7.84 -30.172 -14.602 1 87.62 153 ASP B CA 1
ATOM 3215 C C . ASP B 1 153 ? 8.969 -30.438 -15.602 1 87.62 153 ASP B C 1
ATOM 3217 O O . ASP B 1 153 ? 9.375 -29.531 -16.328 1 87.62 153 ASP B O 1
ATOM 3221 N N . LYS B 1 154 ? 9.461 -31.703 -15.492 1 88.56 154 LYS B N 1
ATOM 3222 C CA . LYS B 1 154 ? 10.438 -32.062 -16.516 1 88.56 154 LYS B CA 1
ATOM 3223 C C . LYS B 1 154 ? 9.891 -31.812 -17.922 1 88.56 154 LYS B C 1
ATOM 3225 O O . LYS B 1 154 ? 8.734 -32.094 -18.203 1 88.56 154 LYS B O 1
ATOM 3230 N N . ASN B 1 155 ? 10.742 -31.109 -18.766 1 83.88 155 ASN B N 1
ATOM 3231 C CA . ASN B 1 155 ? 10.305 -30.719 -20.094 1 83.88 155 ASN B CA 1
ATOM 3232 C C . ASN B 1 155 ? 11.445 -30.797 -21.109 1 83.88 155 ASN B C 1
ATOM 3234 O O . ASN B 1 155 ? 12.609 -30.953 -20.719 1 83.88 155 ASN B O 1
ATOM 3238 N N . PRO B 1 156 ? 11.172 -30.781 -22.312 1 84.19 156 PRO B N 1
ATOM 3239 C CA . PRO B 1 156 ? 12.203 -30.953 -23.328 1 84.19 156 PRO B CA 1
ATOM 3240 C C . PRO B 1 156 ? 12.969 -29.672 -23.625 1 84.19 156 PRO B C 1
ATOM 3242 O O . PRO B 1 156 ? 13.922 -29.672 -24.422 1 84.19 156 PRO B O 1
ATOM 3245 N N . TYR B 1 157 ? 12.68 -28.578 -23.078 1 79.94 157 TYR B N 1
ATOM 3246 C CA . TYR B 1 157 ? 13.227 -27.297 -23.484 1 79.94 157 TYR B CA 1
ATOM 3247 C C . TYR B 1 157 ? 14.398 -26.891 -22.609 1 79.94 157 TYR B C 1
ATOM 3249 O O . TYR B 1 157 ? 15.398 -26.359 -23.094 1 79.94 157 TYR B O 1
ATOM 3257 N N . PHE B 1 158 ? 14.297 -27.078 -21.406 1 83.5 158 PHE B N 1
ATOM 3258 C CA . PHE B 1 158 ? 15.375 -26.688 -20.5 1 83.5 158 PHE B CA 1
ATOM 3259 C C . PHE B 1 158 ? 15.492 -27.672 -19.344 1 83.5 158 PHE B C 1
ATOM 3261 O O . PHE B 1 158 ? 14.57 -28.453 -19.094 1 83.5 158 PHE B O 1
ATOM 3268 N N . THR B 1 159 ? 16.672 -27.625 -18.656 1 85.5 159 THR B N 1
ATOM 3269 C CA . THR B 1 159 ? 16.953 -28.594 -17.594 1 85.5 159 THR B CA 1
ATOM 3270 C C . THR B 1 159 ? 16.609 -28.016 -16.219 1 85.5 159 THR B C 1
ATOM 3272 O O . THR B 1 159 ? 16.484 -28.75 -15.242 1 85.5 159 THR B O 1
ATOM 3275 N N . ASN B 1 160 ? 16.406 -26.703 -16.188 1 83.06 160 ASN B N 1
ATOM 3276 C CA . ASN B 1 160 ? 16.078 -26.062 -14.922 1 83.06 160 ASN B CA 1
ATOM 3277 C C . ASN B 1 160 ? 14.727 -26.547 -14.383 1 83.06 160 ASN B C 1
ATOM 3279 O O . ASN B 1 160 ? 13.797 -26.781 -15.148 1 83.06 160 ASN B O 1
ATOM 3283 N N . ASP B 1 161 ? 14.688 -26.672 -13.055 1 88.06 161 ASP B N 1
ATOM 3284 C CA . ASP B 1 161 ? 13.398 -27.016 -12.477 1 88.06 161 ASP B CA 1
ATOM 3285 C C . ASP B 1 161 ? 12.594 -25.766 -12.148 1 88.06 161 ASP B C 1
ATOM 3287 O O . ASP B 1 161 ? 11.375 -25.828 -11.945 1 88.06 161 ASP B O 1
ATOM 3291 N N . HIS B 1 162 ? 13.383 -24.672 -12.039 1 86.81 162 HIS B N 1
ATOM 3292 C CA . HIS B 1 162 ? 12.695 -23.406 -11.766 1 86.81 162 HIS B CA 1
ATOM 3293 C C . HIS B 1 162 ? 13.508 -22.219 -12.25 1 86.81 162 HIS B C 1
ATOM 3295 O O . HIS B 1 162 ? 14.703 -22.344 -12.5 1 86.81 162 HIS B O 1
ATOM 3301 N N . PHE B 1 163 ? 12.852 -21.156 -12.508 1 82.94 163 PHE B N 1
ATOM 3302 C CA . PHE B 1 163 ? 13.531 -19.875 -12.672 1 82.94 163 PHE B CA 1
ATOM 3303 C C . PHE B 1 163 ? 12.844 -18.781 -11.852 1 82.94 163 PHE B C 1
ATOM 3305 O O . PHE B 1 163 ? 11.648 -18.875 -11.578 1 82.94 163 PHE B O 1
ATOM 3312 N N . THR B 1 164 ? 13.68 -17.844 -11.453 1 86.44 164 THR B N 1
ATOM 3313 C CA . THR B 1 164 ? 13.188 -16.828 -10.516 1 86.44 164 THR B CA 1
ATOM 3314 C C . THR B 1 164 ? 13.453 -15.422 -11.047 1 86.44 164 THR B C 1
ATOM 3316 O O . THR B 1 164 ? 14.523 -15.148 -11.594 1 86.44 164 THR B O 1
ATOM 3319 N N . ILE B 1 165 ? 12.438 -14.625 -10.977 1 83.31 165 ILE B N 1
ATOM 3320 C CA . ILE B 1 165 ? 12.555 -13.195 -11.234 1 83.31 165 ILE B CA 1
ATOM 3321 C C . ILE B 1 165 ? 12.555 -12.43 -9.914 1 83.31 165 ILE B C 1
ATOM 3323 O O . ILE B 1 165 ? 11.648 -12.594 -9.094 1 83.31 165 ILE B O 1
ATOM 3327 N N . ARG B 1 166 ? 13.602 -11.641 -9.773 1 87.19 166 ARG B N 1
ATOM 3328 C CA . ARG B 1 166 ? 13.711 -10.852 -8.547 1 87.19 166 ARG B CA 1
ATOM 3329 C C . ARG B 1 166 ? 13.617 -9.359 -8.852 1 87.19 166 ARG B C 1
ATOM 3331 O O . ARG B 1 166 ? 14.234 -8.875 -9.797 1 87.19 166 ARG B O 1
ATOM 3338 N N . MET B 1 167 ? 12.828 -8.758 -8.086 1 86.69 167 MET B N 1
ATOM 3339 C CA . MET B 1 167 ? 12.734 -7.301 -8.148 1 86.69 167 MET B CA 1
ATOM 3340 C C . MET B 1 167 ? 13.227 -6.668 -6.855 1 86.69 167 MET B C 1
ATOM 3342 O O . MET B 1 167 ? 12.711 -6.961 -5.777 1 86.69 167 MET B O 1
ATOM 3346 N N . ILE B 1 168 ? 14.258 -5.891 -7.004 1 89.12 168 ILE B N 1
ATOM 3347 C CA . ILE B 1 168 ? 14.773 -5.121 -5.875 1 89.12 168 ILE B CA 1
ATOM 3348 C C . ILE B 1 168 ? 14.633 -3.627 -6.16 1 89.12 168 ILE B C 1
ATOM 3350 O O . ILE B 1 168 ? 14.961 -3.164 -7.258 1 89.12 168 ILE B O 1
ATOM 3354 N N . TYR B 1 169 ? 14.117 -2.9 -5.211 1 89.06 169 TYR B N 1
ATOM 3355 C CA . TYR B 1 169 ? 13.914 -1.473 -5.426 1 89.06 169 TYR B CA 1
ATOM 3356 C C . TYR B 1 169 ? 14.102 -0.694 -4.129 1 89.06 169 TYR B C 1
ATOM 3358 O O . TYR B 1 169 ? 14.102 -1.277 -3.043 1 89.06 169 TYR B O 1
ATOM 3366 N N . ARG B 1 170 ? 14.289 0.552 -4.309 1 92.06 170 ARG B N 1
ATOM 3367 C CA . ARG B 1 170 ? 14.344 1.451 -3.16 1 92.06 170 ARG B CA 1
ATOM 3368 C C . ARG B 1 170 ? 13.008 2.154 -2.949 1 92.06 170 ARG B C 1
ATOM 3370 O O . ARG B 1 170 ? 12.367 2.58 -3.91 1 92.06 170 ARG B O 1
ATOM 3377 N N . ALA B 1 171 ? 12.664 2.188 -1.69 1 93.44 171 ALA B N 1
ATOM 3378 C CA . ALA B 1 171 ? 11.406 2.84 -1.336 1 93.44 171 ALA B CA 1
ATOM 3379 C C . ALA B 1 171 ? 11.633 3.943 -0.306 1 93.44 171 ALA B C 1
ATOM 3381 O O . ALA B 1 171 ? 12.625 3.926 0.424 1 93.44 171 ALA B O 1
ATOM 3382 N N . ASN B 1 172 ? 10.695 4.91 -0.3 1 93.25 172 ASN B N 1
ATOM 3383 C CA . ASN B 1 172 ? 10.734 5.922 0.751 1 93.25 172 ASN B CA 1
ATOM 3384 C C . ASN B 1 172 ? 10.156 5.391 2.059 1 93.25 172 ASN B C 1
ATOM 3386 O O . ASN B 1 172 ? 9.828 4.207 2.162 1 93.25 172 ASN B O 1
ATOM 3390 N N . GLU B 1 173 ? 10.047 6.203 3.049 1 94.62 173 GLU B N 1
ATOM 3391 C CA . GLU B 1 173 ? 9.633 5.773 4.379 1 94.62 173 GLU B CA 1
ATOM 3392 C C . GLU B 1 173 ? 8.211 5.219 4.363 1 94.62 173 GLU B C 1
ATOM 3394 O O . GLU B 1 173 ? 7.836 4.43 5.23 1 94.62 173 GLU B O 1
ATOM 3399 N N . ASN B 1 174 ? 7.422 5.598 3.322 1 93.12 174 ASN B N 1
ATOM 3400 C CA . ASN B 1 174 ? 6.047 5.125 3.211 1 93.12 174 ASN B CA 1
ATOM 3401 C C . ASN B 1 174 ? 5.957 3.842 2.389 1 93.12 174 ASN B C 1
ATOM 3403 O O . ASN B 1 174 ? 4.867 3.299 2.197 1 93.12 174 ASN B O 1
ATOM 3407 N N . GLY B 1 175 ? 7.039 3.377 1.872 1 92.06 175 GLY B N 1
ATOM 3408 C CA . GLY B 1 175 ? 7.055 2.158 1.081 1 92.06 175 GLY B CA 1
ATOM 3409 C C . GLY B 1 175 ? 6.832 2.402 -0.399 1 92.06 175 GLY B C 1
ATOM 3410 O O . GLY B 1 175 ? 6.605 1.461 -1.163 1 92.06 175 GLY B O 1
ATOM 3411 N N . GLU B 1 176 ? 6.859 3.643 -0.763 1 89.31 176 GLU B N 1
ATOM 3412 C CA . GLU B 1 176 ? 6.688 3.98 -2.172 1 89.31 176 GLU B CA 1
ATOM 3413 C C . GLU B 1 176 ? 8.008 3.904 -2.926 1 89.31 176 GLU B C 1
ATOM 3415 O O . GLU B 1 176 ? 9.023 4.43 -2.461 1 89.31 176 GLU B O 1
ATOM 3420 N N . ARG B 1 177 ? 7.984 3.268 -4.039 1 88.12 177 ARG B N 1
ATOM 3421 C CA . ARG B 1 177 ? 9.188 3.111 -4.848 1 88.12 177 ARG B CA 1
ATOM 3422 C C . ARG B 1 177 ? 9.719 4.465 -5.305 1 88.12 177 ARG B C 1
ATOM 3424 O O . ARG B 1 177 ? 8.953 5.324 -5.746 1 88.12 177 ARG B O 1
ATOM 3431 N N . ILE B 1 178 ? 11.016 4.59 -5.047 1 85.94 178 ILE B N 1
ATOM 3432 C CA . ILE B 1 178 ? 11.672 5.824 -5.469 1 85.94 178 ILE B CA 1
ATOM 3433 C C . ILE B 1 178 ? 12.227 5.66 -6.883 1 85.94 178 ILE B C 1
ATOM 3435 O O . ILE B 1 178 ? 12.984 4.73 -7.152 1 85.94 178 ILE B O 1
ATOM 3439 N N . GLY B 1 179 ? 11.859 6.512 -7.75 1 73.88 179 GLY B N 1
ATOM 3440 C CA . GLY B 1 179 ? 12.414 6.48 -9.094 1 73.88 179 GLY B CA 1
ATOM 3441 C C . GLY B 1 179 ? 12.117 5.184 -9.828 1 73.88 179 GLY B C 1
ATOM 3442 O O . GLY B 1 179 ? 11.359 4.344 -9.336 1 73.88 179 GLY B O 1
ATOM 3443 N N . SER B 1 180 ? 12.305 4.996 -11.102 1 62.44 180 SER B N 1
ATOM 3444 C CA . SER B 1 180 ? 12.18 3.807 -11.938 1 62.44 180 SER B CA 1
ATOM 3445 C C . SER B 1 180 ? 13.25 2.777 -11.602 1 62.44 180 SER B C 1
ATOM 3447 O O . SER B 1 180 ? 13.578 1.924 -12.43 1 62.44 180 SER B O 1
ATOM 3449 N N . THR B 1 181 ? 13.742 2.857 -10.422 1 57.72 181 THR B N 1
ATOM 3450 C CA . THR B 1 181 ? 14.984 2.148 -10.125 1 57.72 181 THR B CA 1
ATOM 3451 C C . THR B 1 181 ? 14.695 0.717 -9.68 1 57.72 181 THR B C 1
ATOM 3453 O O . THR B 1 181 ? 15.578 0.027 -9.172 1 57.72 181 THR B O 1
ATOM 3456 N N . GLY B 1 182 ? 13.562 0.193 -9.945 1 60.47 182 GLY B N 1
ATOM 3457 C CA . GLY B 1 182 ? 13.5 -1.223 -9.617 1 60.47 182 GLY B CA 1
ATOM 3458 C C . GLY B 1 182 ? 14.352 -2.082 -10.531 1 60.47 182 GLY B C 1
ATOM 3459 O O . GLY B 1 182 ? 14.297 -1.929 -11.758 1 60.47 182 GLY B O 1
ATOM 3460 N N . ARG B 1 183 ? 15.602 -2.553 -10.039 1 66.56 183 ARG B N 1
ATOM 3461 C CA . ARG B 1 183 ? 16.359 -3.525 -10.805 1 66.56 183 ARG B CA 1
ATOM 3462 C C . ARG B 1 183 ? 15.703 -4.898 -10.773 1 66.56 183 ARG B C 1
ATOM 3464 O O . ARG B 1 183 ? 15.359 -5.402 -9.703 1 66.56 183 ARG B O 1
ATOM 3471 N N . ILE B 1 184 ? 15.109 -5.176 -11.922 1 67.44 184 ILE B N 1
ATOM 3472 C CA . ILE B 1 184 ? 14.734 -6.578 -12.047 1 67.44 184 ILE B CA 1
ATOM 3473 C C . ILE B 1 184 ? 15.977 -7.43 -12.289 1 67.44 184 ILE B C 1
ATOM 3475 O O . ILE B 1 184 ? 16.75 -7.164 -13.211 1 67.44 184 ILE B O 1
ATOM 3479 N N . LYS B 1 185 ? 16.328 -8.148 -11.258 1 68.12 185 LYS B N 1
ATOM 3480 C CA . LYS B 1 185 ? 17.391 -9.141 -11.43 1 68.12 185 LYS B CA 1
ATOM 3481 C C . LYS B 1 185 ? 16.812 -10.547 -11.562 1 68.12 185 LYS B C 1
ATOM 3483 O O . LYS B 1 185 ? 15.945 -10.945 -10.773 1 68.12 185 LYS B O 1
ATOM 3488 N N . VAL B 1 186 ? 17.016 -11.047 -12.766 1 62.66 186 VAL B N 1
ATOM 3489 C CA . VAL B 1 186 ? 16.641 -12.445 -12.914 1 62.66 186 VAL B CA 1
ATOM 3490 C C . VAL B 1 186 ? 17.719 -13.336 -12.289 1 62.66 186 VAL B C 1
ATOM 3492 O O . VAL B 1 186 ? 18.891 -13.242 -12.648 1 62.66 186 VAL B O 1
ATOM 3495 N N . ILE B 1 187 ? 17.484 -13.773 -11.117 1 63.5 187 ILE B N 1
ATOM 3496 C CA . ILE B 1 187 ? 18.438 -14.648 -10.43 1 63.5 187 ILE B CA 1
ATOM 3497 C C . ILE B 1 187 ? 18.188 -16.094 -10.844 1 63.5 187 ILE B C 1
ATOM 3499 O O . ILE B 1 187 ? 17.109 -16.641 -10.609 1 63.5 187 ILE B O 1
ATOM 3503 N N . THR B 1 188 ? 17.969 -16.391 -12.023 1 59.56 188 THR B N 1
ATOM 3504 C CA . THR B 1 188 ? 18.188 -17.812 -12.258 1 59.56 188 THR B CA 1
ATOM 3505 C C . THR B 1 188 ? 19.594 -18.047 -12.812 1 59.56 188 THR B C 1
ATOM 3507 O O . THR B 1 188 ? 20.203 -17.141 -13.367 1 59.56 188 THR B O 1
ATOM 3510 N N . ASN B 1 189 ? 20.391 -18.859 -12.203 1 57.53 189 ASN B N 1
ATOM 3511 C CA . ASN B 1 189 ? 21.625 -19.25 -12.875 1 57.53 189 ASN B CA 1
ATOM 3512 C C . ASN B 1 189 ? 21.422 -19.438 -14.375 1 57.53 189 ASN B C 1
ATOM 3514 O O . ASN B 1 189 ? 22.078 -20.266 -14.992 1 57.53 189 ASN B O 1
ATOM 3518 N N . GLY B 1 190 ? 20.562 -18.719 -14.93 1 63.16 190 GLY B N 1
ATOM 3519 C CA . GLY B 1 190 ? 20.359 -18.859 -16.359 1 63.16 190 GLY B CA 1
ATOM 3520 C C . GLY B 1 190 ? 19.469 -20.016 -16.734 1 63.16 190 GLY B C 1
ATOM 3521 O O . GLY B 1 190 ? 19.141 -20.859 -15.883 1 63.16 190 GLY B O 1
ATOM 3522 N N . ILE B 1 191 ? 18.625 -19.906 -17.719 1 71.69 191 ILE B N 1
ATOM 3523 C CA . ILE B 1 191 ? 17.875 -21.031 -18.281 1 71.69 191 ILE B CA 1
ATOM 3524 C C . ILE B 1 191 ? 18.828 -21.938 -19.062 1 71.69 191 ILE B C 1
ATOM 3526 O O . ILE B 1 191 ? 19.562 -21.484 -19.938 1 71.69 191 ILE B O 1
ATOM 3530 N N . ASP B 1 192 ? 18.938 -23.156 -18.516 1 79.44 192 ASP B N 1
ATOM 3531 C CA . ASP B 1 192 ? 19.766 -24.172 -19.188 1 79.44 192 ASP B CA 1
ATOM 3532 C C . ASP B 1 192 ? 18.969 -24.859 -20.297 1 79.44 192 ASP B C 1
ATOM 3534 O O . ASP B 1 192 ? 18.406 -25.938 -20.094 1 79.44 192 ASP B O 1
ATOM 3538 N N . TRP B 1 193 ? 19.016 -24.25 -21.453 1 77.81 193 TRP B N 1
ATOM 3539 C CA . TRP B 1 193 ? 18.234 -24.75 -22.578 1 77.81 193 TRP B CA 1
ATOM 3540 C C . TRP B 1 193 ? 18.797 -26.062 -23.109 1 77.81 193 TRP B C 1
ATOM 3542 O O . TRP B 1 193 ? 20.016 -26.219 -23.203 1 77.81 193 TRP B O 1
ATOM 3552 N N . LYS B 1 194 ? 17.984 -27.125 -23.312 1 76.31 194 LYS B N 1
ATOM 3553 C CA . LYS B 1 194 ? 18.406 -28.422 -23.875 1 76.31 194 LYS B CA 1
ATOM 3554 C C . LYS B 1 194 ? 18.609 -28.312 -25.375 1 76.31 194 LYS B C 1
ATOM 3556 O O . LYS B 1 194 ? 19.453 -29.016 -25.938 1 76.31 194 LYS B O 1
ATOM 3561 N N . VAL B 1 195 ? 17.625 -27.672 -26.047 1 61.22 195 VAL B N 1
ATOM 3562 C CA . VAL B 1 195 ? 17.75 -27.516 -27.5 1 61.22 195 VAL B CA 1
ATOM 3563 C C . VAL B 1 195 ? 18.281 -26.125 -27.828 1 61.22 195 VAL B C 1
ATOM 3565 O O . VAL B 1 195 ? 18.031 -25.172 -27.078 1 61.22 195 VAL B O 1
ATOM 3568 N N . ASN B 1 196 ? 19.344 -26 -28.641 1 53.31 196 ASN B N 1
ATOM 3569 C CA . ASN B 1 196 ? 19.891 -24.734 -29.109 1 53.31 196 ASN B CA 1
ATOM 3570 C C . ASN B 1 196 ? 18.812 -23.656 -29.219 1 53.31 196 ASN B C 1
ATOM 3572 O O . ASN B 1 196 ? 18.609 -23.094 -30.297 1 53.31 196 ASN B O 1
ATOM 3576 N N . LEU B 1 197 ? 17.875 -23.781 -28.5 1 51.22 197 LEU B N 1
ATOM 3577 C CA . LEU B 1 197 ? 16.719 -22.891 -28.578 1 51.22 197 LEU B CA 1
ATOM 3578 C C . LEU B 1 197 ? 17.109 -21.469 -28.156 1 51.22 197 LEU B C 1
ATOM 3580 O O . LEU B 1 197 ? 16.266 -20.703 -27.688 1 51.22 197 LEU B O 1
ATOM 3584 N N . LEU B 1 198 ? 18.312 -21.344 -28.062 1 49.53 198 LEU B N 1
ATOM 3585 C CA . LEU B 1 198 ? 18.75 -19.969 -27.938 1 49.53 198 LEU B CA 1
ATOM 3586 C C . LEU B 1 198 ? 18 -19.062 -28.922 1 49.53 198 LEU B C 1
ATOM 3588 O O . LEU B 1 198 ? 17.953 -17.844 -28.734 1 49.53 198 LEU B O 1
ATOM 3592 N N . GLU B 1 199 ? 17.781 -19.734 -30.078 1 49.19 199 GLU B N 1
ATOM 3593 C CA . GLU B 1 199 ? 17.188 -18.891 -31.109 1 49.19 199 GLU B CA 1
ATOM 3594 C C . GLU B 1 199 ? 15.805 -18.406 -30.688 1 49.19 199 GLU B C 1
ATOM 3596 O O . GLU B 1 199 ? 15.047 -17.875 -31.5 1 49.19 199 GLU B O 1
ATOM 3601 N N . ILE B 1 200 ? 15.438 -18.844 -29.547 1 52.34 200 ILE B N 1
ATOM 3602 C CA . ILE B 1 200 ? 14.125 -18.281 -29.266 1 52.34 200 ILE B CA 1
ATOM 3603 C C . ILE B 1 200 ? 14.227 -16.75 -29.219 1 52.34 200 ILE B C 1
ATOM 3605 O O . ILE B 1 200 ? 15.133 -16.203 -28.594 1 52.34 200 ILE B O 1
ATOM 3609 N N . ASN B 1 201 ? 13.445 -16.172 -29.938 1 56.41 201 ASN B N 1
ATOM 3610 C CA . ASN B 1 201 ? 13.297 -14.742 -30.234 1 56.41 201 ASN B CA 1
ATOM 3611 C C . ASN B 1 201 ? 13.406 -13.898 -28.969 1 56.41 201 ASN B C 1
ATOM 3613 O O . ASN B 1 201 ? 13.039 -14.344 -27.891 1 56.41 201 ASN B O 1
ATOM 3617 N N . SER B 1 202 ? 14.297 -13.016 -29.094 1 55.84 202 SER B N 1
ATOM 3618 C CA . SER B 1 202 ? 14.461 -11.969 -28.094 1 55.84 202 SER B CA 1
ATOM 3619 C C . SER B 1 202 ? 13.125 -11.586 -27.469 1 55.84 202 SER B C 1
ATOM 3621 O O . SER B 1 202 ? 13.078 -11.094 -26.344 1 55.84 202 SER B O 1
ATOM 3623 N N . SER B 1 203 ? 12.117 -12.008 -28.234 1 61.53 203 SER B N 1
ATOM 3624 C CA . SER B 1 203 ? 10.805 -11.57 -27.781 1 61.53 203 SER B CA 1
ATOM 3625 C C . SER B 1 203 ? 10.156 -12.633 -26.891 1 61.53 203 SER B C 1
ATOM 3627 O O . SER B 1 203 ? 9.008 -12.469 -26.469 1 61.53 203 SER B O 1
ATOM 3629 N N . SER B 1 204 ? 11 -13.68 -26.625 1 69.69 204 SER B N 1
ATOM 3630 C CA . SER B 1 204 ? 10.469 -14.734 -25.766 1 69.69 204 SER B CA 1
ATOM 3631 C C . SER B 1 204 ? 10.289 -14.25 -24.328 1 69.69 204 SER B C 1
ATOM 3633 O O . SER B 1 204 ? 11.086 -13.445 -23.844 1 69.69 204 SER B O 1
ATOM 3635 N N . PHE B 1 205 ? 9.25 -14.68 -23.672 1 72.94 205 PHE B N 1
ATOM 3636 C CA . PHE B 1 205 ? 8.984 -14.391 -22.266 1 72.94 205 PHE B CA 1
ATOM 3637 C C . PHE B 1 205 ? 10.203 -14.695 -21.406 1 72.94 205 PHE B C 1
ATOM 3639 O O . PHE B 1 205 ? 10.562 -13.914 -20.516 1 72.94 205 PHE B O 1
ATOM 3646 N N . PHE B 1 206 ? 10.867 -15.75 -21.734 1 72.12 206 PHE B N 1
ATOM 3647 C CA . PHE B 1 206 ? 11.992 -16.203 -20.938 1 72.12 206 PHE B CA 1
ATOM 3648 C C . PHE B 1 206 ? 13.203 -15.305 -21.141 1 72.12 206 PHE B C 1
ATOM 3650 O O . PHE B 1 206 ? 13.938 -15.008 -20.203 1 72.12 206 PHE B O 1
ATOM 3657 N N . ASN B 1 207 ? 13.242 -14.789 -22.312 1 68.44 207 ASN B N 1
ATOM 3658 C CA . ASN B 1 207 ? 14.43 -13.992 -22.625 1 68.44 207 ASN B CA 1
ATOM 3659 C C . ASN B 1 207 ? 14.266 -12.539 -22.188 1 68.44 207 ASN B C 1
ATOM 3661 O O . ASN B 1 207 ? 15.25 -11.852 -21.922 1 68.44 207 ASN B O 1
ATOM 3665 N N . VAL B 1 208 ? 13.078 -12.156 -22.125 1 68.25 208 VAL B N 1
ATOM 3666 C CA . VAL B 1 208 ? 12.836 -10.773 -21.719 1 68.25 208 VAL B CA 1
ATOM 3667 C C . VAL B 1 208 ? 13.398 -10.539 -20.312 1 68.25 208 VAL B C 1
ATOM 3669 O O . VAL B 1 208 ? 14.016 -9.5 -20.047 1 68.25 208 VAL B O 1
ATOM 3672 N N . PHE B 1 209 ? 13.266 -11.469 -19.516 1 68.12 209 PHE B N 1
ATOM 3673 C CA . PHE B 1 209 ? 13.695 -11.273 -18.141 1 68.12 209 PHE B CA 1
ATOM 3674 C C . PHE B 1 209 ? 15.18 -11.586 -17.984 1 68.12 209 PHE B C 1
ATOM 3676 O O . PHE B 1 209 ? 15.875 -10.914 -17.219 1 68.12 209 PHE B O 1
ATOM 3683 N N . ILE B 1 210 ? 15.57 -12.547 -18.766 1 63.72 210 ILE B N 1
ATOM 3684 C CA . ILE B 1 210 ? 16.969 -12.953 -18.672 1 63.72 210 ILE B CA 1
ATOM 3685 C C . ILE B 1 210 ? 17.875 -11.828 -19.188 1 63.72 210 ILE B C 1
ATOM 3687 O O . ILE B 1 210 ? 18.938 -11.57 -18.609 1 63.72 210 ILE B O 1
ATOM 3691 N N . GLN B 1 211 ? 17.312 -11.203 -20.188 1 64.81 211 GLN B N 1
ATOM 3692 C CA . GLN B 1 211 ? 18.156 -10.18 -20.797 1 64.81 211 GLN B CA 1
ATOM 3693 C C . GLN B 1 211 ? 17.906 -8.82 -20.156 1 64.81 211 GLN B C 1
ATOM 3695 O O . GLN B 1 211 ? 18.422 -7.801 -20.625 1 64.81 211 GLN B O 1
ATOM 3700 N N . GLU B 1 212 ? 17.188 -8.844 -19.078 1 64.81 212 GLU B N 1
ATOM 3701 C CA . GLU B 1 212 ? 16.922 -7.621 -18.312 1 64.81 212 GLU B CA 1
ATOM 3702 C C . GLU B 1 212 ? 16.328 -6.535 -19.219 1 64.81 212 GLU B C 1
ATOM 3704 O O . GLU B 1 212 ? 16.719 -5.367 -19.125 1 64.81 212 GLU B O 1
ATOM 3709 N N . LEU B 1 213 ? 15.539 -6.996 -20.234 1 65.25 213 LEU B N 1
ATOM 3710 C CA . LEU B 1 213 ? 14.906 -6.047 -21.141 1 65.25 213 LEU B CA 1
ATOM 3711 C C . LEU B 1 213 ? 13.57 -5.566 -20.594 1 65.25 213 LEU B C 1
ATOM 3713 O O . LEU B 1 213 ? 12.633 -5.301 -21.344 1 65.25 213 LEU B O 1
ATOM 3717 N N . VAL B 1 214 ? 13.57 -5.367 -19.25 1 67 214 VAL B N 1
ATOM 3718 C CA . VAL B 1 214 ? 12.312 -5.004 -18.609 1 67 214 VAL B CA 1
ATOM 3719 C C . VAL B 1 214 ? 12.055 -3.508 -18.781 1 67 214 VAL B C 1
ATOM 3721 O O . VAL B 1 214 ? 12.961 -2.689 -18.594 1 67 214 VAL B O 1
ATOM 3724 N N . ASN B 1 215 ? 10.844 -3.219 -19.312 1 71.31 215 ASN B N 1
ATOM 3725 C CA . ASN B 1 215 ? 10.406 -1.833 -19.453 1 71.31 215 ASN B CA 1
ATOM 3726 C C . ASN B 1 215 ? 9.461 -1.422 -18.328 1 71.31 215 ASN B C 1
ATOM 3728 O O . ASN B 1 215 ? 9.203 -2.205 -17.406 1 71.31 215 ASN B O 1
ATOM 3732 N N . GLU B 1 216 ? 9.086 -0.15 -18.328 1 71.5 216 GLU B N 1
ATOM 3733 C CA . GLU B 1 216 ? 8.25 0.406 -17.266 1 71.5 216 GLU B CA 1
ATOM 3734 C C . GLU B 1 216 ? 6.93 -0.353 -17.156 1 71.5 216 GLU B C 1
ATOM 3736 O O . GLU B 1 216 ? 6.414 -0.543 -16.047 1 71.5 216 GLU B O 1
ATOM 3741 N N . GLU B 1 217 ? 6.422 -0.75 -18.234 1 72.56 217 GLU B N 1
ATOM 3742 C CA . GLU B 1 217 ? 5.16 -1.484 -18.234 1 72.56 217 GLU B CA 1
ATOM 3743 C C . GLU B 1 217 ? 5.305 -2.834 -17.547 1 72.56 217 GLU B C 1
ATOM 3745 O O . GLU B 1 217 ? 4.391 -3.281 -16.844 1 72.56 217 GLU B O 1
ATOM 3750 N N . ASP B 1 218 ? 6.465 -3.389 -17.656 1 72.88 218 ASP B N 1
ATOM 3751 C CA . ASP B 1 218 ? 6.734 -4.684 -17.031 1 72.88 218 ASP B CA 1
ATOM 3752 C C . ASP B 1 218 ? 6.727 -4.57 -15.516 1 72.88 218 ASP B C 1
ATOM 3754 O O . ASP B 1 218 ? 6.246 -5.473 -14.82 1 72.88 218 ASP B O 1
ATOM 3758 N N . TYR B 1 219 ? 7.082 -3.348 -15.125 1 76.12 219 TYR B N 1
ATOM 3759 C CA . TYR B 1 219 ? 7.113 -3.154 -13.68 1 76.12 219 TYR B CA 1
ATOM 3760 C C . TYR B 1 219 ? 5.703 -3.098 -13.102 1 76.12 219 TYR B C 1
ATOM 3762 O O . TYR B 1 219 ? 5.438 -3.65 -12.031 1 76.12 219 TYR B O 1
ATOM 3770 N N . GLU B 1 220 ? 4.949 -2.514 -13.781 1 78.38 220 GLU B N 1
ATOM 3771 C CA . GLU B 1 220 ? 3.568 -2.4 -13.32 1 78.38 220 GLU B CA 1
ATOM 3772 C C . GLU B 1 220 ? 2.891 -3.768 -13.273 1 78.38 220 GLU B C 1
ATOM 3774 O O . GLU B 1 220 ? 2.139 -4.059 -12.344 1 78.38 220 GLU B O 1
ATOM 3779 N N . ILE B 1 221 ? 3.174 -4.52 -14.258 1 79.19 221 ILE B N 1
ATOM 3780 C CA . ILE B 1 221 ? 2.605 -5.863 -14.32 1 79.19 221 ILE B CA 1
ATOM 3781 C C . ILE B 1 221 ? 3.148 -6.711 -13.172 1 79.19 221 ILE B C 1
ATOM 3783 O O . ILE B 1 221 ? 2.385 -7.383 -12.477 1 79.19 221 ILE B O 1
ATOM 3787 N N . LEU B 1 222 ? 4.43 -6.617 -12.992 1 81.75 222 LEU B N 1
ATOM 3788 C CA . LEU B 1 222 ? 5.051 -7.379 -11.914 1 81.75 222 LEU B CA 1
ATOM 3789 C C . LEU B 1 222 ? 4.496 -6.949 -10.555 1 81.75 222 LEU B C 1
ATOM 3791 O O . LEU B 1 222 ? 4.215 -7.793 -9.703 1 81.75 222 LEU B O 1
ATOM 3795 N N . ASP B 1 223 ? 4.301 -5.66 -10.453 1 81.81 223 ASP B N 1
ATOM 3796 C CA . ASP B 1 223 ? 3.715 -5.156 -9.219 1 81.81 223 ASP B CA 1
ATOM 3797 C C . ASP B 1 223 ? 2.332 -5.758 -8.984 1 81.81 223 ASP B C 1
ATOM 3799 O O . ASP B 1 223 ? 2.008 -6.164 -7.863 1 81.81 223 ASP B O 1
ATOM 3803 N N . SER B 1 224 ? 1.63 -5.809 -9.977 1 82.5 224 SER B N 1
ATOM 3804 C CA . SER B 1 224 ? 0.286 -6.367 -9.867 1 82.5 224 SER B CA 1
ATOM 3805 C C . SER B 1 224 ? 0.331 -7.855 -9.531 1 82.5 224 SER B C 1
ATOM 3807 O O . SER B 1 224 ? -0.461 -8.336 -8.719 1 82.5 224 SER B O 1
ATOM 3809 N N . VAL B 1 225 ? 1.212 -8.539 -10.117 1 84.19 225 VAL B N 1
ATOM 3810 C CA . VAL B 1 225 ? 1.374 -9.969 -9.867 1 84.19 225 VAL B CA 1
ATOM 3811 C C . VAL B 1 225 ? 1.789 -10.188 -8.414 1 84.19 225 VAL B C 1
ATOM 3813 O O . VAL B 1 225 ? 1.168 -10.984 -7.699 1 84.19 225 VAL B O 1
ATOM 3816 N N . PHE B 1 226 ? 2.744 -9.453 -8.031 1 85.44 226 PHE B N 1
ATOM 3817 C CA . PHE B 1 226 ? 3.244 -9.578 -6.664 1 85.44 226 PHE B CA 1
ATOM 3818 C C . PHE B 1 226 ? 2.129 -9.336 -5.656 1 85.44 226 PHE B C 1
ATOM 3820 O O . PHE B 1 226 ? 2.053 -10.008 -4.629 1 85.44 226 PHE B O 1
ATOM 3827 N N . ASP B 1 227 ? 1.334 -8.453 -5.988 1 82.88 227 ASP B N 1
ATOM 3828 C CA . ASP B 1 227 ? 0.355 -8.008 -5 1 82.88 227 ASP B CA 1
ATOM 3829 C C . ASP B 1 227 ? -0.891 -8.891 -5.027 1 82.88 227 ASP B C 1
ATOM 3831 O O . ASP B 1 227 ? -1.554 -9.07 -4.004 1 82.88 227 ASP B O 1
ATOM 3835 N N . ASN B 1 228 ? -1.147 -9.484 -6.137 1 81 228 ASN B N 1
ATOM 3836 C CA . ASN B 1 228 ? -2.492 -10.039 -6.273 1 81 228 ASN B CA 1
ATOM 3837 C C . ASN B 1 228 ? -2.461 -11.523 -6.621 1 81 228 ASN B C 1
ATOM 3839 O O . ASN B 1 228 ? -3.457 -12.227 -6.449 1 81 228 ASN B O 1
ATOM 3843 N N . PHE B 1 229 ? -1.479 -12.023 -7.062 1 82.25 229 PHE B N 1
ATOM 3844 C CA . PHE B 1 229 ? -1.467 -13.336 -7.699 1 82.25 229 PHE B CA 1
ATOM 3845 C C . PHE B 1 229 ? -1.739 -14.43 -6.676 1 82.25 229 PHE B C 1
ATOM 3847 O O . PHE B 1 229 ? -2.375 -15.438 -6.996 1 82.25 229 PHE B O 1
ATOM 3854 N N . ASN B 1 230 ? -1.32 -14.211 -5.504 1 83.31 230 ASN B N 1
ATOM 3855 C CA . ASN B 1 230 ? -1.481 -15.25 -4.488 1 83.31 230 ASN B CA 1
ATOM 3856 C C . ASN B 1 230 ? -2.953 -15.562 -4.238 1 83.31 230 ASN B C 1
ATOM 3858 O O . ASN B 1 230 ? -3.33 -16.734 -4.109 1 83.31 230 ASN B O 1
ATOM 3862 N N . THR B 1 231 ? -3.773 -14.602 -4.25 1 85.44 231 THR B N 1
ATOM 3863 C CA . THR B 1 231 ? -5.172 -14.828 -3.906 1 85.44 231 THR B CA 1
ATOM 3864 C C . THR B 1 231 ? -6.059 -14.727 -5.145 1 85.44 231 THR B C 1
ATOM 3866 O O . THR B 1 231 ? -7.199 -15.188 -5.137 1 85.44 231 THR B O 1
ATOM 3869 N N . LYS B 1 232 ? -5.551 -14.188 -6.211 1 85.44 232 LYS B N 1
ATOM 3870 C CA . LYS B 1 232 ? -6.418 -13.953 -7.359 1 85.44 232 LYS B CA 1
ATOM 3871 C C . LYS B 1 232 ? -6.152 -14.977 -8.461 1 85.44 232 LYS B C 1
ATOM 3873 O O . LYS B 1 232 ? -6.883 -15.039 -9.453 1 85.44 232 LYS B O 1
ATOM 3878 N N . ALA B 1 233 ? -5.141 -15.766 -8.289 1 82.94 233 ALA B N 1
ATOM 3879 C CA . ALA B 1 233 ? -4.785 -16.719 -9.336 1 82.94 233 ALA B CA 1
ATOM 3880 C C . ALA B 1 233 ? -5.977 -17.609 -9.695 1 82.94 233 ALA B C 1
ATOM 3882 O O . ALA B 1 233 ? -6.25 -17.828 -10.875 1 82.94 233 ALA B O 1
ATOM 3883 N N . ILE B 1 234 ? -6.652 -18.078 -8.742 1 80.81 234 ILE B N 1
ATOM 3884 C CA . ILE B 1 234 ? -7.785 -18.953 -8.977 1 80.81 234 ILE B CA 1
ATOM 3885 C C . ILE B 1 234 ? -8.914 -18.188 -9.656 1 80.81 234 ILE B C 1
ATOM 3887 O O . ILE B 1 234 ? -9.578 -18.719 -10.555 1 80.81 234 ILE B O 1
ATOM 3891 N N . GLN B 1 235 ? -9.047 -16.938 -9.211 1 80.06 235 GLN B N 1
ATOM 3892 C CA . GLN B 1 235 ? -10.07 -16.109 -9.836 1 80.06 235 GLN B CA 1
ATOM 3893 C C . GLN B 1 235 ? -9.742 -15.844 -11.305 1 80.06 235 GLN B C 1
ATOM 3895 O O . GLN B 1 235 ? -10.641 -15.844 -12.148 1 80.06 235 GLN B O 1
ATOM 3900 N N . TYR B 1 236 ? -8.57 -15.594 -11.477 1 75.12 236 TYR B N 1
ATOM 3901 C CA . TYR B 1 236 ? -8.133 -15.367 -12.844 1 75.12 236 TYR B CA 1
ATOM 3902 C C . TYR B 1 236 ? -8.406 -16.578 -13.719 1 75.12 236 TYR B C 1
ATOM 3904 O O . TYR B 1 236 ? -8.773 -16.453 -14.883 1 75.12 236 TYR B O 1
ATOM 3912 N N . PHE B 1 237 ? -8.312 -17.781 -13.133 1 74 237 PHE B N 1
ATOM 3913 C CA . PHE B 1 237 ? -8.516 -19.016 -13.859 1 74 237 PHE B CA 1
ATOM 3914 C C . PHE B 1 237 ? -9.992 -19.219 -14.18 1 74 237 PHE B C 1
ATOM 3916 O O . PHE B 1 237 ? -10.352 -19.578 -15.305 1 74 237 PHE B O 1
ATOM 3923 N N . TYR B 1 238 ? -10.797 -18.953 -13.242 1 67.69 238 TYR B N 1
ATOM 3924 C CA . TYR B 1 238 ? -12.211 -19.266 -13.438 1 67.69 238 TYR B CA 1
ATOM 3925 C C . TYR B 1 238 ? -12.93 -18.094 -14.109 1 67.69 238 TYR B C 1
ATOM 3927 O O . TYR B 1 238 ? -14.023 -18.281 -14.664 1 67.69 238 TYR B O 1
ATOM 3935 N N . GLN B 1 239 ? -12.57 -16.859 -13.898 1 58.88 239 GLN B N 1
ATOM 3936 C CA . GLN B 1 239 ? -13.234 -15.781 -14.602 1 58.88 239 GLN B CA 1
ATOM 3937 C C . GLN B 1 239 ? -13.172 -15.977 -16.109 1 58.88 239 GLN B C 1
ATOM 3939 O O . GLN B 1 239 ? -14.086 -15.586 -16.844 1 58.88 239 GLN B O 1
ATOM 3944 N N . PHE B 1 240 ? -12.117 -16.422 -16.719 1 45.59 240 PHE B N 1
ATOM 3945 C CA . PHE B 1 240 ? -12.07 -16.594 -18.172 1 45.59 240 PHE B CA 1
ATOM 3946 C C . PHE B 1 240 ? -12.773 -17.875 -18.578 1 45.59 240 PHE B C 1
ATOM 3948 O O . PHE B 1 240 ? -12.883 -18.172 -19.766 1 45.59 240 PHE B O 1
ATOM 3955 N N . ASN B 1 241 ? -13.203 -18.703 -17.703 1 41.94 241 ASN B N 1
ATOM 3956 C CA . ASN B 1 241 ? -14.047 -19.797 -18.188 1 41.94 241 ASN B CA 1
ATOM 3957 C C . ASN B 1 241 ? -15.531 -19.5 -17.953 1 41.94 241 ASN B C 1
ATOM 3959 O O . ASN B 1 241 ? -15.906 -18.969 -16.906 1 41.94 241 ASN B O 1
#

InterPro domains:
  IPR002164 Nucleosome assembly protein [PF00956] (19-194)
  IPR002164 Nucleosome assembly protein [PTHR11875] (19-237)
  IPR037231 NAP-like superfamily [SSF143113] (6-238)

Nearest PDB structures (foldseek):
  5g2e-assembly1_J  TM=7.030E-01  e=1.219E-10  Saccharomyces cerevisiae
  7wlt-assembly1_A  TM=5.454E-01  e=1.092E+00  Mus musculus
  7wlu-assembly1_A  TM=5.454E-01  e=1.092E+00  Mus musculus
  2r4i-assembly1_B  TM=3.064E-01  e=1.029E+00  Cytophaga hutchinsonii ATCC 33406
  3bb9-assembly3_E  TM=2.900E-01  e=7.868E+00  Shewanella frigidimarina NCIMB 400

pLDDT: mean 74.71, std 19.32, range [26.77, 97.69]

Secondary structure (DSSP, 8-state):
---------HHHHHHHHHHHHHHHHHHHHHHHHHHHHHHHHHHHHHHTHHHHHHHHHHHHT-HHHHHHHTT------------------TTS-TTHHHHHHHHTTTTTTS---HHHHHHHTTEEEEEEEEPPPEEETTTTEEEEEEEEEEEE-S-SSBS-SEEEEEEEEEE-TTSPBPTT--EEEEESS---BSSSGGGS-TTSHHHHHHTT---HHHHHHHHHHHHHHHHHHHHHHHHT-/---------HHHHHHHHHHHHHHHHHHHHHHHHHHHHHHHHHHHHHHTHHHHHHHHHHHHT-HHHHHHTTT------------------TTS-TTHHHHHHHHTTTTTTS---HHHHHHHTTEEEEEEEEPPPEEETTTTEEEEEEEEEEEE-S-SSBS-SEEEEEEEEEE-TTSPBPTT--EEEEESS---BSSSGGGS-TTSHHHHHHTT---HHHHHHHHHHHHHHHHHHHHHHHHT-

Foldseek 3Di:
DPPPPDDCPPVRVVVVVVVVVVVLVVLVVLLVVVLVVLVVVQVVLVVCVVVQVVVLCQQLQNPVVVVCVVPDPDDPCPPDPPDPQVPQVVRHNFCLQVLLCVLLVLFVVFPADPVLSSQCSQWRHKDKHWDRKDADSVVQKIKTKMKIKTAGDDDQFFDDRIWMWMWIAIGHSNRHGDDLPTQTAGPDPDTGTNPVCVPPDCRHSRNCSVVSVDDPVSVVSVVCCNVPCVPCSNVSRPVVD/DPPPPDDPPPVRVVVVVVVVVVVLVVLVVLLVVVLVVLVVVQVVLVVCVVVQVVVLCQQLQNPVVVVCVVPDPDDPCPPDPPDPQVVQVVRHNFCLQVLLLVLLVLFVVFPADPVLSSQCSQWRHKDKHWDRKDADSVVQKIKTKMKIKTAGDDDQFFDDRIWMWMWIAIGHSNRHGDDVPTQTDGPDPDTHTNPVCVVVDCRHPRNCSVVSVDDPVSVVSVVCCNVPCVPCSNVSRPVVD

Radius of gyration: 29.13 Å; Cα contacts (8 Å, |Δi|>4): 699; chains: 2; bounding box: 46×98×69 Å

Sequence (482 aa):
MSYQSSQLPEDESINRKLLQETNRSLKIAQAELTVKKVYKTMEYEKMMKILNERRKDVVVGLSDQKSEESQQSKPIKNDDVTSPKPQINNKGVPFFWIRALNAVSLFLSYNTVEEDLVALSYLNDIKITTLTPSFDMKSLTIKMGKELSFFFDKNPYFTNDHFTIRMIYRANENGERIGSTGRIKVITNGIDWKVNLLEINSSSFFNVFIQELVNEEDYEILDSVFDNFNTKAIQYFYQFNMSY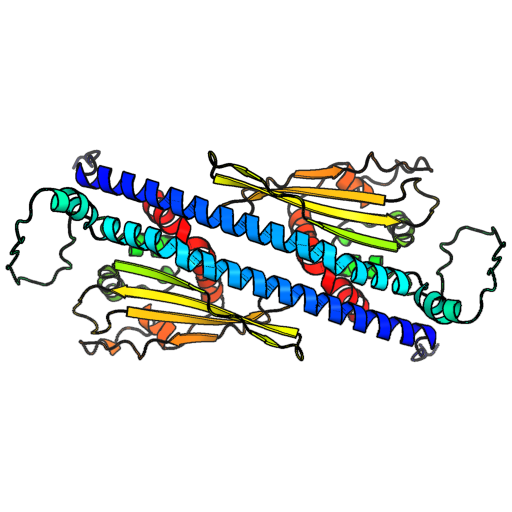QSSQLPEDESINRKLLQETNRSLKIAQAELTVKKVYKTMEYEKMMKILNERRKDVVVGLSDQKSEESQQSKPIKNDDVTSPKPQINNKGVPFFWIRALNAVSLFLSYNTVEEDLVALSYLNDIKITTLTPSFDMKSLTIKMGKELSFFFDKNPYFTNDHFTIRMIYRANENGERIGSTGRIKVITNGIDWKVNLLEINSSSFFNVFIQELVNEEDYEILDSVFDNFNTKAIQYFYQFN